Protein AF-A0A7S2SU33-F1 (afdb_monomer_lite)

Foldseek 3Di:
DDPPPPPPPPPPPVVLLVVLVVLLVVLLVCLLVLHDLVVNLVSVVVSLVSLVPPDPPPDDPPPDDPPPDPVLVVSLVVVQVSLQVSLLSNLLNVVQSNNCSSLPDDPSCVVSVRDHDQADQDPPWRDGSLLSNLQVLPLSSNVVSVVSPHDQCRAIPVRDGSVNSPNPVSVVVVVVVVVVVVVVVVVVVVVVVVVVVVVVVVVVVVVVVVVVVVVVVVVVVVCVVVPPPPPDDDPDDVVVVVPPDDPPDDDVVVVVVVVVVVVVVVVVVVVVVVVVVVVVVVVVVVVVPDDDPDDDDDDDDDDDDDDDDDDDDDDDDDDDDDDDDDDDDDDDDDDDDDDDDDDDDDDDDDDDDDDDPPPVVVVLVVVVVVLVVLLVVLVVLQVVLCVLQVPPPPPDPDPPPPVPRAADAPVSDSQSDPDPPDSPPVLDDPPDPDDDDPDQLVRLLVSLVVVLCVLPLVNCCVRRVVRHDPVRNVVNSVVSVVNNVVSVVSNVVSD

Radius of gyration: 40.99 Å; chains: 1; bounding box: 119×85×130 Å

Sequence (495 aa):
MKRKRKSQHHGGEDSSRERLQRRLRKLATLIRLGADEAQVNRKLSKVLKAASSHPAAPGSPSEQHGDHSAESRVLNLMVSEALENCLYVAAATGNLSAASILLRPSKRMAKLGIRIDVNRLHPETGSTALHSACMLQDGALAALLLRHGADSSRKDLHQETPVDLGLEELITAHENSILEAEAARRQHEQEQRQMEALKQERELARKNWQDKLAEASAYDAMDGESQGIWGGGWDSDVEAQAELGRAPGGDWFASIASARLDKLRREEAEAWSRRQAAAAEKYGEKLGAGDTRRRKHGRRKLYGPMQSSSKDERGSKSAASSSSEEEANEKGSEPRRAKSRPHTSPGATDGSWADGGAATGNLAAMRHYTRSQARTADSAAWEAFVHLYSAEDSGGAGDVDEGTRPRISEDSVPWPSAGDSDPLALTRPVDGPEQDARATSGEVKLLVRALLRRWHPDKFVPKWQAFLEPEARDTILRRVNRVAQALNEALVGAR

Organism: NCBI:txid1034831

Structure (mmCIF, N/CA/C/O backbone):
data_AF-A0A7S2SU33-F1
#
_entry.id   AF-A0A7S2SU33-F1
#
loop_
_atom_site.group_PDB
_atom_site.id
_atom_site.type_symbol
_atom_site.label_atom_id
_atom_site.label_alt_id
_atom_site.label_comp_id
_atom_site.label_asym_id
_atom_site.label_entity_id
_atom_site.label_seq_id
_atom_site.pdbx_PDB_ins_code
_atom_site.Cartn_x
_atom_site.Cartn_y
_atom_site.Cartn_z
_atom_site.occupancy
_atom_site.B_iso_or_equiv
_atom_site.auth_seq_id
_atom_site.auth_comp_id
_atom_site.auth_asym_id
_atom_site.auth_atom_id
_atom_site.pdbx_PDB_model_num
ATOM 1 N N . MET A 1 1 ? 15.312 5.119 67.586 1.00 47.75 1 MET A N 1
ATOM 2 C CA . MET A 1 1 ? 14.538 3.993 67.008 1.00 47.75 1 MET A CA 1
ATOM 3 C C . MET A 1 1 ? 13.591 4.503 65.916 1.00 47.75 1 MET A C 1
ATOM 5 O O . MET A 1 1 ? 12.533 5.028 66.230 1.00 47.75 1 MET A O 1
ATOM 9 N N . LYS A 1 2 ? 13.963 4.400 64.629 1.00 51.44 2 LYS A N 1
ATOM 10 C CA . LYS A 1 2 ? 13.082 4.759 63.498 1.00 51.44 2 LYS A CA 1
ATOM 11 C C . LYS A 1 2 ? 12.221 3.545 63.132 1.00 51.44 2 LYS A C 1
ATOM 13 O O . LYS A 1 2 ? 12.694 2.625 62.470 1.00 51.44 2 LYS A O 1
ATOM 18 N N . ARG A 1 3 ? 10.967 3.520 63.593 1.00 55.91 3 ARG A N 1
ATOM 19 C CA . ARG A 1 3 ? 9.986 2.486 63.225 1.00 55.91 3 ARG A CA 1
ATOM 20 C C . ARG A 1 3 ? 9.617 2.652 61.746 1.00 55.91 3 ARG A C 1
ATOM 22 O O . ARG A 1 3 ? 8.863 3.551 61.384 1.00 55.91 3 ARG A O 1
ATOM 29 N N . LYS A 1 4 ? 10.170 1.786 60.891 1.00 62.16 4 LYS A N 1
ATOM 30 C CA . LYS A 1 4 ? 9.77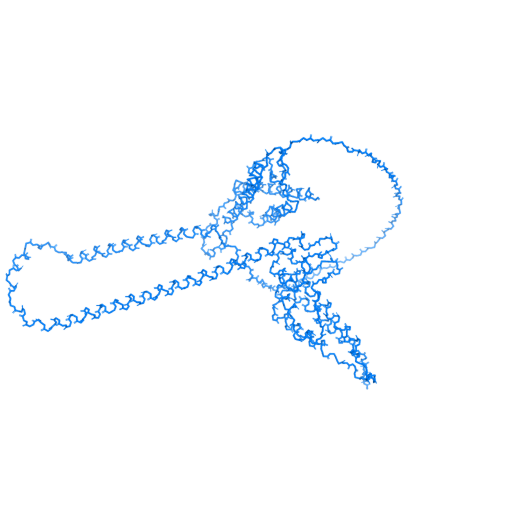8 1.614 59.484 1.00 62.16 4 LYS A CA 1
ATOM 31 C C . LYS A 1 4 ? 8.318 1.140 59.473 1.00 62.16 4 LYS A C 1
ATOM 33 O O . LYS A 1 4 ? 8.047 -0.036 59.700 1.00 62.16 4 LYS A O 1
ATOM 38 N N . ARG A 1 5 ? 7.368 2.060 59.276 1.00 62.94 5 ARG A N 1
ATOM 39 C CA . ARG A 1 5 ? 5.961 1.715 59.041 1.00 62.94 5 ARG A CA 1
ATOM 40 C C . ARG A 1 5 ? 5.895 0.940 57.724 1.00 62.94 5 ARG A C 1
ATOM 42 O O . ARG A 1 5 ? 6.038 1.515 56.649 1.00 62.94 5 ARG A O 1
ATOM 49 N N . LYS A 1 6 ? 5.755 -0.383 57.824 1.00 61.69 6 LYS A N 1
ATOM 50 C CA . LYS A 1 6 ? 5.438 -1.275 56.705 1.00 61.69 6 LYS A CA 1
ATOM 51 C C . LYS A 1 6 ? 4.018 -0.909 56.265 1.00 61.69 6 LYS A C 1
ATOM 53 O O . LYS A 1 6 ? 3.049 -1.361 56.859 1.00 61.69 6 LYS A O 1
ATOM 58 N N . SER A 1 7 ? 3.917 -0.005 55.293 1.00 59.44 7 SER A N 1
ATOM 59 C CA . SER A 1 7 ? 2.676 0.264 54.568 1.00 59.44 7 SER A CA 1
ATOM 60 C C . SER A 1 7 ? 2.215 -1.054 53.946 1.00 59.44 7 SER A C 1
ATOM 62 O O . SER A 1 7 ? 2.828 -1.540 52.993 1.00 59.44 7 SER A O 1
ATOM 64 N N . GLN A 1 8 ? 1.198 -1.684 54.537 1.00 57.12 8 GLN A N 1
ATOM 65 C CA . GLN A 1 8 ? 0.486 -2.790 53.910 1.00 57.12 8 GLN A CA 1
ATOM 66 C C . GLN A 1 8 ? -0.300 -2.211 52.731 1.00 57.12 8 GLN A C 1
ATOM 68 O O . GLN A 1 8 ? -1.419 -1.735 52.878 1.00 57.12 8 GLN A O 1
ATOM 73 N N . HIS A 1 9 ? 0.315 -2.210 51.549 1.00 52.56 9 HIS A N 1
ATOM 74 C CA . HIS A 1 9 ? -0.371 -1.868 50.312 1.00 52.56 9 HIS A CA 1
ATOM 75 C C . HIS A 1 9 ? -1.409 -2.949 49.988 1.00 52.56 9 HIS A C 1
ATOM 77 O O . HIS A 1 9 ? -1.069 -3.985 49.426 1.00 52.56 9 HIS A O 1
ATOM 83 N N . HIS A 1 10 ? -2.683 -2.670 50.264 1.00 54.81 10 HIS A N 1
ATOM 84 C CA . HIS A 1 10 ? -3.845 -3.347 49.667 1.00 54.81 10 HIS A CA 1
ATOM 85 C C . HIS A 1 10 ? -4.004 -3.030 48.153 1.00 54.81 10 HIS A C 1
ATOM 87 O O . HIS A 1 10 ? -5.104 -2.988 47.626 1.00 54.81 10 HIS A O 1
ATOM 93 N N . GLY A 1 11 ? -2.905 -2.791 47.423 1.00 57.81 11 GLY A N 1
ATOM 94 C CA . GLY A 1 11 ? -2.902 -2.325 46.025 1.00 57.81 11 GLY A CA 1
ATOM 95 C C . GLY A 1 11 ? -2.627 -3.413 44.980 1.00 57.81 11 GLY A C 1
ATOM 96 O O . GLY A 1 11 ? -1.986 -3.130 43.970 1.00 57.81 11 GLY A O 1
ATOM 97 N N . GLY A 1 12 ? -3.001 -4.669 45.239 1.00 64.69 12 GLY A N 1
ATOM 98 C CA . GLY A 1 12 ? -2.622 -5.809 44.391 1.00 64.69 12 GLY A CA 1
ATOM 99 C C . GLY A 1 12 ? -3.392 -5.906 43.068 1.00 64.69 12 GLY A C 1
ATOM 100 O O . GLY A 1 12 ? -2.783 -6.076 42.009 1.00 64.69 12 GLY A O 1
ATOM 101 N N . GLU A 1 13 ? -4.718 -5.778 43.117 1.00 64.75 13 GLU A N 1
ATOM 102 C CA . GLU A 1 13 ? -5.600 -6.094 41.982 1.00 64.75 13 GLU A CA 1
ATOM 103 C C . GLU A 1 13 ? -5.743 -4.931 40.996 1.00 64.75 13 GLU A C 1
ATOM 105 O O . GLU A 1 13 ? -5.501 -5.116 39.798 1.00 64.75 13 GLU A O 1
ATOM 110 N N . ASP A 1 14 ? -5.964 -3.707 41.490 1.00 69.94 14 ASP A N 1
ATOM 111 C CA . ASP A 1 14 ? -5.976 -2.495 40.656 1.00 69.94 14 ASP A CA 1
ATOM 112 C C . ASP A 1 14 ? -4.668 -2.324 39.868 1.00 69.94 14 ASP A C 1
ATOM 114 O O . ASP A 1 14 ? -4.665 -1.885 38.713 1.00 69.94 14 ASP A O 1
ATOM 118 N N . SER A 1 15 ? -3.542 -2.785 40.430 1.00 83.44 15 SER A N 1
ATOM 119 C CA . SER A 1 15 ? -2.245 -2.725 39.754 1.00 83.44 15 SER A CA 1
ATOM 120 C C . SER A 1 15 ? -2.196 -3.589 38.490 1.00 83.44 15 SER A C 1
ATOM 122 O O . SER A 1 15 ? -1.519 -3.223 37.527 1.00 83.44 15 SER A O 1
ATOM 124 N N . SER A 1 16 ? -2.890 -4.728 38.445 1.00 86.88 16 SER A N 1
ATOM 125 C CA . SER A 1 16 ? -2.827 -5.646 37.299 1.00 86.88 16 SER A CA 1
ATOM 126 C C . SER A 1 16 ? -3.627 -5.122 36.109 1.00 86.88 16 SER A C 1
ATOM 128 O O . SER A 1 16 ? -3.103 -5.072 34.986 1.00 86.88 16 SER A O 1
ATOM 130 N N . ARG A 1 17 ? -4.846 -4.629 36.359 1.00 89.75 17 ARG A N 1
ATOM 131 C CA . ARG A 1 17 ? -5.684 -3.982 35.341 1.00 89.75 17 ARG A CA 1
ATOM 132 C C . ARG A 1 17 ? -5.012 -2.729 34.783 1.00 89.75 17 ARG A C 1
ATOM 134 O O . ARG A 1 17 ? -4.918 -2.574 33.562 1.00 89.75 17 ARG A O 1
ATOM 141 N N . GLU A 1 18 ? -4.456 -1.880 35.648 1.00 91.50 18 GLU A N 1
ATOM 142 C CA . GLU A 1 18 ? -3.761 -0.661 35.224 1.00 91.50 18 GLU A CA 1
ATOM 143 C C . GLU A 1 18 ? -2.499 -0.982 34.399 1.00 91.50 18 GLU A C 1
ATOM 145 O O . GLU A 1 18 ? -2.237 -0.362 33.361 1.00 91.50 18 GLU A O 1
ATOM 150 N N . ARG A 1 19 ? -1.729 -2.011 34.787 1.00 92.50 19 ARG A N 1
ATOM 151 C CA . ARG A 1 19 ? -0.575 -2.488 34.000 1.00 92.50 19 ARG A CA 1
ATOM 152 C C . ARG A 1 19 ? -0.994 -2.962 32.612 1.00 92.50 19 ARG A C 1
ATOM 154 O O . ARG A 1 19 ? -0.274 -2.678 31.648 1.00 92.50 19 ARG A O 1
ATOM 161 N N . LEU A 1 20 ? -2.114 -3.677 32.490 1.00 94.31 20 LEU A N 1
ATOM 162 C CA . LEU A 1 20 ? -2.636 -4.144 31.205 1.00 94.31 20 LEU A CA 1
ATOM 163 C C . LEU A 1 20 ? -3.063 -2.965 30.322 1.00 94.31 20 LEU A C 1
ATOM 165 O O . LEU A 1 20 ? -2.593 -2.860 29.187 1.00 94.31 20 LEU A O 1
ATOM 169 N N . GLN A 1 21 ? -3.839 -2.021 30.862 1.00 94.56 21 GLN A N 1
ATOM 170 C CA . GLN A 1 21 ? -4.227 -0.795 30.155 1.00 94.56 21 GLN A CA 1
ATOM 171 C C . GLN A 1 21 ? -3.006 0.012 29.698 1.00 94.56 21 GLN A C 1
ATOM 173 O O . GLN A 1 21 ? -2.927 0.440 28.547 1.00 94.56 21 GLN A O 1
ATOM 178 N N . ARG A 1 22 ? -1.987 0.160 30.553 1.00 95.44 22 ARG A N 1
ATOM 179 C CA . ARG A 1 22 ? -0.737 0.850 30.198 1.00 95.44 22 ARG A CA 1
ATOM 180 C C . ARG A 1 22 ? 0.014 0.129 29.073 1.00 95.44 22 ARG A C 1
ATOM 182 O O . ARG A 1 22 ? 0.671 0.778 28.258 1.00 95.44 22 ARG A O 1
ATOM 189 N N . ARG A 1 23 ? -0.056 -1.207 28.996 1.00 96.50 23 ARG A N 1
ATOM 190 C CA . ARG A 1 23 ? 0.529 -1.981 27.884 1.00 96.50 23 ARG A CA 1
ATOM 191 C C . ARG A 1 23 ? -0.257 -1.805 26.585 1.00 96.50 23 ARG A C 1
ATOM 193 O O . ARG A 1 23 ? 0.394 -1.660 25.553 1.00 96.50 23 ARG A O 1
ATOM 200 N N . LEU A 1 24 ? -1.587 -1.775 26.652 1.00 95.25 24 LEU A N 1
ATOM 201 C CA . LEU A 1 24 ? -2.479 -1.532 25.513 1.00 95.25 24 LEU A CA 1
ATOM 202 C C . LEU A 1 24 ? -2.297 -0.122 24.941 1.00 95.25 24 LEU A C 1
ATOM 204 O O . LEU A 1 24 ? -2.033 0.014 23.752 1.00 95.25 24 LEU A O 1
ATOM 208 N N . ARG A 1 25 ? -2.277 0.920 25.785 1.00 95.69 25 ARG A N 1
ATOM 209 C CA . ARG A 1 25 ? -1.974 2.296 25.341 1.00 95.69 25 ARG A CA 1
ATOM 210 C C . ARG A 1 25 ? -0.625 2.371 24.629 1.00 95.69 25 ARG A C 1
ATOM 212 O O . ARG A 1 25 ? -0.528 2.938 23.551 1.00 95.69 25 ARG A O 1
ATOM 219 N N . LYS A 1 26 ? 0.409 1.721 25.183 1.00 96.75 26 LYS A N 1
ATOM 220 C CA . LYS A 1 26 ? 1.729 1.640 24.534 1.00 96.75 26 LYS A CA 1
ATOM 221 C C . LYS A 1 26 ? 1.692 0.902 23.191 1.00 96.75 26 LYS A C 1
ATOM 223 O O . LYS A 1 26 ? 2.485 1.244 22.325 1.00 96.75 26 LYS A O 1
ATOM 228 N N . LEU A 1 27 ? 0.847 -0.119 23.028 1.00 96.62 27 LEU A N 1
ATOM 229 C CA . LEU A 1 27 ? 0.663 -0.801 21.742 1.00 96.62 27 LEU A CA 1
ATOM 230 C C . LEU A 1 27 ? 0.031 0.152 20.719 1.00 96.62 27 LEU A C 1
ATOM 232 O O . LEU A 1 27 ? 0.594 0.320 19.643 1.00 96.62 27 LEU A O 1
ATOM 236 N N . ALA A 1 28 ? -1.051 0.841 21.089 1.00 95.50 28 ALA A N 1
ATOM 237 C CA . ALA A 1 28 ? -1.702 1.832 20.232 1.00 95.50 28 ALA A CA 1
ATOM 238 C C . ALA A 1 28 ? -0.745 2.969 19.825 1.00 95.50 28 ALA A C 1
ATOM 240 O O . ALA A 1 28 ? -0.691 3.347 18.657 1.00 95.50 28 ALA A O 1
ATOM 241 N N . THR A 1 29 ? 0.076 3.476 20.756 1.00 96.62 29 THR A N 1
ATOM 242 C CA . THR A 1 29 ? 1.107 4.481 20.441 1.00 96.62 29 THR A CA 1
ATOM 243 C C . THR A 1 29 ? 2.148 3.948 19.457 1.00 96.62 29 THR A C 1
ATOM 245 O O . THR A 1 29 ? 2.530 4.671 18.546 1.00 96.62 29 THR A O 1
ATOM 248 N N . LEU A 1 30 ? 2.601 2.697 19.603 1.00 96.94 30 LEU A N 1
ATOM 249 C CA . LEU A 1 30 ? 3.556 2.099 18.661 1.00 96.94 30 LEU A CA 1
ATOM 250 C C . LEU A 1 30 ? 2.970 1.986 17.250 1.00 96.94 30 LEU A C 1
ATOM 252 O O . LEU A 1 30 ? 3.647 2.335 16.290 1.00 96.94 30 LEU A O 1
ATOM 256 N N . ILE A 1 31 ? 1.713 1.553 17.131 1.00 95.75 31 ILE A N 1
ATOM 257 C CA . ILE A 1 31 ? 1.014 1.473 15.841 1.00 95.75 31 ILE A CA 1
ATOM 258 C C . ILE A 1 31 ? 0.909 2.866 15.208 1.00 95.75 31 ILE A C 1
ATOM 260 O O . ILE A 1 31 ? 1.243 3.029 14.035 1.00 95.75 31 ILE A O 1
ATOM 264 N N . ARG A 1 32 ? 0.535 3.883 15.998 1.00 95.19 32 ARG A N 1
ATOM 265 C CA . ARG A 1 32 ? 0.445 5.277 15.539 1.00 95.19 32 ARG A CA 1
ATOM 266 C C . ARG A 1 32 ? 1.784 5.836 15.054 1.00 95.19 32 ARG A C 1
ATOM 268 O O . ARG A 1 32 ? 1.813 6.627 14.122 1.00 95.19 32 ARG A O 1
ATOM 275 N N . LEU A 1 33 ? 2.887 5.422 15.675 1.00 96.06 33 LEU A N 1
ATOM 276 C CA . LEU A 1 33 ? 4.244 5.818 15.289 1.00 96.06 33 LEU A CA 1
ATOM 277 C C . LEU A 1 33 ? 4.805 5.017 14.100 1.00 96.06 33 LEU A C 1
ATOM 279 O O . LEU A 1 33 ? 5.973 5.198 13.764 1.00 96.06 33 LEU A O 1
ATOM 283 N N . GLY A 1 34 ? 4.018 4.128 13.484 1.00 94.31 34 GLY A N 1
ATOM 284 C CA . GLY A 1 34 ? 4.474 3.318 12.353 1.00 94.31 34 GLY A CA 1
ATOM 285 C C . GLY A 1 34 ? 5.519 2.270 12.745 1.00 94.31 34 GLY A C 1
ATOM 286 O O . GLY A 1 34 ? 6.444 2.006 11.981 1.00 94.31 34 GLY A O 1
ATOM 287 N N . ALA A 1 35 ? 5.421 1.704 13.953 1.00 95.31 35 ALA A N 1
ATOM 288 C CA . ALA A 1 35 ? 6.311 0.628 14.384 1.00 95.31 35 ALA A CA 1
ATOM 289 C C . ALA A 1 35 ? 6.257 -0.576 13.425 1.00 95.31 35 ALA A C 1
ATOM 291 O O . ALA A 1 35 ? 5.196 -0.909 12.891 1.00 95.31 35 ALA A O 1
ATOM 292 N N . ASP A 1 36 ? 7.399 -1.249 13.258 1.00 94.94 36 ASP A N 1
ATOM 293 C CA . ASP A 1 36 ? 7.517 -2.442 12.417 1.00 94.94 36 ASP A CA 1
ATOM 294 C C . ASP A 1 36 ? 6.683 -3.632 12.946 1.00 94.94 36 ASP A C 1
ATOM 296 O O . ASP A 1 36 ? 6.294 -3.698 14.121 1.00 94.94 36 ASP A O 1
ATOM 300 N N . GLU A 1 37 ? 6.437 -4.615 12.075 1.00 94.38 37 GLU A N 1
ATOM 301 C CA . GLU A 1 37 ? 5.673 -5.830 12.394 1.00 94.38 37 GLU A CA 1
ATOM 302 C C . GLU A 1 37 ? 6.227 -6.575 13.621 1.00 94.38 37 GLU A C 1
ATOM 304 O O . GLU A 1 37 ? 5.474 -6.999 14.506 1.00 94.38 37 GLU A O 1
ATOM 309 N N . ALA A 1 38 ? 7.550 -6.689 13.741 1.00 94.69 38 ALA A N 1
ATOM 310 C CA . ALA A 1 38 ? 8.180 -7.401 14.845 1.00 94.69 38 ALA A CA 1
ATOM 311 C C . ALA A 1 38 ? 7.971 -6.686 16.192 1.00 94.69 38 ALA A C 1
ATOM 313 O O . ALA A 1 38 ? 7.850 -7.331 17.237 1.00 94.69 38 ALA A O 1
ATOM 314 N N . GLN A 1 39 ? 7.946 -5.355 16.218 1.00 96.06 39 GLN A N 1
ATOM 315 C CA . GLN A 1 39 ? 7.685 -4.546 17.407 1.00 96.06 39 GLN A CA 1
ATOM 316 C C . GLN A 1 39 ? 6.227 -4.666 17.848 1.00 96.06 39 GLN A C 1
ATOM 318 O O . GLN A 1 39 ? 5.979 -4.936 19.032 1.00 96.06 39 GLN A O 1
ATOM 323 N N . VAL A 1 40 ? 5.283 -4.534 16.909 1.00 95.12 40 VAL A N 1
ATOM 324 C CA . VAL A 1 40 ? 3.843 -4.691 17.167 1.00 95.12 40 VAL A CA 1
ATOM 325 C C . VAL A 1 40 ? 3.561 -6.094 17.704 1.00 95.12 40 VAL A C 1
ATOM 327 O O . VAL A 1 40 ? 2.998 -6.230 18.792 1.00 95.12 40 VAL A O 1
ATOM 330 N N . ASN A 1 41 ? 4.061 -7.140 17.040 1.00 94.12 41 ASN A N 1
ATOM 331 C CA . ASN A 1 41 ? 3.847 -8.528 17.451 1.00 94.12 41 ASN A CA 1
ATOM 332 C C . ASN A 1 41 ? 4.483 -8.850 18.821 1.00 94.12 41 ASN A C 1
ATOM 334 O O . ASN A 1 41 ? 3.847 -9.450 19.696 1.00 94.12 41 ASN A O 1
ATOM 338 N N . ARG A 1 42 ? 5.716 -8.382 19.084 1.00 96.00 42 ARG A N 1
ATOM 339 C CA . ARG A 1 42 ? 6.358 -8.530 20.409 1.00 96.00 42 ARG A CA 1
ATOM 340 C C . ARG A 1 42 ? 5.544 -7.855 21.507 1.00 96.00 42 ARG A C 1
ATOM 342 O O . ARG A 1 42 ? 5.442 -8.386 22.619 1.00 96.00 42 ARG A O 1
ATOM 349 N N . LYS A 1 43 ? 4.979 -6.678 21.234 1.00 96.56 43 LYS A N 1
ATOM 350 C CA . LYS A 1 43 ? 4.184 -5.936 22.214 1.00 96.56 43 LYS A CA 1
ATOM 351 C C . LYS A 1 43 ? 2.819 -6.582 22.441 1.00 96.56 43 LYS A C 1
ATOM 353 O O . LYS A 1 43 ? 2.462 -6.786 23.602 1.00 96.56 43 LYS A O 1
ATOM 358 N N . LEU A 1 44 ? 2.125 -6.977 21.376 1.00 95.25 44 LEU A N 1
ATOM 359 C CA . LEU A 1 44 ? 0.868 -7.724 21.427 1.00 95.25 44 LEU A CA 1
ATOM 360 C C . LEU A 1 44 ? 1.041 -9.030 22.213 1.00 95.25 44 LEU A C 1
ATOM 362 O O . LEU A 1 44 ? 0.300 -9.300 23.152 1.00 95.25 44 LEU A O 1
ATOM 366 N N . SER A 1 45 ? 2.112 -9.778 21.949 1.00 95.19 45 SER A N 1
ATOM 367 C CA . SER A 1 45 ? 2.449 -10.995 22.696 1.00 95.19 45 SER A CA 1
ATOM 368 C C . SER A 1 45 ? 2.620 -10.754 24.201 1.00 95.19 45 SER A C 1
ATOM 370 O O . SER A 1 45 ? 2.226 -11.600 25.007 1.00 95.19 45 SER A O 1
ATOM 372 N N . LYS A 1 46 ? 3.187 -9.605 24.603 1.00 96.00 46 LYS A N 1
ATOM 373 C CA . LYS A 1 46 ? 3.312 -9.202 26.018 1.00 96.00 46 LYS A CA 1
ATOM 374 C C . LYS A 1 46 ? 1.972 -8.788 26.631 1.00 96.00 46 LYS A C 1
ATOM 376 O O . LYS A 1 46 ? 1.804 -8.970 27.837 1.00 96.00 46 LYS A O 1
ATOM 381 N N . VAL A 1 47 ? 1.060 -8.209 25.848 1.00 95.44 47 VAL A N 1
ATOM 382 C CA . VAL A 1 47 ? -0.314 -7.891 26.274 1.00 95.44 47 VAL A CA 1
ATOM 383 C C . VAL A 1 47 ? -1.086 -9.188 26.504 1.00 95.44 47 VAL A C 1
ATOM 385 O O . VAL A 1 47 ? -1.544 -9.421 27.616 1.00 95.44 47 VAL A O 1
ATOM 388 N N . LEU A 1 48 ? -1.114 -10.081 25.511 1.00 94.38 48 LEU A N 1
ATOM 389 C CA . LEU A 1 48 ? -1.823 -11.361 25.590 1.00 94.38 48 LEU A CA 1
ATOM 390 C C . LEU A 1 48 ? -1.278 -12.255 26.709 1.00 94.38 48 LEU A C 1
ATOM 392 O O . LEU A 1 48 ? -2.051 -12.872 27.433 1.00 94.38 48 LEU A O 1
ATOM 396 N N . LYS A 1 49 ? 0.049 -12.285 26.910 1.00 94.75 49 LYS A N 1
ATOM 397 C CA . LYS A 1 49 ? 0.650 -13.019 28.035 1.00 94.75 49 LYS A CA 1
ATOM 398 C C . LYS A 1 49 ? 0.196 -12.455 29.385 1.00 94.75 49 LYS A C 1
ATOM 400 O O . LYS A 1 49 ? -0.098 -13.240 30.276 1.00 94.75 49 LYS A O 1
ATOM 405 N N . ALA A 1 50 ? 0.130 -11.128 29.526 1.00 93.12 50 ALA A N 1
ATOM 406 C CA . ALA A 1 50 ? -0.336 -10.492 30.760 1.00 93.12 50 ALA A CA 1
ATOM 407 C C . ALA A 1 50 ? -1.823 -10.752 31.027 1.00 93.12 50 ALA A C 1
ATOM 409 O O . ALA A 1 50 ? -2.183 -10.996 32.171 1.00 93.12 50 ALA A O 1
ATOM 410 N N . ALA A 1 51 ? -2.654 -10.748 29.980 1.00 92.00 51 ALA A N 1
ATOM 411 C CA . ALA A 1 51 ? -4.066 -11.107 30.085 1.00 92.00 51 ALA A CA 1
ATOM 412 C C . ALA A 1 51 ? -4.241 -12.574 30.517 1.00 92.00 51 ALA A C 1
ATOM 414 O O . ALA A 1 51 ? -5.010 -12.859 31.423 1.00 92.00 51 ALA A O 1
ATOM 415 N N . SER A 1 52 ? -3.454 -13.496 29.946 1.00 91.00 52 SER A N 1
ATOM 416 C CA . SER A 1 52 ? -3.512 -14.922 30.305 1.00 91.00 52 SER A CA 1
ATOM 417 C C . SER A 1 52 ? -2.937 -15.260 31.682 1.00 91.00 52 SER A C 1
ATOM 419 O O . SER A 1 52 ? -3.244 -16.316 32.221 1.00 91.00 52 SER A O 1
ATOM 421 N N . SER A 1 53 ? -2.049 -14.419 32.223 1.00 89.88 53 SER A N 1
ATOM 422 C CA . SER A 1 53 ? -1.369 -14.680 33.495 1.00 89.88 53 SER A CA 1
ATOM 423 C C . SER A 1 53 ? -2.111 -14.118 34.700 1.00 89.88 53 SER A C 1
ATOM 425 O O . SER A 1 53 ? -1.539 -14.132 35.784 1.00 89.88 53 SER A O 1
ATOM 427 N N . HIS A 1 54 ? -3.307 -13.552 34.524 1.00 84.06 54 HIS A N 1
ATOM 428 C CA . HIS A 1 54 ? -4.096 -13.075 35.652 1.00 84.06 54 HIS A CA 1
ATOM 429 C C . HIS A 1 54 ? -4.578 -14.307 36.433 1.00 84.06 54 HIS A C 1
ATOM 431 O O . HIS A 1 54 ? -5.366 -15.080 35.884 1.00 84.06 54 HIS A O 1
ATOM 437 N N . PRO A 1 55 ? -4.060 -14.565 37.650 1.00 68.25 55 PRO A N 1
ATOM 438 C CA . PRO A 1 55 ? -4.503 -15.711 38.426 1.00 68.25 55 PRO A CA 1
ATOM 439 C C . PRO A 1 55 ? -5.973 -15.489 38.780 1.00 68.25 55 PRO A C 1
ATOM 441 O O . PRO A 1 55 ? -6.331 -14.401 39.233 1.00 68.25 55 PRO A O 1
ATOM 444 N N . ALA A 1 56 ? -6.815 -16.497 38.550 1.00 63.75 56 ALA A N 1
ATOM 445 C CA . ALA A 1 56 ? -8.122 -16.542 39.192 1.00 63.75 56 ALA A CA 1
ATOM 446 C C . ALA A 1 56 ? -7.869 -16.461 40.704 1.00 63.75 56 ALA A C 1
ATOM 448 O O . ALA A 1 56 ? -7.024 -17.209 41.203 1.00 63.75 56 ALA A O 1
ATOM 449 N N . ALA A 1 57 ? -8.490 -15.499 41.391 1.00 62.56 57 ALA A N 1
ATOM 450 C CA . ALA A 1 57 ? -8.212 -15.209 42.792 1.00 62.56 57 ALA A CA 1
ATOM 451 C C . ALA A 1 57 ? -8.288 -16.507 43.630 1.00 62.56 57 ALA A C 1
ATOM 453 O O . ALA A 1 57 ? -9.357 -17.120 43.707 1.00 62.56 57 ALA A O 1
ATOM 454 N N . PRO A 1 58 ? -7.166 -16.973 44.213 1.00 56.06 58 PRO A N 1
ATOM 455 C CA . PRO A 1 58 ? -7.136 -18.225 44.954 1.00 56.06 58 PRO A CA 1
ATOM 456 C C . PRO A 1 58 ? -7.817 -17.998 46.305 1.00 56.06 58 PRO A C 1
ATOM 458 O O . PRO A 1 58 ? -7.204 -17.456 47.221 1.00 56.06 58 PRO A O 1
ATOM 461 N N . GLY A 1 59 ? -9.095 -18.363 46.421 1.00 59.84 59 GLY A N 1
ATOM 462 C CA . GLY A 1 59 ? -9.793 -18.277 47.705 1.00 59.84 59 GLY A CA 1
ATOM 463 C C . GLY A 1 59 ? -11.306 -18.089 47.686 1.00 59.84 59 GLY A C 1
ATOM 464 O O . GLY A 1 59 ? -11.854 -17.823 48.748 1.00 59.84 59 GLY A O 1
ATOM 465 N N . SER A 1 60 ? -12.000 -18.219 46.551 1.00 53.47 60 SER A N 1
ATOM 466 C CA . SER A 1 60 ? -13.468 -18.322 46.545 1.00 53.47 60 SER A CA 1
ATOM 467 C C . SER A 1 60 ? -13.877 -19.806 46.524 1.00 53.47 60 SER A C 1
ATOM 469 O O . 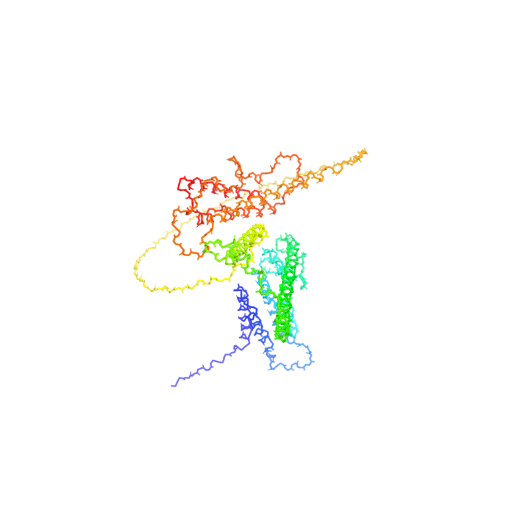SER A 1 60 ? -13.793 -20.443 45.478 1.00 53.47 60 SER A O 1
ATOM 471 N N . PRO A 1 61 ? -14.287 -20.398 47.665 1.00 56.97 61 PRO A N 1
ATOM 472 C CA . PRO A 1 61 ? -14.576 -21.831 47.790 1.00 56.97 61 PRO A CA 1
ATOM 473 C C . PRO A 1 61 ? -15.904 -22.272 47.143 1.00 56.97 61 PRO A C 1
ATOM 475 O O . PRO A 1 61 ? -16.473 -23.284 47.534 1.00 56.97 61 PRO A O 1
ATOM 478 N N . SER A 1 62 ? -16.409 -21.559 46.133 1.00 56.38 62 SER A N 1
ATOM 479 C CA . SER A 1 62 ? -17.554 -22.012 45.333 1.00 56.38 62 SER A CA 1
ATOM 480 C C . SER A 1 62 ? -17.077 -22.815 44.116 1.00 56.38 62 SER A C 1
ATOM 482 O O . SER A 1 62 ? -17.380 -22.489 42.968 1.00 56.38 62 SER A O 1
ATOM 484 N N . GLU A 1 63 ? -16.281 -23.854 44.363 1.00 56.72 63 GLU A N 1
ATOM 485 C CA . GLU A 1 63 ? -15.984 -24.895 43.383 1.00 56.72 63 GLU A CA 1
ATOM 486 C C . GLU A 1 63 ? -17.226 -25.779 43.247 1.00 56.72 63 GLU A C 1
ATOM 488 O O . GLU A 1 63 ? -17.451 -26.615 44.113 1.00 56.72 63 GLU A O 1
ATOM 493 N N . GLN A 1 64 ? -18.038 -25.597 42.197 1.00 57.41 64 GLN A N 1
ATOM 494 C CA . GLN A 1 64 ? -18.746 -26.728 41.560 1.00 57.41 64 GLN A CA 1
ATOM 495 C C . GLN A 1 64 ? -19.524 -26.406 40.279 1.00 57.41 64 GLN A C 1
ATOM 497 O O . GLN A 1 64 ? -19.883 -27.342 39.565 1.00 57.41 64 GLN A O 1
ATOM 502 N N . HIS A 1 65 ? -19.732 -25.145 39.891 1.00 53.81 65 HIS A N 1
ATOM 503 C CA . HIS A 1 65 ? -20.376 -24.837 38.607 1.00 53.81 65 HIS A CA 1
ATOM 504 C C . HIS A 1 65 ? -19.492 -23.943 37.741 1.00 53.81 65 HIS A C 1
ATOM 506 O O . HIS A 1 65 ? -18.955 -22.951 38.217 1.00 53.81 65 HIS A O 1
ATOM 512 N N . GLY A 1 66 ? -19.296 -24.364 36.486 1.00 57.09 66 GLY A N 1
ATOM 513 C CA . GLY A 1 66 ? -18.320 -23.874 35.504 1.00 57.09 66 GLY A CA 1
ATOM 514 C C . GLY A 1 66 ? -18.488 -22.432 35.016 1.00 57.09 66 GLY A C 1
ATOM 515 O O . GLY A 1 66 ? -18.257 -22.161 33.838 1.00 57.09 66 GLY A O 1
ATOM 516 N N . ASP A 1 67 ? -18.840 -21.503 35.899 1.00 59.41 67 ASP A N 1
ATOM 517 C CA . ASP A 1 67 ? -18.701 -20.078 35.651 1.00 59.41 67 ASP A CA 1
ATOM 518 C C . ASP A 1 67 ? -17.217 -19.718 35.732 1.00 59.41 67 ASP A C 1
ATOM 520 O O . ASP A 1 67 ? -16.652 -19.404 36.781 1.00 59.41 67 ASP A O 1
ATOM 524 N N . HIS A 1 68 ? -16.549 -19.780 34.580 1.00 58.25 68 HIS A N 1
ATOM 525 C CA . HIS A 1 68 ? -15.327 -19.021 34.374 1.00 58.25 68 HIS A CA 1
ATOM 526 C C . HIS A 1 68 ? -15.559 -17.591 34.882 1.00 58.25 68 HIS A C 1
ATOM 528 O O . HIS A 1 68 ? -16.388 -16.871 34.325 1.00 58.25 68 HIS A O 1
ATOM 534 N N . SER A 1 69 ? -14.838 -17.233 35.954 1.00 74.19 69 SER A N 1
ATOM 535 C CA . SER A 1 69 ? -14.959 -15.984 36.718 1.00 74.19 69 SER A CA 1
ATOM 536 C C . SER A 1 69 ? -15.375 -14.802 35.838 1.00 74.19 69 SER A C 1
ATOM 538 O O . SER A 1 69 ? -14.712 -14.498 34.840 1.00 74.19 69 SER A O 1
ATOM 540 N N . ALA A 1 70 ? -16.466 -14.125 36.215 1.00 83.12 70 ALA A N 1
ATOM 541 C CA . ALA A 1 70 ? -16.975 -12.930 35.541 1.00 83.12 70 ALA A CA 1
ATOM 542 C C . ALA A 1 70 ? -15.864 -11.896 35.264 1.00 83.12 70 ALA A C 1
ATOM 544 O O . ALA A 1 70 ? -15.877 -11.225 34.231 1.00 83.12 70 ALA A O 1
ATOM 545 N N . GLU A 1 71 ? -14.839 -11.837 36.116 1.00 82.94 71 GLU A N 1
ATOM 546 C CA . GLU A 1 71 ? -13.660 -10.985 35.943 1.00 82.94 71 GLU A CA 1
ATOM 547 C C . GLU A 1 71 ? -12.834 -11.338 34.700 1.00 82.94 71 GLU A C 1
ATOM 549 O O . GLU A 1 71 ? -12.371 -10.447 33.988 1.00 82.94 71 GLU A O 1
ATOM 554 N N . SER A 1 72 ? -12.675 -12.627 34.384 1.00 86.56 72 SER A N 1
ATOM 555 C CA . SER A 1 72 ? -11.975 -13.070 33.172 1.00 86.56 72 SER A CA 1
ATOM 556 C C . SER A 1 72 ? -12.725 -12.629 31.914 1.00 86.56 72 SER A C 1
ATOM 558 O O . SER A 1 72 ? -12.107 -12.162 30.955 1.00 86.56 72 SER A O 1
ATOM 560 N N . ARG A 1 73 ? -14.065 -12.676 31.940 1.00 88.88 73 ARG A N 1
ATOM 561 C CA . ARG A 1 73 ? -14.909 -12.170 30.844 1.00 88.88 73 ARG A CA 1
ATOM 562 C C . ARG A 1 73 ? -14.758 -10.658 30.688 1.00 88.88 73 ARG A C 1
ATOM 564 O O . ARG A 1 73 ? -14.560 -10.192 29.568 1.00 88.88 73 ARG A O 1
ATOM 571 N N . VAL A 1 74 ? -14.763 -9.906 31.791 1.00 90.62 74 VAL A N 1
ATOM 572 C CA . VAL A 1 74 ? -14.535 -8.449 31.781 1.00 90.62 74 VAL A CA 1
ATOM 573 C C . VAL A 1 74 ? -13.154 -8.105 31.218 1.00 90.62 74 VAL A C 1
ATOM 575 O O . VAL A 1 74 ? -13.040 -7.213 30.379 1.00 90.62 74 VAL A O 1
ATOM 578 N N . LEU A 1 75 ? -12.099 -8.821 31.620 1.00 90.25 75 LEU A N 1
ATOM 579 C CA . LEU A 1 75 ? -10.751 -8.601 31.091 1.00 90.25 75 LEU A CA 1
ATOM 580 C C . LEU A 1 75 ? -10.659 -8.922 29.595 1.00 90.25 75 LEU A C 1
ATOM 582 O O . LEU A 1 75 ? -10.059 -8.144 28.854 1.00 90.25 75 LEU A O 1
ATOM 586 N N . ASN A 1 76 ? -11.267 -10.017 29.137 1.00 91.50 76 ASN A N 1
ATOM 587 C CA . ASN A 1 76 ? -11.276 -10.382 27.719 1.00 91.50 76 ASN A CA 1
ATOM 588 C C . ASN A 1 76 ? -12.040 -9.358 26.871 1.00 91.50 76 ASN A C 1
ATOM 590 O O . ASN A 1 76 ? -11.541 -8.972 25.815 1.00 91.50 76 ASN A O 1
ATOM 594 N N . LEU A 1 77 ? -13.182 -8.855 27.355 1.00 92.56 77 LEU A N 1
ATOM 595 C CA . LEU A 1 77 ? -13.926 -7.767 26.709 1.00 92.56 77 LEU A CA 1
ATOM 596 C C . LEU A 1 77 ? -13.087 -6.487 26.626 1.00 92.56 77 LEU A C 1
ATOM 598 O O . LEU A 1 77 ? -12.972 -5.893 25.558 1.00 92.56 77 LEU A O 1
ATOM 602 N N . MET A 1 78 ? -12.422 -6.108 27.720 1.00 94.25 78 MET A N 1
ATOM 603 C CA . MET A 1 78 ? -11.582 -4.909 27.764 1.00 94.25 78 MET A CA 1
ATOM 604 C C . MET A 1 78 ? -10.364 -5.018 26.830 1.00 94.25 78 MET A C 1
ATOM 606 O O . MET A 1 78 ? -9.923 -4.024 26.254 1.00 94.25 78 MET A O 1
ATOM 610 N N . VAL A 1 79 ? -9.798 -6.221 26.672 1.00 94.81 79 VAL A N 1
ATOM 611 C CA . VAL A 1 79 ? -8.735 -6.472 25.688 1.00 94.81 79 VAL A CA 1
ATOM 612 C C . VAL A 1 79 ? -9.293 -6.447 24.266 1.00 94.81 79 VAL A C 1
ATOM 614 O O . VAL A 1 79 ? -8.637 -5.867 23.407 1.00 94.81 79 VAL A O 1
ATOM 617 N N . SER A 1 80 ? -10.474 -7.022 24.018 1.00 95.25 80 SER A N 1
ATOM 618 C CA . SER A 1 80 ? -11.133 -6.997 22.703 1.00 95.25 80 SER A CA 1
ATOM 619 C C . SER A 1 80 ? -11.353 -5.569 22.221 1.00 95.25 80 SER A C 1
ATOM 621 O O . SER A 1 80 ? -10.802 -5.182 21.196 1.00 95.25 80 SER A O 1
ATOM 623 N N . GLU A 1 81 ? -12.021 -4.749 23.032 1.00 95.25 81 GLU A N 1
ATOM 624 C CA . GLU A 1 81 ? -12.320 -3.352 22.709 1.00 95.25 81 GLU A CA 1
ATOM 625 C C . GLU A 1 81 ? -11.038 -2.536 22.474 1.00 95.25 81 GLU A C 1
ATOM 627 O O . GLU A 1 81 ? -10.936 -1.725 21.553 1.00 95.25 81 GLU A O 1
ATOM 632 N N . ALA A 1 82 ? -9.996 -2.780 23.273 1.00 95.19 82 ALA A N 1
ATOM 633 C CA . ALA A 1 82 ? -8.718 -2.114 23.071 1.00 95.19 82 ALA A CA 1
ATOM 634 C C . ALA A 1 82 ? -8.006 -2.558 21.782 1.00 95.19 82 ALA A C 1
ATOM 636 O O . ALA A 1 82 ? -7.305 -1.748 21.173 1.00 95.19 82 ALA A O 1
ATOM 637 N N . LEU A 1 83 ? -8.150 -3.820 21.366 1.00 96.00 83 LEU A N 1
ATOM 638 C CA . LEU A 1 83 ? -7.594 -4.323 20.109 1.00 96.00 83 LEU A CA 1
ATOM 639 C C . LEU A 1 83 ? -8.394 -3.844 18.894 1.00 96.00 83 LEU A C 1
ATOM 641 O O . LEU A 1 83 ? -7.774 -3.511 17.890 1.00 96.00 83 LEU A O 1
ATOM 645 N N . GLU A 1 84 ? -9.716 -3.728 19.001 1.00 96.44 84 GLU A N 1
ATOM 646 C CA . GLU A 1 84 ? -10.582 -3.092 17.998 1.00 96.44 84 GLU A CA 1
ATOM 647 C C . GLU A 1 84 ? -10.166 -1.629 17.781 1.00 96.44 84 GLU A C 1
ATOM 649 O O . GLU A 1 84 ? -9.917 -1.207 16.653 1.00 96.44 84 GLU A O 1
ATOM 654 N N . ASN A 1 85 ? -9.930 -0.883 18.866 1.00 96.00 85 ASN A N 1
ATOM 655 C CA . ASN A 1 85 ? -9.377 0.471 18.784 1.00 96.00 85 ASN A CA 1
ATOM 656 C C . ASN A 1 85 ? -7.965 0.495 18.173 1.00 96.00 85 ASN A C 1
ATOM 658 O O . ASN A 1 85 ? -7.626 1.407 17.421 1.00 96.00 85 ASN A O 1
ATOM 662 N N . CYS A 1 86 ? -7.119 -0.500 18.464 1.00 96.62 86 CYS A N 1
ATOM 663 C CA . CYS A 1 86 ? -5.805 -0.613 17.822 1.00 96.62 86 CYS A CA 1
ATOM 664 C C . CYS A 1 86 ? -5.918 -0.906 16.319 1.00 96.62 86 CYS A C 1
ATOM 666 O O . CYS A 1 86 ? -5.099 -0.394 15.558 1.00 96.62 86 CYS A O 1
ATOM 668 N N . LEU A 1 87 ? -6.906 -1.703 15.900 1.00 97.69 87 LEU A N 1
ATOM 669 C CA . LEU A 1 87 ? -7.183 -1.989 14.494 1.00 97.69 87 LEU A CA 1
ATOM 670 C C . LEU A 1 87 ? -7.646 -0.723 13.774 1.00 97.69 87 LEU A C 1
ATOM 672 O O . LEU A 1 87 ? -7.108 -0.404 12.718 1.00 97.69 87 LEU A O 1
ATOM 676 N N . TYR A 1 88 ? -8.560 0.036 14.382 1.00 97.62 88 TYR A N 1
ATOM 677 C CA . TYR A 1 88 ? -8.970 1.336 13.861 1.00 97.62 88 TYR A CA 1
ATOM 678 C C . TYR A 1 88 ? -7.777 2.289 13.714 1.00 97.62 88 TYR A C 1
ATOM 680 O O . TYR A 1 88 ? -7.573 2.861 12.650 1.00 97.62 88 TYR A O 1
ATOM 688 N N . VAL A 1 89 ? -6.926 2.411 14.742 1.00 96.81 89 VAL A N 1
ATOM 689 C CA . VAL A 1 89 ? -5.719 3.254 14.670 1.00 96.81 89 VAL A CA 1
ATOM 690 C C . VAL A 1 89 ? -4.754 2.770 13.586 1.00 96.81 89 VAL A C 1
ATOM 692 O O . VAL A 1 89 ? -4.165 3.606 12.911 1.00 96.81 89 VAL A O 1
ATOM 695 N N . ALA A 1 90 ? -4.584 1.457 13.403 1.00 97.62 90 ALA A N 1
ATOM 696 C CA . ALA A 1 90 ? -3.762 0.912 12.322 1.00 97.62 90 ALA A CA 1
ATOM 697 C C . ALA A 1 90 ? -4.330 1.270 10.945 1.00 97.62 90 ALA A C 1
ATOM 699 O O . ALA A 1 90 ? -3.568 1.624 10.048 1.00 97.62 90 ALA A O 1
ATOM 700 N N . ALA A 1 91 ? -5.655 1.216 10.794 1.00 97.50 91 ALA A N 1
ATOM 701 C CA . ALA A 1 91 ? -6.314 1.582 9.553 1.00 97.50 91 ALA A CA 1
ATOM 702 C C . ALA A 1 91 ? -6.221 3.088 9.277 1.00 97.50 91 ALA A C 1
ATOM 704 O O . ALA A 1 91 ? -5.845 3.482 8.183 1.00 97.50 91 ALA A O 1
ATOM 705 N N . ALA A 1 92 ? -6.450 3.928 10.288 1.00 96.88 92 ALA A N 1
ATOM 706 C CA . ALA A 1 92 ? -6.349 5.384 10.194 1.00 96.88 92 ALA A CA 1
ATOM 707 C C . ALA A 1 92 ? -4.924 5.900 9.929 1.00 96.88 92 ALA A C 1
ATOM 709 O O . ALA A 1 92 ? -4.756 7.042 9.507 1.00 96.88 92 ALA A O 1
ATOM 710 N N . THR A 1 93 ? -3.890 5.087 10.165 1.00 96.56 93 THR A N 1
ATOM 711 C CA . THR A 1 93 ? -2.503 5.419 9.805 1.00 96.56 93 THR A CA 1
ATOM 712 C C . THR A 1 93 ? -1.995 4.707 8.553 1.00 96.56 93 THR A C 1
ATOM 714 O O . THR A 1 93 ? -0.842 4.926 8.184 1.00 96.56 93 THR A O 1
ATOM 717 N N . GLY A 1 94 ? -2.804 3.861 7.905 1.00 96.69 94 GLY A N 1
ATOM 718 C CA . GLY A 1 94 ? -2.378 3.074 6.741 1.00 96.69 94 GLY A CA 1
ATOM 719 C C . GLY A 1 94 ? -1.316 2.019 7.076 1.00 96.69 94 GLY A C 1
ATOM 720 O O . GLY A 1 94 ? -0.493 1.653 6.239 1.00 96.69 94 GLY A O 1
ATOM 721 N N . ASN A 1 95 ? -1.261 1.539 8.324 1.00 96.94 95 ASN A N 1
ATOM 722 C CA . ASN A 1 95 ? -0.283 0.534 8.736 1.00 96.94 95 ASN A CA 1
ATOM 723 C C . ASN A 1 95 ? -0.800 -0.883 8.438 1.00 96.94 95 ASN A C 1
ATOM 725 O O . ASN A 1 95 ? -1.273 -1.597 9.331 1.00 96.94 95 ASN A O 1
ATOM 729 N N . LEU A 1 96 ? -0.668 -1.295 7.171 1.00 96.81 96 LEU A N 1
ATOM 730 C CA . LEU A 1 96 ? -1.088 -2.607 6.666 1.00 96.81 96 LEU A CA 1
ATOM 731 C C . LEU A 1 96 ? -0.521 -3.776 7.487 1.00 96.81 96 LEU A C 1
ATOM 733 O O . LEU A 1 96 ? -1.239 -4.721 7.818 1.00 96.81 96 LEU A O 1
ATOM 737 N N . SER A 1 97 ? 0.760 -3.708 7.859 1.00 96.56 97 SER A N 1
ATOM 738 C CA . SER A 1 97 ? 1.417 -4.754 8.648 1.00 96.56 97 SER A CA 1
ATOM 739 C C . SER A 1 97 ? 0.795 -4.893 10.037 1.00 96.56 97 SER A C 1
ATOM 741 O O . SER A 1 97 ? 0.503 -6.005 10.473 1.00 96.56 97 SER A O 1
ATOM 743 N N . ALA A 1 98 ? 0.544 -3.779 10.732 1.00 96.56 98 ALA A N 1
ATOM 744 C CA . ALA A 1 98 ? -0.103 -3.809 12.041 1.00 96.56 98 ALA A CA 1
ATOM 745 C C . ALA A 1 98 ? -1.536 -4.357 11.960 1.00 96.56 98 ALA A C 1
ATOM 747 O O . ALA A 1 98 ? -1.901 -5.204 12.777 1.00 96.56 98 ALA A O 1
ATOM 748 N N . ALA A 1 99 ? -2.315 -3.928 10.961 1.00 97.31 99 ALA A N 1
ATOM 749 C CA . ALA A 1 99 ? -3.665 -4.438 10.727 1.00 97.31 99 ALA A CA 1
ATOM 750 C C . ALA A 1 99 ? -3.658 -5.955 10.463 1.00 97.31 99 ALA A C 1
ATOM 752 O O . ALA A 1 99 ? -4.403 -6.696 11.103 1.00 97.31 99 ALA A O 1
ATOM 753 N N . SER A 1 100 ? -2.744 -6.439 9.615 1.00 97.00 100 SER A N 1
ATOM 754 C CA . SER A 1 100 ? -2.573 -7.868 9.311 1.00 97.00 100 SER A CA 1
ATOM 755 C C . SER A 1 100 ? -2.247 -8.706 10.551 1.00 97.00 100 SER A C 1
ATOM 757 O O . SER A 1 100 ? -2.823 -9.775 10.755 1.00 97.00 100 SER A O 1
ATOM 759 N N . ILE A 1 101 ? -1.378 -8.210 11.437 1.00 95.88 101 ILE A N 1
ATOM 760 C CA . ILE A 1 101 ? -1.035 -8.900 12.692 1.00 95.88 101 ILE A CA 1
ATOM 761 C C . ILE A 1 101 ? -2.235 -8.983 13.635 1.00 95.88 101 ILE A C 1
ATOM 763 O O . ILE A 1 101 ? -2.412 -10.007 14.294 1.00 95.88 101 ILE A O 1
ATOM 767 N N . LEU A 1 102 ? -3.025 -7.911 13.731 1.00 95.94 102 LEU A N 1
ATOM 768 C CA . LEU A 1 102 ? -4.201 -7.865 14.600 1.00 95.94 102 LEU A CA 1
ATOM 769 C C . LEU A 1 102 ? -5.300 -8.806 14.093 1.00 95.94 102 LEU A C 1
ATOM 771 O O . LEU A 1 102 ? -5.871 -9.549 14.885 1.00 95.94 102 LEU A O 1
ATOM 775 N N . LEU A 1 103 ? -5.553 -8.814 12.783 1.00 96.19 103 LEU A N 1
ATOM 776 C CA . LEU A 1 103 ? -6.595 -9.631 12.155 1.00 96.19 103 LEU A CA 1
ATOM 777 C C . LEU A 1 103 ? -6.223 -11.114 12.037 1.00 96.19 103 LEU A C 1
ATOM 779 O O . LEU A 1 103 ? -7.106 -11.971 11.961 1.00 96.19 103 LEU A O 1
ATOM 783 N N . ARG A 1 104 ? -4.927 -11.454 12.041 1.00 95.44 104 ARG A N 1
ATOM 784 C CA . ARG A 1 104 ? -4.480 -12.849 11.998 1.00 95.44 104 ARG A CA 1
ATOM 785 C C . ARG A 1 104 ? -4.809 -13.543 13.330 1.00 95.44 104 ARG A C 1
ATOM 787 O O . ARG A 1 104 ? -4.231 -13.189 14.362 1.00 95.44 104 ARG A O 1
ATOM 794 N N . PRO A 1 105 ? -5.661 -14.586 13.342 1.00 86.56 105 PRO A N 1
ATOM 795 C CA . PRO A 1 105 ? -6.013 -15.280 14.572 1.00 86.56 105 PRO A CA 1
ATOM 796 C C . PRO A 1 105 ? -4.772 -15.938 15.182 1.00 86.56 105 PRO A C 1
ATOM 798 O O . PRO A 1 105 ? -4.218 -16.905 14.658 1.00 86.56 105 PRO A O 1
ATOM 801 N N . SER A 1 106 ? -4.312 -15.411 16.316 1.00 91.19 106 SER A N 1
ATOM 802 C CA . SER A 1 106 ? -3.231 -16.039 17.070 1.00 91.19 106 SER A CA 1
ATOM 803 C C . SER A 1 106 ? -3.789 -17.169 17.939 1.00 91.19 106 SER A C 1
ATOM 805 O O . SER A 1 106 ? -4.850 -17.029 18.549 1.00 91.19 106 SER A O 1
ATOM 807 N N . LYS A 1 107 ? -3.041 -18.275 18.087 1.00 92.12 107 LYS A N 1
ATOM 808 C CA . LYS A 1 107 ? -3.412 -19.386 18.994 1.00 92.12 107 LYS A CA 1
ATOM 809 C C . LYS A 1 107 ? -3.746 -18.893 20.413 1.00 92.12 107 LYS A C 1
ATOM 811 O O . LYS A 1 107 ? -4.579 -19.478 21.095 1.00 92.12 107 LYS A O 1
ATOM 816 N N . ARG A 1 108 ? -3.108 -17.799 20.855 1.00 90.94 108 ARG A N 1
ATOM 817 C CA . ARG A 1 108 ? -3.367 -17.159 22.155 1.00 90.94 108 ARG A CA 1
ATOM 818 C C . ARG A 1 108 ? -4.686 -16.393 22.193 1.00 90.94 108 ARG A C 1
ATOM 820 O O . ARG A 1 108 ? -5.395 -16.528 23.179 1.00 90.94 108 ARG A O 1
ATOM 827 N N . MET A 1 109 ? -5.017 -15.622 21.157 1.00 92.56 109 MET A N 1
ATOM 828 C CA . MET A 1 109 ? -6.314 -14.935 21.075 1.00 92.56 109 MET A CA 1
ATOM 829 C C . MET A 1 109 ? -7.461 -15.939 21.016 1.00 92.56 109 MET A C 1
ATOM 831 O O . MET A 1 109 ? -8.410 -15.802 21.778 1.00 92.56 109 MET A O 1
ATOM 835 N N . ALA A 1 110 ? -7.312 -17.003 20.218 1.00 92.94 110 ALA A N 1
ATOM 836 C CA . ALA A 1 110 ? -8.284 -18.092 20.156 1.00 92.94 110 ALA A CA 1
ATOM 837 C C . ALA A 1 110 ? -8.473 -18.775 21.522 1.00 92.94 110 ALA A C 1
ATOM 839 O O . ALA A 1 110 ? -9.604 -18.961 21.958 1.00 92.94 110 ALA A O 1
ATOM 840 N N . LYS A 1 111 ? -7.379 -19.075 22.242 1.00 92.00 111 LYS A N 1
ATOM 841 C CA . LYS A 1 111 ? -7.443 -19.661 23.595 1.00 92.00 111 LYS A CA 1
ATOM 842 C C . LYS A 1 111 ? -8.120 -18.742 24.619 1.00 92.00 111 LYS A C 1
ATOM 844 O O . LYS A 1 111 ? -8.757 -19.237 25.538 1.00 92.00 111 LYS A O 1
ATOM 849 N N . LEU A 1 112 ? -7.966 -17.426 24.476 1.00 90.50 112 LEU A N 1
ATOM 850 C CA . LEU A 1 112 ? -8.618 -16.435 25.338 1.00 90.50 112 LEU A CA 1
ATOM 851 C C . LEU A 1 112 ? -10.052 -16.105 24.889 1.00 90.50 112 LEU A C 1
ATOM 853 O O . LEU A 1 112 ? -10.711 -15.303 25.540 1.00 90.50 112 LEU A O 1
ATOM 857 N N . GLY A 1 113 ? -10.534 -16.677 23.779 1.00 92.81 113 GLY A N 1
ATOM 858 C CA . GLY A 1 113 ? -11.842 -16.341 23.209 1.00 92.81 113 GLY A CA 1
ATOM 859 C C . GLY A 1 113 ? -11.947 -14.893 22.718 1.00 92.81 113 GLY A C 1
ATOM 860 O O . GLY A 1 113 ? -13.051 -14.387 22.549 1.00 92.81 113 GLY A O 1
ATOM 861 N N . ILE A 1 114 ? -10.817 -14.215 22.496 1.00 94.38 114 ILE A N 1
ATOM 862 C CA . ILE A 1 114 ? -10.790 -12.831 22.018 1.00 94.38 114 ILE A CA 1
ATOM 863 C C . ILE A 1 114 ? -11.024 -12.848 20.507 1.00 94.38 114 ILE A C 1
ATOM 865 O O . ILE A 1 114 ? -10.215 -13.404 19.757 1.00 94.38 114 ILE A O 1
ATOM 869 N N . ARG A 1 115 ? -12.113 -12.217 20.065 1.00 93.31 115 ARG A N 1
ATOM 870 C CA . ARG A 1 115 ? -12.439 -11.986 18.654 1.00 93.31 115 ARG A CA 1
ATOM 871 C C . ARG A 1 115 ? -12.487 -10.488 18.415 1.00 93.31 115 ARG A C 1
ATOM 873 O O . ARG A 1 115 ? -13.226 -9.803 19.101 1.00 93.31 115 ARG A O 1
ATOM 880 N N . ILE A 1 116 ? -11.704 -10.005 17.460 1.00 96.25 116 ILE A N 1
ATOM 881 C CA . ILE A 1 116 ? -11.741 -8.598 17.062 1.00 96.25 116 ILE A CA 1
ATOM 882 C C . ILE A 1 116 ? -12.911 -8.423 16.099 1.00 96.25 116 ILE A C 1
ATOM 884 O O . ILE A 1 116 ? -12.944 -9.085 15.061 1.00 96.25 116 ILE A O 1
ATOM 888 N N . ASP A 1 117 ? -13.851 -7.548 16.444 1.00 97.25 117 ASP A N 1
ATOM 889 C CA . ASP A 1 117 ? -14.908 -7.133 15.526 1.00 97.25 117 ASP A CA 1
ATOM 890 C C . ASP A 1 117 ? -14.367 -6.088 14.540 1.00 97.25 117 ASP A C 1
ATOM 892 O O . ASP A 1 117 ? -14.055 -4.953 14.904 1.00 97.25 117 ASP A O 1
ATOM 896 N N . VAL A 1 118 ? -14.251 -6.478 13.270 1.00 97.81 118 VAL A N 1
ATOM 897 C CA . VAL A 1 118 ? -13.778 -5.604 12.185 1.00 97.81 118 VAL A CA 1
ATOM 898 C C . VAL A 1 118 ? -14.777 -4.473 11.897 1.00 97.81 118 VAL A C 1
ATOM 900 O O . VAL A 1 118 ? -14.393 -3.416 11.396 1.00 97.81 118 VAL A O 1
ATOM 903 N N . ASN A 1 119 ? -16.046 -4.666 12.268 1.00 98.06 119 ASN A N 1
ATOM 904 C CA . ASN A 1 119 ? -17.148 -3.738 12.021 1.00 98.06 119 ASN A CA 1
ATOM 905 C C . ASN A 1 119 ? -17.439 -2.815 13.208 1.00 98.06 119 ASN A C 1
ATOM 907 O O . ASN A 1 119 ? -18.453 -2.106 13.212 1.00 98.06 119 ASN A O 1
ATOM 911 N N . ARG A 1 120 ? -16.553 -2.796 14.212 1.00 97.44 120 ARG A N 1
ATOM 912 C CA . ARG A 1 120 ? -16.647 -1.873 15.340 1.00 97.44 120 ARG A CA 1
ATOM 913 C C . ARG A 1 120 ? -16.577 -0.431 14.836 1.00 97.44 120 ARG A C 1
ATOM 915 O O . ARG A 1 120 ? -15.659 -0.050 14.109 1.00 97.44 120 ARG A O 1
ATOM 922 N N . LEU A 1 121 ? -17.555 0.370 15.246 1.00 97.62 121 LEU A N 1
ATOM 923 C CA . LEU A 1 121 ? -17.603 1.799 14.957 1.00 97.62 121 LEU A CA 1
ATOM 924 C C . LEU A 1 121 ? -16.719 2.543 15.958 1.00 97.62 121 LEU A C 1
ATOM 926 O O . LEU A 1 121 ? -16.770 2.274 17.162 1.00 97.62 121 LEU A O 1
ATOM 930 N N . HIS A 1 122 ? -15.919 3.483 15.468 1.00 96.88 122 HIS A N 1
ATOM 931 C CA . HIS A 1 122 ? -15.148 4.363 16.334 1.00 96.88 122 HIS A CA 1
ATOM 932 C C . HIS A 1 122 ? -16.095 5.287 17.127 1.00 96.88 122 HIS A C 1
ATOM 934 O O . HIS A 1 122 ? -17.021 5.842 16.538 1.00 96.88 122 HIS A O 1
ATOM 940 N N . PRO A 1 123 ? -15.898 5.489 18.443 1.00 95.56 123 PRO A N 1
ATOM 941 C CA . PRO A 1 123 ? -16.871 6.191 19.287 1.00 95.56 123 PRO A CA 1
ATOM 942 C C . PRO A 1 123 ? -17.078 7.667 18.921 1.00 95.56 123 PRO A C 1
ATOM 944 O O . PRO A 1 123 ? -18.166 8.189 19.127 1.00 95.56 123 PRO A O 1
ATOM 947 N N . GLU A 1 124 ? -16.055 8.343 18.391 1.00 95.56 124 GLU A N 1
ATOM 948 C CA . GLU A 1 124 ? -16.125 9.785 18.097 1.00 95.56 124 GLU A CA 1
ATOM 949 C C . GLU A 1 124 ? -16.639 10.086 16.685 1.00 95.56 124 GLU A C 1
ATOM 951 O O . GLU A 1 124 ? -17.273 11.110 16.464 1.00 95.56 124 GLU A O 1
ATOM 956 N N . THR A 1 125 ? -16.354 9.206 15.724 1.00 96.31 125 THR A N 1
ATOM 957 C CA . THR A 1 125 ? -16.616 9.435 14.292 1.00 96.31 125 THR A CA 1
ATOM 958 C C . THR A 1 125 ? -17.685 8.499 13.734 1.00 96.31 125 THR A C 1
ATOM 960 O O . THR A 1 125 ? -18.199 8.725 12.647 1.00 96.31 125 THR A O 1
ATOM 963 N N . GLY A 1 126 ? -17.999 7.407 14.436 1.00 97.69 126 GLY A N 1
ATOM 964 C CA . GLY A 1 126 ? -18.827 6.303 13.941 1.00 97.69 126 GLY A CA 1
ATOM 965 C C . GLY A 1 126 ? -18.241 5.556 12.749 1.00 97.69 126 GLY A C 1
ATOM 966 O O . GLY A 1 126 ? -18.857 4.618 12.272 1.00 97.69 126 GLY A O 1
ATOM 967 N N . SER A 1 127 ? -17.059 5.923 12.264 1.00 97.88 127 SER A N 1
ATOM 968 C CA . SER A 1 127 ? -16.423 5.274 11.124 1.00 97.88 127 SER A CA 1
ATOM 969 C C . SER A 1 127 ? -15.871 3.900 11.514 1.00 97.88 127 SER A C 1
ATOM 971 O O . SER A 1 127 ? -15.271 3.743 12.582 1.00 97.88 127 SER A O 1
ATOM 973 N N . THR A 1 128 ? -16.024 2.906 10.640 1.00 98.19 128 THR A N 1
ATOM 974 C CA . THR A 1 128 ? -15.325 1.612 10.764 1.00 98.19 128 THR A CA 1
ATOM 975 C C . THR A 1 128 ? -13.870 1.727 10.296 1.00 98.19 128 THR A C 1
ATOM 977 O O . THR A 1 128 ? -13.484 2.701 9.648 1.00 98.19 128 THR A O 1
ATOM 980 N N . ALA A 1 129 ? -13.056 0.698 10.553 1.00 98.25 129 ALA A N 1
ATOM 981 C CA . ALA A 1 129 ? -11.702 0.614 9.995 1.00 98.25 129 ALA A CA 1
ATOM 982 C C . ALA A 1 129 ? -11.691 0.663 8.450 1.00 98.25 129 ALA A C 1
ATOM 984 O O . ALA A 1 129 ? -10.751 1.194 7.859 1.00 98.25 129 ALA A O 1
ATOM 985 N N . LEU A 1 130 ? -12.745 0.152 7.798 1.00 98.38 130 LEU A N 1
ATOM 986 C CA . LEU A 1 130 ? -12.869 0.156 6.338 1.00 98.38 130 LEU A CA 1
ATOM 987 C C . LEU A 1 130 ? -13.072 1.573 5.775 1.00 98.38 130 LEU A C 1
ATOM 989 O O . LEU A 1 130 ? -12.457 1.903 4.765 1.00 98.38 130 LEU A O 1
ATOM 993 N N . HIS A 1 131 ? -13.832 2.437 6.460 1.00 98.56 131 HIS A N 1
ATOM 994 C CA . HIS A 1 131 ? -13.954 3.853 6.080 1.00 98.56 131 HIS A CA 1
ATOM 995 C C . HIS A 1 131 ? -12.588 4.544 6.091 1.00 98.56 131 HIS A C 1
ATOM 997 O O . HIS A 1 131 ? -12.215 5.208 5.127 1.00 98.56 131 HIS A O 1
ATOM 1003 N N . SER A 1 132 ? -11.801 4.339 7.155 1.00 97.94 132 SER A N 1
ATOM 1004 C CA . SER A 1 132 ? -10.463 4.929 7.260 1.00 97.94 132 SER A CA 1
ATOM 1005 C C . SER A 1 132 ? -9.529 4.468 6.136 1.00 97.94 132 SER A C 1
ATOM 1007 O O . SER A 1 132 ? -8.774 5.282 5.611 1.00 97.94 132 SER A O 1
ATOM 1009 N N . ALA A 1 133 ? -9.605 3.198 5.722 1.00 98.06 133 ALA A N 1
ATOM 1010 C CA . ALA A 1 133 ? -8.835 2.692 4.584 1.00 98.06 133 ALA A CA 1
ATOM 1011 C C . ALA A 1 133 ? -9.223 3.383 3.260 1.00 98.06 133 ALA A C 1
ATOM 1013 O O . ALA A 1 133 ? -8.341 3.758 2.486 1.00 98.06 133 ALA A O 1
ATOM 1014 N N . CYS A 1 134 ? -10.522 3.624 3.037 1.00 98.00 134 CYS A N 1
ATOM 1015 C CA . CYS A 1 134 ? -11.024 4.333 1.852 1.00 98.00 134 CYS A CA 1
ATOM 1016 C C . CYS A 1 134 ? -10.591 5.807 1.840 1.00 98.00 134 CYS A C 1
ATOM 1018 O O . CYS A 1 134 ? -10.091 6.306 0.831 1.00 98.00 134 CYS A O 1
ATOM 1020 N N . MET A 1 135 ? -10.676 6.493 2.985 1.00 96.75 135 MET A N 1
ATOM 1021 C CA . MET A 1 135 ? -10.219 7.884 3.119 1.00 96.75 135 MET A CA 1
ATOM 1022 C C . MET A 1 135 ? -8.721 8.053 2.827 1.00 96.75 135 MET A C 1
ATOM 1024 O O . MET A 1 135 ? -8.308 9.084 2.296 1.00 96.75 135 MET A O 1
ATOM 1028 N N . LEU A 1 136 ? -7.903 7.054 3.172 1.00 96.81 136 LEU A N 1
ATOM 1029 C CA . LEU A 1 136 ? -6.468 7.042 2.879 1.00 96.81 136 LEU A CA 1
ATOM 1030 C C . LEU A 1 136 ? -6.130 6.580 1.461 1.00 96.81 136 LEU A C 1
ATOM 1032 O O . LEU A 1 136 ? -4.969 6.687 1.067 1.00 96.81 136 LEU A O 1
ATOM 1036 N N . GLN A 1 137 ? -7.116 6.085 0.709 1.00 97.12 137 GLN A N 1
ATOM 1037 C CA . GLN A 1 137 ? -6.917 5.474 -0.602 1.00 97.12 137 GLN A CA 1
ATOM 1038 C C . GLN A 1 137 ? -5.908 4.308 -0.544 1.00 97.12 137 GLN A C 1
ATOM 1040 O O . GLN A 1 137 ? -5.052 4.159 -1.417 1.00 97.12 137 GLN A O 1
ATOM 1045 N N . ASP A 1 138 ? -6.011 3.459 0.488 1.00 97.81 138 ASP A N 1
ATOM 1046 C CA . ASP A 1 138 ? -5.184 2.254 0.646 1.00 97.81 138 ASP A CA 1
ATOM 1047 C C . ASP A 1 138 ? -5.972 0.981 0.295 1.00 97.81 138 ASP A C 1
ATOM 1049 O O . ASP A 1 138 ? -6.643 0.373 1.136 1.00 97.81 138 ASP A O 1
ATOM 1053 N N . GLY A 1 139 ? -5.887 0.566 -0.972 1.00 97.44 139 GLY A N 1
ATOM 1054 C CA . GLY A 1 139 ? -6.625 -0.597 -1.471 1.00 97.44 139 GLY A CA 1
ATOM 1055 C C . GLY A 1 139 ? -6.134 -1.937 -0.945 1.00 97.44 139 GLY A C 1
ATOM 1056 O O . GLY A 1 139 ? -6.935 -2.859 -0.805 1.00 97.44 139 GLY A O 1
ATOM 1057 N N . ALA A 1 140 ? -4.861 -2.037 -0.554 1.00 97.69 140 ALA A N 1
ATOM 1058 C CA . ALA A 1 140 ? -4.338 -3.250 0.066 1.00 97.69 140 ALA A CA 1
ATOM 1059 C C . ALA A 1 140 ? -4.950 -3.458 1.454 1.00 97.69 140 ALA A C 1
ATOM 1061 O O . ALA A 1 140 ? -5.345 -4.569 1.820 1.00 97.69 140 ALA A O 1
ATOM 1062 N N . LEU A 1 141 ? -5.060 -2.375 2.225 1.00 98.00 141 LEU A N 1
ATOM 1063 C CA . LEU A 1 141 ? -5.694 -2.395 3.535 1.00 98.00 141 LEU A CA 1
ATOM 1064 C C . LEU A 1 141 ? -7.206 -2.635 3.434 1.00 98.00 141 LEU A C 1
ATOM 1066 O O . LEU A 1 141 ? -7.741 -3.431 4.209 1.00 98.00 141 LEU A O 1
ATOM 1070 N N . ALA A 1 142 ? -7.886 -2.000 2.476 1.00 98.12 142 ALA A N 1
ATOM 1071 C CA . ALA A 1 142 ? -9.312 -2.221 2.237 1.00 98.12 142 ALA A CA 1
ATOM 1072 C C . ALA A 1 142 ? -9.608 -3.684 1.857 1.00 98.12 142 ALA A C 1
ATOM 1074 O O . ALA A 1 142 ? -10.457 -4.323 2.482 1.00 98.12 142 ALA A O 1
ATOM 1075 N N . ALA A 1 143 ? -8.843 -4.251 0.918 1.00 97.88 143 ALA A N 1
ATOM 1076 C CA . ALA A 1 143 ? -8.958 -5.655 0.523 1.00 97.88 143 ALA A CA 1
ATOM 1077 C C . ALA A 1 143 ? -8.689 -6.612 1.698 1.00 97.88 143 ALA A C 1
ATOM 1079 O O . ALA A 1 143 ? -9.404 -7.600 1.883 1.00 97.88 143 ALA A O 1
ATOM 1080 N N . LEU A 1 144 ? -7.692 -6.306 2.540 1.00 97.88 144 LEU A N 1
ATOM 1081 C CA . LEU A 1 144 ? -7.411 -7.077 3.751 1.00 97.88 144 LEU A CA 1
ATOM 1082 C C . LEU A 1 144 ? -8.605 -7.064 4.718 1.00 97.88 144 LEU A C 1
ATOM 1084 O O . LEU A 1 144 ? -8.991 -8.119 5.219 1.00 97.88 144 LEU A O 1
ATOM 1088 N N . LEU A 1 145 ? -9.199 -5.899 4.981 1.00 98.12 145 LEU A N 1
ATOM 1089 C CA . LEU A 1 145 ? -10.346 -5.767 5.885 1.00 98.12 145 LEU A CA 1
ATOM 1090 C C . LEU A 1 145 ? -11.577 -6.520 5.359 1.00 98.12 145 LEU A C 1
ATOM 1092 O O . LEU A 1 145 ? -12.200 -7.264 6.118 1.00 98.12 145 LEU A O 1
ATOM 1096 N N . LEU A 1 146 ? -11.884 -6.405 4.063 1.00 98.06 146 LEU A N 1
ATOM 1097 C CA . LEU A 1 146 ? -12.983 -7.137 3.421 1.00 98.06 146 LEU A CA 1
ATOM 1098 C C . LEU A 1 146 ? -12.795 -8.652 3.498 1.00 98.06 146 LEU A C 1
ATOM 1100 O O . LEU A 1 146 ? -13.720 -9.375 3.865 1.00 98.06 146 LEU A O 1
ATOM 1104 N N . ARG A 1 147 ? -11.572 -9.142 3.264 1.00 97.31 147 ARG A N 1
ATOM 1105 C CA . ARG A 1 147 ? -11.234 -10.566 3.425 1.00 97.31 147 ARG A CA 1
ATOM 1106 C C . ARG A 1 147 ? -11.489 -11.078 4.847 1.00 97.31 147 ARG A C 1
ATOM 1108 O O . ARG A 1 147 ? -11.730 -12.269 5.037 1.00 97.31 147 ARG A O 1
ATOM 1115 N N . HIS A 1 148 ? -11.431 -10.193 5.838 1.00 97.62 148 HIS A N 1
ATOM 1116 C CA . HIS A 1 148 ? -11.719 -10.491 7.238 1.00 97.62 148 HIS A CA 1
ATOM 1117 C C . HIS A 1 148 ? -13.180 -10.214 7.648 1.00 97.62 148 HIS A C 1
ATOM 1119 O O . HIS A 1 148 ? -13.491 -10.280 8.837 1.00 97.62 148 HIS A O 1
ATOM 1125 N N . GLY A 1 149 ? -14.083 -9.974 6.692 1.00 97.62 149 GLY A N 1
ATOM 1126 C CA . GLY A 1 149 ? -15.517 -9.807 6.941 1.00 97.62 149 GLY A CA 1
ATOM 1127 C C . GLY A 1 149 ? -15.931 -8.383 7.317 1.00 97.62 149 GLY A C 1
ATOM 1128 O O . GLY A 1 149 ? -16.932 -8.207 8.015 1.00 97.62 149 GLY A O 1
ATOM 1129 N N . ALA A 1 150 ? -15.164 -7.371 6.897 1.00 98.00 150 ALA A N 1
ATOM 1130 C CA . ALA A 1 150 ? -15.621 -5.989 6.980 1.00 98.00 150 ALA A CA 1
ATOM 1131 C C . ALA A 1 150 ? -16.884 -5.787 6.123 1.00 98.00 150 ALA A C 1
ATOM 1133 O O . ALA A 1 150 ? -16.955 -6.248 4.987 1.00 98.00 150 ALA A O 1
ATOM 1134 N N . ASP A 1 151 ? -17.867 -5.092 6.678 1.00 98.25 151 ASP A N 1
ATOM 1135 C CA . ASP A 1 151 ? -19.153 -4.797 6.060 1.00 98.25 151 ASP A CA 1
ATOM 1136 C C . ASP A 1 151 ? -19.061 -3.479 5.281 1.00 98.25 151 ASP A C 1
ATOM 1138 O O . ASP A 1 151 ? -18.848 -2.408 5.860 1.00 98.25 151 ASP A O 1
ATOM 1142 N N . SER A 1 152 ? -19.211 -3.565 3.960 1.00 98.19 152 SER A N 1
ATOM 1143 C CA . SER A 1 152 ? -19.194 -2.419 3.047 1.00 98.19 152 SER A CA 1
ATOM 1144 C C . SER A 1 152 ? -20.491 -1.607 3.065 1.00 98.19 152 SER A C 1
ATOM 1146 O O . SER A 1 152 ? -20.512 -0.509 2.520 1.00 98.19 152 SER A O 1
ATOM 1148 N N . SER A 1 153 ? -21.560 -2.104 3.696 1.00 98.12 153 SER A N 1
ATOM 1149 C CA . SER A 1 153 ? -22.856 -1.414 3.780 1.00 98.12 153 SER A CA 1
ATOM 1150 C C . SER A 1 153 ? -23.010 -0.544 5.031 1.00 98.12 153 SER A C 1
ATOM 1152 O O . SER A 1 153 ? -23.993 0.189 5.183 1.00 98.12 153 SER A O 1
ATOM 1154 N N . ARG A 1 154 ? -22.051 -0.630 5.957 1.00 98.12 154 ARG A N 1
ATOM 1155 C CA . ARG A 1 154 ? -22.149 0.013 7.264 1.00 98.12 154 ARG A CA 1
ATOM 1156 C C . ARG A 1 154 ? -21.933 1.513 7.142 1.00 98.12 154 ARG A C 1
ATOM 1158 O O . ARG A 1 154 ? -20.944 1.932 6.564 1.00 98.12 154 ARG A O 1
ATOM 1165 N N . LYS A 1 155 ? -22.835 2.297 7.727 1.00 98.25 155 LYS A N 1
ATOM 1166 C CA . LYS A 1 155 ? -22.787 3.761 7.690 1.00 98.25 155 LYS A CA 1
ATOM 1167 C C . LYS A 1 155 ? -22.061 4.341 8.896 1.00 98.25 155 LYS A C 1
ATOM 1169 O O . LYS A 1 155 ? -22.208 3.818 10.005 1.00 98.25 155 LYS A O 1
ATOM 1174 N N . ASP A 1 156 ? -21.318 5.416 8.682 1.00 97.94 156 ASP A N 1
ATOM 1175 C CA . ASP A 1 156 ? -20.718 6.217 9.749 1.00 97.94 156 ASP A CA 1
ATOM 1176 C C . ASP A 1 156 ? -21.698 7.261 10.341 1.00 97.94 156 ASP A C 1
ATOM 1178 O O . ASP A 1 156 ? -22.903 7.237 10.063 1.00 97.94 156 ASP A O 1
ATOM 1182 N N . LEU A 1 157 ? -21.209 8.187 11.187 1.00 97.50 157 LEU A N 1
ATOM 1183 C CA . LEU A 1 157 ? -22.044 9.274 11.733 1.00 97.50 157 LEU A CA 1
ATOM 1184 C C . LEU A 1 157 ? -22.544 10.253 10.658 1.00 97.50 157 LEU A C 1
ATOM 1186 O O . LEU A 1 157 ? -23.542 10.938 10.888 1.00 97.50 157 LEU A O 1
ATOM 1190 N N . HIS A 1 158 ? -21.881 10.320 9.503 1.00 96.62 158 HIS A N 1
ATOM 1191 C CA . HIS A 1 158 ? -22.263 11.149 8.362 1.00 96.62 158 HIS A CA 1
ATOM 1192 C C . HIS A 1 158 ? -23.233 10.444 7.407 1.00 96.62 158 HIS A C 1
ATOM 1194 O O . HIS A 1 158 ? -23.663 11.054 6.432 1.00 96.62 158 HIS A O 1
ATOM 1200 N N . GLN A 1 159 ? -23.651 9.211 7.721 1.00 97.62 159 GLN A N 1
ATOM 1201 C CA . GLN A 1 159 ? -24.468 8.352 6.857 1.00 97.62 159 GLN A CA 1
ATOM 1202 C C . GLN A 1 159 ? -23.759 7.919 5.565 1.00 97.62 159 GLN A C 1
ATOM 1204 O O . GLN A 1 159 ? -24.425 7.397 4.668 1.00 97.62 159 GLN A O 1
ATOM 1209 N N . GLU A 1 160 ? -22.440 8.095 5.487 1.00 97.75 160 GLU A N 1
ATOM 1210 C CA . GLU A 1 160 ? -21.619 7.657 4.363 1.00 97.75 160 GLU A CA 1
ATOM 1211 C C . GLU A 1 160 ? -21.260 6.183 4.567 1.00 97.75 160 GLU A C 1
ATOM 1213 O O . GLU A 1 160 ? -20.969 5.746 5.682 1.00 97.75 160 GLU A O 1
ATOM 1218 N N . THR A 1 161 ? -21.327 5.395 3.499 1.00 98.19 161 THR A N 1
ATOM 1219 C CA . THR A 1 161 ? -20.806 4.025 3.467 1.00 98.19 161 THR A CA 1
ATOM 1220 C C . THR A 1 161 ? -19.374 4.021 2.926 1.00 98.19 161 THR A C 1
ATOM 1222 O O . THR A 1 161 ? -18.975 4.940 2.210 1.00 98.19 161 THR A O 1
ATOM 1225 N N . PRO A 1 162 ? -18.576 2.967 3.174 1.00 98.12 162 PRO A N 1
ATOM 1226 C CA . PRO A 1 162 ? -17.281 2.808 2.520 1.00 98.12 162 PRO A CA 1
ATOM 1227 C C . PRO A 1 162 ? -17.373 2.851 0.989 1.00 98.12 162 PRO A C 1
ATOM 1229 O O . PRO A 1 162 ? -16.455 3.349 0.345 1.00 98.12 162 PRO A O 1
ATOM 1232 N N . VAL A 1 163 ? -18.480 2.365 0.414 1.00 97.62 163 VAL A N 1
ATOM 1233 C CA . VAL A 1 163 ? -18.744 2.436 -1.031 1.00 97.62 163 VAL A CA 1
ATOM 1234 C C . VAL A 1 163 ? -18.864 3.888 -1.493 1.00 97.62 163 VAL A C 1
ATOM 1236 O O . VAL A 1 163 ? -18.212 4.251 -2.467 1.00 97.62 163 VAL A O 1
ATOM 1239 N N . ASP A 1 164 ? -19.572 4.741 -0.744 1.00 97.31 164 ASP A N 1
ATOM 1240 C CA . ASP A 1 164 ? -19.677 6.182 -1.037 1.00 97.31 164 ASP A CA 1
ATOM 1241 C C . ASP A 1 164 ? -18.310 6.898 -0.992 1.00 97.31 164 ASP A C 1
ATOM 1243 O O . ASP A 1 164 ? -18.113 7.923 -1.645 1.00 97.31 164 ASP A O 1
ATOM 1247 N N . LEU A 1 165 ? -17.341 6.343 -0.254 1.00 96.31 165 LEU A N 1
ATOM 1248 C CA . LEU A 1 165 ? -15.962 6.839 -0.165 1.00 96.31 165 LEU A CA 1
ATOM 1249 C C . LEU A 1 165 ? -15.024 6.288 -1.260 1.00 96.31 165 LEU A C 1
ATOM 1251 O O . LEU A 1 165 ? -13.815 6.539 -1.202 1.00 96.31 165 LEU A O 1
ATOM 1255 N N . GLY A 1 166 ? -15.551 5.554 -2.245 1.00 96.38 166 GLY A N 1
ATOM 1256 C CA . GLY A 1 166 ? -14.796 5.037 -3.392 1.00 96.38 166 GLY A CA 1
ATOM 1257 C C . GLY A 1 166 ? -14.119 3.682 -3.158 1.00 96.38 166 GLY A C 1
ATOM 1258 O O . GLY A 1 166 ? -12.998 3.443 -3.612 1.00 96.38 166 GLY A O 1
ATOM 1259 N N . LEU A 1 167 ? -14.756 2.787 -2.394 1.00 96.75 167 LEU A N 1
ATOM 1260 C CA . LEU A 1 167 ? -14.220 1.445 -2.122 1.00 96.75 167 LEU A CA 1
ATOM 1261 C C . LEU A 1 167 ? -14.016 0.614 -3.403 1.00 96.75 167 LEU A C 1
ATOM 1263 O O . LEU A 1 167 ? -13.040 -0.132 -3.495 1.00 96.75 167 LEU A O 1
ATOM 1267 N N . GLU A 1 168 ? -14.916 0.724 -4.382 1.00 94.62 168 GLU A N 1
ATOM 1268 C CA . GLU A 1 168 ? -14.878 -0.091 -5.604 1.00 94.62 168 GLU A CA 1
ATOM 1269 C C . GLU A 1 168 ? -13.704 0.279 -6.514 1.00 94.62 168 GLU A C 1
ATOM 1271 O O . GLU A 1 168 ? -12.957 -0.609 -6.948 1.00 94.62 168 GLU A O 1
ATOM 1276 N N . GLU A 1 169 ? -13.468 1.577 -6.752 1.00 94.69 169 GLU A N 1
ATOM 1277 C CA . GLU A 1 169 ? -12.307 2.008 -7.537 1.00 94.69 169 GLU A CA 1
ATOM 1278 C C . GLU A 1 169 ? -11.004 1.613 -6.842 1.00 94.69 169 GLU A C 1
ATOM 1280 O O . GLU A 1 169 ? -10.025 1.243 -7.493 1.00 94.69 169 GLU A O 1
ATOM 1285 N N . LEU A 1 170 ? -11.002 1.643 -5.510 1.00 95.50 170 LEU A N 1
ATOM 1286 C CA . LEU A 1 170 ? -9.833 1.342 -4.706 1.00 95.50 170 LEU A CA 1
ATOM 1287 C C . LEU A 1 170 ? -9.428 -0.140 -4.767 1.00 95.50 170 LEU A C 1
ATOM 1289 O O . LEU A 1 170 ? -8.241 -0.449 -4.912 1.00 95.50 170 LEU A O 1
ATOM 1293 N N . ILE A 1 171 ? -10.396 -1.055 -4.665 1.00 95.94 171 ILE A N 1
ATOM 1294 C CA . ILE A 1 171 ? -10.146 -2.499 -4.804 1.00 95.94 171 ILE A CA 1
ATOM 1295 C C . ILE A 1 171 ? -9.670 -2.802 -6.222 1.00 95.94 171 ILE A C 1
ATOM 1297 O O . ILE A 1 171 ? -8.636 -3.446 -6.389 1.00 95.94 171 ILE A O 1
ATOM 1301 N N . THR A 1 172 ? -10.354 -2.256 -7.229 1.00 94.69 172 THR A N 1
ATOM 1302 C CA . THR A 1 172 ? -9.993 -2.435 -8.642 1.00 94.69 172 THR A CA 1
ATOM 1303 C C . THR A 1 172 ? -8.568 -1.942 -8.916 1.00 94.69 172 THR A C 1
ATOM 1305 O O . THR A 1 172 ? -7.765 -2.631 -9.547 1.00 94.69 172 THR A O 1
ATOM 1308 N N . ALA A 1 173 ? -8.198 -0.773 -8.383 1.00 94.75 173 ALA A N 1
ATOM 1309 C CA . ALA A 1 173 ? -6.846 -0.234 -8.505 1.00 94.75 173 ALA A CA 1
ATOM 1310 C C . ALA A 1 173 ? -5.793 -1.119 -7.815 1.00 94.75 173 ALA A C 1
ATOM 1312 O O . ALA A 1 173 ? -4.677 -1.267 -8.321 1.00 94.75 173 ALA A O 1
ATOM 1313 N N . HIS A 1 174 ? -6.127 -1.722 -6.671 1.00 96.56 174 HIS A N 1
ATOM 1314 C CA . HIS A 1 174 ? -5.232 -2.647 -5.981 1.00 96.56 174 HIS A CA 1
ATOM 1315 C C . HIS A 1 174 ? -5.027 -3.950 -6.763 1.00 96.56 174 HIS A C 1
ATOM 1317 O O . HIS A 1 174 ? -3.886 -4.387 -6.919 1.00 96.56 174 HIS A O 1
ATOM 1323 N N . GLU A 1 175 ? -6.099 -4.538 -7.291 1.00 96.00 175 GLU A N 1
ATOM 1324 C CA . GLU A 1 175 ? -6.048 -5.754 -8.108 1.00 96.00 175 GLU A CA 1
ATOM 1325 C C . GLU A 1 175 ? -5.231 -5.538 -9.385 1.00 96.00 175 GLU A C 1
ATOM 1327 O O . GLU A 1 175 ? -4.317 -6.317 -9.669 1.00 96.00 175 GLU A O 1
ATOM 1332 N N . ASN A 1 176 ? -5.458 -4.424 -10.088 1.00 92.88 176 ASN A N 1
ATOM 1333 C CA . ASN A 1 176 ? -4.658 -4.040 -11.252 1.00 92.88 176 ASN A CA 1
ATOM 1334 C C . ASN A 1 176 ? -3.174 -3.896 -10.888 1.00 92.88 176 ASN A C 1
ATOM 1336 O O . ASN A 1 176 ? -2.310 -4.437 -11.576 1.00 92.88 176 ASN A O 1
ATOM 1340 N N . SER A 1 177 ? -2.865 -3.267 -9.749 1.00 95.00 177 SER A N 1
ATOM 1341 C CA . SER A 1 177 ? -1.482 -3.143 -9.275 1.00 95.00 177 SER A CA 1
ATOM 1342 C C . SER A 1 177 ? -0.830 -4.495 -8.949 1.00 95.00 177 SER A C 1
ATOM 1344 O O . SER A 1 177 ? 0.389 -4.620 -9.093 1.00 95.00 177 SER A O 1
ATOM 1346 N N . ILE A 1 178 ? -1.589 -5.499 -8.493 1.00 95.75 178 ILE A N 1
ATOM 1347 C CA . ILE A 1 178 ? -1.073 -6.860 -8.270 1.00 95.75 178 ILE A CA 1
ATOM 1348 C C . ILE A 1 178 ? -0.778 -7.534 -9.613 1.00 95.75 178 ILE A C 1
ATOM 1350 O O . ILE A 1 178 ? 0.308 -8.098 -9.779 1.00 95.75 178 ILE A O 1
ATOM 1354 N N . LEU A 1 179 ? -1.705 -7.448 -10.570 1.00 94.75 179 LEU A N 1
ATOM 1355 C CA . LEU A 1 179 ? -1.552 -8.033 -11.904 1.00 94.75 179 LEU A CA 1
ATOM 1356 C C . LEU A 1 179 ? -0.346 -7.443 -12.648 1.00 94.75 179 LEU A C 1
ATOM 1358 O O . LEU A 1 179 ? 0.460 -8.195 -13.197 1.00 94.75 179 LEU A O 1
ATOM 1362 N N . GLU A 1 180 ? -0.161 -6.123 -12.594 1.00 94.81 180 GLU A N 1
ATOM 1363 C CA . GLU A 1 180 ? 1.012 -5.438 -13.153 1.00 94.81 180 GLU A CA 1
ATOM 1364 C C . GLU A 1 180 ? 2.320 -5.916 -12.502 1.00 94.81 180 GLU A C 1
ATOM 1366 O O . GLU A 1 180 ? 3.293 -6.225 -13.193 1.00 94.81 180 GLU A O 1
ATOM 1371 N N . ALA A 1 181 ? 2.351 -6.051 -11.171 1.00 94.88 181 ALA A N 1
ATOM 1372 C CA . ALA A 1 181 ? 3.531 -6.530 -10.451 1.00 94.88 181 ALA A CA 1
ATOM 1373 C C . ALA A 1 181 ? 3.856 -8.008 -10.746 1.00 94.88 181 ALA A C 1
ATOM 1375 O O . ALA A 1 181 ? 5.020 -8.418 -10.732 1.00 94.88 181 ALA A O 1
ATOM 1376 N N . GLU A 1 182 ? 2.850 -8.846 -10.993 1.00 96.50 182 GLU A N 1
ATOM 1377 C CA . GLU A 1 182 ? 3.057 -10.213 -11.474 1.00 96.50 182 GLU A CA 1
ATOM 1378 C C . GLU A 1 182 ? 3.549 -10.258 -12.920 1.00 96.50 182 GLU A C 1
ATOM 1380 O O . GLU A 1 182 ? 4.475 -11.014 -13.216 1.00 96.50 182 GLU A O 1
ATOM 1385 N N . ALA A 1 183 ? 2.979 -9.444 -13.811 1.00 96.06 183 ALA A N 1
ATOM 1386 C CA . ALA A 1 183 ? 3.432 -9.336 -15.194 1.00 96.06 183 ALA A CA 1
ATOM 1387 C C . ALA A 1 183 ? 4.903 -8.896 -15.265 1.00 96.06 183 ALA A C 1
ATOM 1389 O O . ALA A 1 183 ? 5.696 -9.531 -15.959 1.00 96.06 183 ALA A O 1
ATOM 1390 N N . ALA A 1 184 ? 5.297 -7.901 -14.465 1.00 96.19 184 ALA A N 1
ATOM 1391 C CA . ALA A 1 184 ? 6.683 -7.448 -14.364 1.00 96.19 184 ALA A CA 1
ATOM 1392 C C . ALA A 1 184 ? 7.634 -8.552 -13.861 1.00 96.19 184 ALA A C 1
ATOM 1394 O O . ALA A 1 184 ? 8.739 -8.704 -14.380 1.00 96.19 184 ALA A O 1
ATOM 1395 N N . ARG A 1 185 ? 7.210 -9.369 -12.884 1.00 97.44 185 ARG A N 1
ATOM 1396 C CA . ARG A 1 185 ? 8.000 -10.524 -12.414 1.00 97.44 185 ARG A CA 1
ATOM 1397 C C . ARG A 1 185 ? 8.183 -11.574 -13.506 1.00 97.44 185 ARG A C 1
ATOM 1399 O O . ARG A 1 185 ? 9.304 -12.025 -13.718 1.00 97.44 185 ARG A O 1
ATOM 1406 N N . ARG A 1 186 ? 7.117 -11.908 -14.240 1.00 97.81 186 ARG A N 1
ATOM 1407 C CA . ARG A 1 186 ? 7.186 -12.846 -15.374 1.00 97.81 186 ARG A CA 1
ATOM 1408 C C . ARG A 1 186 ? 8.110 -12.330 -16.479 1.00 97.81 186 ARG A C 1
ATOM 1410 O O . ARG A 1 186 ? 8.893 -13.109 -17.011 1.00 97.81 186 ARG A O 1
ATOM 1417 N N . GLN A 1 187 ? 8.063 -11.034 -16.792 1.00 96.50 187 GLN A N 1
ATOM 1418 C CA . GLN A 1 187 ? 8.983 -10.413 -17.752 1.00 96.50 187 GLN A CA 1
ATOM 1419 C C . GLN A 1 187 ? 10.435 -10.507 -17.282 1.00 96.50 187 GLN A C 1
ATOM 1421 O O . GLN A 1 187 ? 11.292 -10.935 -18.047 1.00 96.50 187 GLN A O 1
ATOM 1426 N N . HIS A 1 188 ? 10.712 -10.192 -16.016 1.00 97.62 188 HIS A N 1
ATOM 1427 C CA . HIS A 1 188 ? 12.065 -10.302 -15.474 1.00 97.62 188 HIS A CA 1
ATOM 1428 C C . HIS A 1 188 ? 12.595 -11.744 -15.512 1.00 97.62 188 HIS A C 1
ATOM 1430 O O . HIS A 1 188 ? 13.740 -11.972 -15.893 1.00 97.62 188 HIS A O 1
ATOM 1436 N N . GLU A 1 189 ? 11.764 -12.731 -15.170 1.00 98.19 189 GLU A N 1
ATOM 1437 C CA . GLU A 1 189 ? 12.120 -14.150 -15.290 1.00 98.19 189 GLU A CA 1
ATOM 1438 C C . GLU A 1 189 ? 12.382 -14.560 -16.748 1.00 98.19 189 GLU A C 1
ATOM 1440 O O . GLU A 1 189 ? 13.309 -15.322 -17.018 1.00 98.19 189 GLU A O 1
ATOM 1445 N N . GLN A 1 190 ? 11.600 -14.053 -17.704 1.00 98.00 190 GLN A N 1
ATOM 1446 C CA . GLN A 1 190 ? 11.833 -14.291 -19.131 1.00 98.00 190 GLN A CA 1
ATOM 1447 C C . GLN A 1 190 ? 13.149 -13.668 -19.606 1.00 98.00 190 GLN A C 1
ATOM 1449 O O . GLN A 1 190 ? 13.912 -14.338 -20.297 1.00 98.00 190 GLN A O 1
ATOM 1454 N N . GLU A 1 191 ? 13.449 -12.432 -19.205 1.00 98.00 191 GLU A N 1
ATOM 1455 C CA . GLU A 1 191 ? 14.722 -11.768 -19.506 1.00 98.00 191 GLU A CA 1
ATOM 1456 C C . GLU A 1 191 ? 15.907 -12.536 -18.909 1.00 98.00 191 GLU A C 1
ATOM 1458 O O . GLU A 1 191 ? 16.907 -12.752 -19.592 1.00 98.00 191 GLU A O 1
ATOM 1463 N N . GLN A 1 192 ? 15.795 -13.011 -17.663 1.00 98.12 192 GLN A N 1
ATOM 1464 C CA . GLN A 1 192 ? 16.822 -13.852 -17.042 1.00 98.12 192 GLN A CA 1
ATOM 1465 C C . GLN A 1 192 ? 17.042 -15.144 -17.834 1.00 98.12 192 GLN A C 1
ATOM 1467 O O . GLN A 1 192 ? 18.183 -15.475 -18.152 1.00 98.12 192 GLN A O 1
ATOM 1472 N N . ARG A 1 193 ? 15.965 -15.829 -18.236 1.00 98.44 193 ARG A N 1
ATOM 1473 C CA . ARG A 1 193 ? 16.058 -17.036 -19.074 1.00 98.44 193 ARG A CA 1
ATOM 1474 C C . ARG A 1 193 ? 16.687 -16.750 -20.435 1.00 98.44 193 ARG A C 1
ATOM 1476 O O . ARG A 1 193 ? 17.496 -17.545 -20.898 1.00 98.44 193 ARG A O 1
ATOM 1483 N N . GLN A 1 194 ? 16.354 -15.626 -21.070 1.00 98.19 194 GLN A N 1
ATOM 1484 C CA . GLN A 1 194 ? 16.975 -15.213 -22.333 1.00 98.19 194 GLN A CA 1
ATOM 1485 C C . GLN A 1 194 ? 18.471 -14.932 -22.157 1.00 98.19 194 GLN A C 1
ATOM 1487 O O . GLN A 1 194 ? 19.282 -15.374 -22.967 1.00 98.19 194 GLN A O 1
ATOM 1492 N N . MET A 1 195 ? 18.852 -14.245 -21.081 1.00 98.50 195 MET A N 1
ATOM 1493 C CA . MET A 1 195 ? 20.253 -13.976 -20.757 1.00 98.50 195 MET A CA 1
ATOM 1494 C C . MET A 1 195 ? 21.040 -15.262 -20.479 1.00 98.50 195 MET A C 1
ATOM 1496 O O . MET A 1 195 ? 22.174 -15.400 -20.939 1.00 98.50 195 MET A O 1
ATOM 1500 N N . GLU A 1 196 ? 20.449 -16.218 -19.764 1.00 98.50 196 GLU A N 1
ATOM 1501 C CA . GLU A 1 196 ? 21.044 -17.535 -19.527 1.00 98.50 196 GLU A CA 1
ATOM 1502 C C . GLU A 1 196 ? 21.169 -18.350 -20.817 1.00 98.50 196 GLU A C 1
ATOM 1504 O O . GLU A 1 196 ? 22.230 -18.924 -21.065 1.00 98.50 196 GLU A O 1
ATOM 1509 N N . ALA A 1 197 ? 20.144 -18.345 -21.672 1.00 98.44 197 ALA A N 1
ATOM 1510 C CA . ALA A 1 197 ? 20.181 -19.009 -22.973 1.00 98.44 197 ALA A CA 1
ATOM 1511 C C . ALA A 1 197 ? 21.293 -18.437 -23.870 1.00 98.44 197 ALA A C 1
ATOM 1513 O O . ALA A 1 197 ? 22.100 -19.193 -24.406 1.00 98.44 197 ALA A O 1
ATOM 1514 N N . LEU A 1 198 ? 21.418 -17.107 -23.953 1.00 98.38 198 LEU A N 1
ATOM 1515 C CA . LEU A 1 198 ? 22.506 -16.446 -24.687 1.00 98.38 198 LEU A CA 1
ATOM 1516 C C . LEU A 1 198 ? 23.886 -16.777 -24.107 1.00 98.38 198 LEU A C 1
ATOM 1518 O O . LEU A 1 198 ? 24.867 -16.905 -24.842 1.00 98.38 198 LEU A O 1
ATOM 1522 N N . LYS A 1 199 ? 23.993 -16.909 -22.780 1.00 98.38 199 LYS A N 1
ATOM 1523 C CA . LYS A 1 199 ? 25.240 -17.327 -22.131 1.00 98.38 199 LYS A CA 1
ATOM 1524 C C . LYS A 1 199 ? 25.608 -18.760 -22.522 1.00 98.38 199 LYS A C 1
ATOM 1526 O O . LYS A 1 199 ? 26.759 -18.999 -22.879 1.00 98.38 199 LYS A O 1
ATOM 1531 N N . GLN A 1 200 ? 24.645 -19.681 -22.501 1.00 98.50 200 GLN A N 1
ATOM 1532 C CA . GLN A 1 200 ? 24.847 -21.069 -22.926 1.00 98.50 200 GLN A CA 1
ATOM 1533 C C . GLN A 1 200 ? 25.239 -21.157 -24.404 1.00 98.50 200 GLN A C 1
ATOM 1535 O O . GLN A 1 200 ? 26.178 -21.873 -24.745 1.00 98.50 200 GLN A O 1
ATOM 1540 N N . GLU A 1 201 ? 24.587 -20.381 -25.272 1.00 98.56 201 GLU A N 1
ATOM 1541 C CA . GLU A 1 201 ? 24.916 -20.310 -26.697 1.00 98.56 201 GLU A CA 1
ATOM 1542 C C . GLU A 1 201 ? 26.354 -19.823 -26.922 1.00 98.56 201 GLU A C 1
ATOM 1544 O O . GLU A 1 201 ? 27.112 -20.440 -27.670 1.00 98.56 201 GLU A O 1
ATOM 1549 N N . ARG A 1 202 ? 26.782 -18.768 -26.216 1.00 98.44 202 ARG A N 1
ATOM 1550 C CA . ARG A 1 202 ? 28.173 -18.281 -26.266 1.00 98.44 202 ARG A CA 1
ATOM 1551 C C . ARG A 1 202 ? 29.175 -19.317 -25.768 1.00 98.44 202 ARG A C 1
ATOM 1553 O O . ARG A 1 202 ? 30.257 -19.441 -26.338 1.00 98.44 202 ARG A O 1
ATOM 1560 N N . GLU A 1 203 ? 28.847 -20.046 -24.705 1.00 98.56 203 GLU A N 1
ATOM 1561 C CA . GLU A 1 203 ? 29.705 -21.114 -24.189 1.00 98.56 203 GLU A CA 1
ATOM 1562 C C . GLU A 1 203 ? 29.827 -22.278 -25.180 1.00 98.56 203 GLU A C 1
ATOM 1564 O O . GLU A 1 203 ? 30.932 -22.790 -25.367 1.00 98.56 203 GLU A O 1
ATOM 1569 N N . LEU A 1 204 ? 28.735 -22.655 -25.851 1.00 98.56 204 LEU A N 1
ATOM 1570 C CA . LEU A 1 204 ? 28.735 -23.667 -26.906 1.00 98.56 204 LEU A CA 1
ATOM 1571 C C . LEU A 1 204 ? 29.530 -23.200 -28.131 1.00 98.56 204 LEU A C 1
ATOM 1573 O O . LEU A 1 204 ? 30.378 -23.936 -28.623 1.00 98.56 204 LEU A O 1
ATOM 1577 N N . ALA A 1 205 ? 29.336 -21.956 -28.573 1.00 97.88 205 ALA A N 1
ATOM 1578 C CA . ALA A 1 205 ? 30.113 -21.365 -29.661 1.00 97.88 205 ALA A CA 1
ATOM 1579 C C . ALA A 1 205 ? 31.615 -21.341 -29.339 1.00 97.88 205 ALA A C 1
ATOM 1581 O O . ALA A 1 205 ? 32.437 -21.665 -30.195 1.00 97.88 205 ALA A O 1
ATOM 1582 N N . ARG A 1 206 ? 31.980 -21.021 -28.089 1.00 98.19 206 ARG A N 1
ATOM 1583 C CA . ARG A 1 206 ? 33.370 -21.071 -27.620 1.00 98.19 206 ARG A CA 1
ATOM 1584 C C . ARG A 1 206 ? 33.937 -22.491 -27.661 1.00 98.19 206 ARG A C 1
ATOM 1586 O O . ARG A 1 206 ? 35.062 -22.650 -28.118 1.00 98.19 206 ARG A O 1
ATOM 1593 N N . LYS A 1 207 ? 33.183 -23.500 -27.209 1.00 98.38 207 LYS A N 1
ATOM 1594 C CA . LYS A 1 207 ? 33.599 -24.914 -27.282 1.00 98.38 207 LYS A CA 1
ATOM 1595 C C . LYS A 1 207 ? 33.779 -25.371 -28.729 1.00 98.38 207 LYS A C 1
ATOM 1597 O O . LYS A 1 207 ? 34.860 -25.812 -29.081 1.00 98.38 207 LYS A O 1
ATOM 1602 N N . ASN A 1 208 ? 32.790 -25.126 -29.589 1.00 98.31 208 ASN A N 1
ATOM 1603 C CA . ASN A 1 208 ? 32.870 -25.459 -31.014 1.00 98.31 208 ASN A CA 1
ATOM 1604 C C . ASN A 1 208 ? 34.075 -24.797 -31.698 1.00 98.31 208 ASN A C 1
ATOM 1606 O O . ASN A 1 208 ? 34.685 -25.372 -32.594 1.00 98.31 208 ASN A O 1
ATOM 1610 N N . TRP A 1 209 ? 34.412 -23.565 -31.308 1.00 97.94 209 TRP A N 1
ATOM 1611 C CA . TRP A 1 209 ? 35.602 -22.888 -31.814 1.00 97.94 209 TRP A CA 1
ATOM 1612 C C . TRP A 1 209 ? 36.898 -23.541 -31.315 1.00 97.94 209 TRP A C 1
ATOM 1614 O O . TRP A 1 209 ? 37.822 -23.718 -32.104 1.00 97.94 209 TRP A O 1
ATOM 1624 N N . GLN A 1 210 ? 36.958 -23.942 -30.041 1.00 97.75 210 GLN A N 1
ATOM 1625 C CA . GLN A 1 210 ? 38.094 -24.690 -29.488 1.00 97.75 210 GLN A CA 1
ATOM 1626 C C . GLN A 1 210 ? 38.283 -26.043 -30.182 1.00 97.75 210 GLN A C 1
ATOM 1628 O O . GLN A 1 210 ? 39.413 -26.383 -30.518 1.00 97.75 210 GLN A O 1
ATOM 1633 N N . ASP A 1 211 ? 37.198 -26.769 -30.458 1.00 97.44 211 ASP A N 1
ATOM 1634 C CA . ASP A 1 211 ? 37.245 -28.058 -31.156 1.00 97.44 211 ASP A CA 1
ATOM 1635 C C . ASP A 1 211 ? 37.787 -27.899 -32.584 1.00 97.44 211 ASP A C 1
ATOM 1637 O O . ASP A 1 211 ? 38.665 -28.650 -32.999 1.00 97.44 211 ASP A O 1
ATOM 1641 N N . LYS A 1 212 ? 37.356 -26.857 -33.311 1.00 97.06 212 LYS A N 1
ATOM 1642 C CA . LYS A 1 212 ? 37.906 -26.523 -34.638 1.00 97.06 212 LYS A CA 1
ATOM 1643 C C . LYS A 1 212 ? 39.387 -26.161 -34.593 1.00 97.06 212 LYS A C 1
ATOM 1645 O O . LYS A 1 212 ? 40.127 -26.495 -35.513 1.00 97.06 212 LYS A O 1
ATOM 1650 N N . LEU A 1 213 ? 39.818 -25.453 -33.549 1.00 96.94 213 LEU A N 1
ATOM 1651 C CA . LEU A 1 213 ? 41.226 -25.110 -33.365 1.00 96.94 213 LEU A CA 1
ATOM 1652 C C . LEU A 1 213 ? 42.066 -26.373 -33.117 1.00 96.94 213 LEU A C 1
ATOM 1654 O O . LEU A 1 213 ? 43.150 -26.510 -33.677 1.00 96.94 213 LEU A O 1
ATOM 1658 N N . ALA A 1 214 ? 41.546 -27.302 -32.310 1.00 96.62 214 ALA A N 1
ATOM 1659 C CA . ALA A 1 214 ? 42.180 -28.589 -32.049 1.00 96.62 214 ALA A CA 1
ATOM 1660 C C . ALA A 1 214 ? 42.255 -29.452 -33.320 1.00 96.62 214 ALA A C 1
ATOM 1662 O O . ALA A 1 214 ? 43.312 -30.003 -33.616 1.00 96.62 214 ALA A O 1
ATOM 1663 N N . GLU A 1 215 ? 41.177 -29.513 -34.105 1.00 96.62 215 GLU A N 1
ATOM 1664 C CA . GLU A 1 215 ? 41.148 -30.212 -35.394 1.00 96.62 215 GLU A CA 1
ATOM 1665 C C . GLU A 1 215 ? 42.176 -29.632 -36.376 1.00 96.62 215 GLU A C 1
ATOM 1667 O O . GLU A 1 215 ? 42.975 -30.381 -36.932 1.00 96.62 215 GLU A O 1
ATOM 1672 N N . ALA A 1 216 ? 42.233 -28.304 -36.528 1.00 94.81 216 ALA A N 1
ATOM 1673 C CA . ALA A 1 216 ? 43.233 -27.646 -37.371 1.00 94.81 216 ALA A CA 1
ATOM 1674 C C . ALA A 1 216 ? 44.669 -27.968 -36.920 1.00 94.81 216 ALA A C 1
ATOM 1676 O O . ALA A 1 216 ? 45.508 -28.321 -37.743 1.00 94.81 216 ALA A O 1
ATOM 1677 N N . SER A 1 217 ? 44.935 -27.942 -35.609 1.00 95.06 217 SER A N 1
ATOM 1678 C CA . SER A 1 217 ? 46.256 -28.302 -35.078 1.00 95.06 217 SER A CA 1
ATOM 1679 C C . SER A 1 217 ? 46.625 -29.776 -35.297 1.00 95.06 217 SER A C 1
ATOM 1681 O O . SER A 1 217 ? 47.802 -30.102 -35.427 1.00 95.06 217 SER A O 1
ATOM 1683 N N . ALA A 1 218 ? 45.634 -30.673 -35.360 1.00 93.56 218 ALA A N 1
ATOM 1684 C CA . ALA A 1 218 ? 45.861 -32.082 -35.660 1.00 93.56 218 ALA A CA 1
ATOM 1685 C C . ALA A 1 218 ? 46.225 -32.299 -37.139 1.00 93.56 218 ALA A C 1
ATOM 1687 O O . ALA A 1 218 ? 47.087 -33.128 -37.426 1.00 93.56 218 ALA A O 1
ATOM 1688 N N . TYR A 1 219 ? 45.629 -31.534 -38.063 1.00 89.50 219 TYR A N 1
ATOM 1689 C CA . TYR A 1 219 ? 46.021 -31.546 -39.478 1.00 89.50 219 TYR A CA 1
ATOM 1690 C C . TYR A 1 219 ? 47.466 -31.068 -39.678 1.00 89.50 219 TYR A C 1
ATOM 1692 O O . TYR A 1 219 ? 48.227 -31.747 -40.364 1.00 89.50 219 TYR A O 1
ATOM 1700 N N . ASP A 1 220 ? 47.874 -29.977 -39.019 1.00 87.94 220 ASP A N 1
ATOM 1701 C CA . ASP A 1 220 ? 49.261 -29.483 -39.080 1.00 87.94 220 ASP A CA 1
ATOM 1702 C C . ASP A 1 220 ? 50.269 -30.521 -38.547 1.00 87.94 220 ASP A C 1
ATOM 1704 O O . ASP A 1 220 ? 51.375 -30.657 -39.071 1.00 87.94 220 ASP A O 1
ATOM 1708 N N . ALA A 1 221 ? 49.885 -31.293 -37.524 1.00 87.19 221 ALA A N 1
ATOM 1709 C CA . ALA A 1 221 ? 50.717 -32.368 -36.988 1.00 87.19 221 ALA A CA 1
ATOM 1710 C C . ALA A 1 221 ? 50.846 -33.567 -37.947 1.00 87.19 221 ALA A C 1
ATOM 1712 O O . ALA A 1 221 ? 51.899 -34.202 -37.972 1.00 87.19 221 ALA A O 1
ATOM 1713 N N . MET A 1 222 ? 49.807 -33.877 -38.733 1.00 82.44 222 MET A N 1
ATOM 1714 C CA . MET A 1 222 ? 49.846 -34.963 -39.722 1.00 82.44 222 MET A CA 1
ATOM 1715 C C . MET A 1 222 ? 50.661 -34.596 -40.971 1.00 82.44 222 MET A C 1
ATOM 1717 O O . MET A 1 222 ? 51.360 -35.452 -41.509 1.00 82.44 222 MET A O 1
ATOM 1721 N N . ASP A 1 223 ? 50.626 -33.338 -41.420 1.00 73.38 223 ASP A N 1
ATOM 1722 C CA . ASP A 1 223 ? 51.343 -32.910 -42.636 1.00 73.38 223 ASP A CA 1
ATOM 1723 C C . ASP A 1 223 ? 52.867 -32.761 -42.416 1.00 73.38 223 ASP A C 1
ATOM 1725 O O . ASP A 1 223 ? 53.671 -32.843 -43.350 1.00 73.38 223 ASP A O 1
ATOM 1729 N N . GLY A 1 224 ? 53.300 -32.648 -41.154 1.00 64.12 224 GLY A N 1
ATOM 1730 C CA . GLY A 1 224 ? 54.713 -32.661 -40.765 1.00 64.12 224 GLY A CA 1
ATOM 1731 C C . GLY A 1 224 ? 55.461 -33.966 -41.086 1.00 64.12 224 GLY A C 1
ATOM 1732 O O . GLY A 1 224 ? 56.683 -33.936 -41.228 1.00 64.12 224 GLY A O 1
ATOM 1733 N N . GLU A 1 225 ? 54.767 -35.099 -41.264 1.00 61.16 225 GLU A N 1
ATOM 1734 C CA . GLU A 1 225 ? 55.387 -36.369 -41.691 1.00 61.16 225 GLU A CA 1
ATOM 1735 C C . GLU A 1 225 ? 55.492 -36.513 -43.223 1.00 61.16 225 GLU A C 1
ATOM 1737 O O . GLU A 1 225 ? 56.296 -37.309 -43.714 1.00 61.16 225 GLU A O 1
ATOM 1742 N N . SER A 1 226 ? 54.758 -35.712 -44.008 1.00 57.06 226 SER A N 1
ATOM 1743 C CA . SER A 1 226 ? 54.781 -35.769 -45.481 1.00 57.06 226 SER A CA 1
ATOM 1744 C C . SER A 1 226 ? 55.801 -34.835 -46.146 1.00 57.06 226 SER A C 1
ATOM 1746 O O . SER A 1 226 ? 56.037 -34.954 -47.354 1.00 57.06 226 SER A O 1
ATOM 1748 N N . GLN A 1 227 ? 56.505 -33.989 -45.382 1.00 55.34 227 GLN A N 1
ATOM 1749 C CA . GLN A 1 227 ? 57.584 -33.135 -45.909 1.00 55.34 227 GLN A CA 1
ATOM 1750 C C . GLN A 1 227 ? 58.810 -33.909 -46.446 1.00 55.34 227 GLN A C 1
ATOM 1752 O O . GLN A 1 227 ? 59.706 -33.309 -47.033 1.00 55.34 227 GLN A O 1
ATOM 1757 N N . GLY A 1 228 ? 58.849 -35.241 -46.321 1.00 56.94 228 GLY A N 1
ATOM 1758 C CA . GLY A 1 228 ? 59.909 -36.083 -46.886 1.00 56.94 228 GLY A CA 1
ATOM 1759 C C . GLY A 1 228 ? 59.726 -36.535 -48.344 1.00 56.94 228 GLY A C 1
ATOM 1760 O O . GLY A 1 228 ? 60.656 -37.126 -48.885 1.00 56.94 228 GLY A O 1
ATOM 1761 N N . ILE A 1 229 ? 58.566 -36.320 -48.988 1.00 55.53 229 ILE A N 1
ATOM 1762 C CA . ILE A 1 229 ? 58.252 -36.978 -50.284 1.00 55.53 229 ILE A CA 1
ATOM 1763 C C . ILE A 1 229 ? 58.022 -36.000 -51.456 1.00 55.53 229 ILE A C 1
ATOM 1765 O O . ILE A 1 229 ? 58.181 -36.394 -52.608 1.00 55.53 229 ILE A O 1
ATOM 1769 N N . TRP A 1 230 ? 57.763 -34.712 -51.208 1.00 54.12 230 TRP A N 1
ATOM 1770 C CA . TRP A 1 230 ? 57.588 -33.700 -52.273 1.00 54.12 230 TRP A CA 1
ATOM 1771 C C . TRP A 1 230 ? 58.802 -32.775 -52.477 1.00 54.12 230 TRP A C 1
ATOM 1773 O O . TRP A 1 230 ? 58.715 -31.759 -53.167 1.00 54.12 230 TRP A O 1
ATOM 1783 N N . GLY A 1 231 ? 59.961 -33.143 -51.925 1.00 50.16 231 GLY A N 1
ATOM 1784 C CA . GLY A 1 231 ? 61.243 -32.491 -52.192 1.00 50.16 231 GLY A CA 1
ATOM 1785 C C . GLY A 1 231 ? 61.808 -32.879 -53.560 1.00 50.16 231 GLY A C 1
ATOM 1786 O O . GLY A 1 231 ? 62.723 -33.691 -53.643 1.00 50.16 231 GLY A O 1
ATOM 1787 N N . GLY A 1 232 ? 61.263 -32.312 -54.637 1.00 51.66 232 GLY A N 1
ATOM 1788 C CA . GLY A 1 232 ? 61.877 -32.401 -55.961 1.00 51.66 232 GLY A CA 1
ATOM 1789 C C . GLY A 1 232 ? 60.928 -32.044 -57.097 1.00 51.66 232 GLY A C 1
ATOM 1790 O O . GLY A 1 232 ? 60.273 -32.926 -57.640 1.00 51.66 232 GLY A O 1
ATOM 1791 N N . GLY A 1 233 ? 60.876 -30.769 -57.498 1.00 50.78 233 GLY A N 1
ATOM 1792 C CA . GLY A 1 233 ? 60.375 -30.449 -58.842 1.00 50.78 233 GLY A CA 1
ATOM 1793 C C . GLY A 1 233 ? 59.784 -29.067 -59.104 1.00 50.78 233 GLY A C 1
ATOM 1794 O O . GLY A 1 233 ? 59.507 -28.787 -60.262 1.00 50.78 233 GLY A O 1
ATOM 1795 N N . TRP A 1 234 ? 59.589 -28.203 -58.105 1.00 52.44 234 TRP A N 1
ATOM 1796 C CA . TRP A 1 234 ? 58.912 -26.907 -58.319 1.00 52.44 234 TRP A CA 1
ATOM 1797 C C . TRP A 1 234 ? 59.830 -25.675 -58.234 1.00 52.44 234 TRP A C 1
ATOM 1799 O O . TRP A 1 234 ? 59.349 -24.551 -58.331 1.00 52.44 234 TRP A O 1
ATOM 1809 N N . ASP A 1 235 ? 61.143 -25.879 -58.111 1.00 51.34 235 ASP A N 1
ATOM 1810 C CA . ASP A 1 235 ? 62.106 -24.833 -57.734 1.00 51.34 235 ASP A CA 1
ATOM 1811 C C . ASP A 1 235 ? 62.904 -24.224 -58.908 1.00 51.34 235 ASP A C 1
ATOM 1813 O O . ASP A 1 235 ? 64.023 -23.766 -58.715 1.00 51.34 235 ASP A O 1
ATOM 1817 N N . SER A 1 236 ? 62.377 -24.213 -60.142 1.00 54.06 236 SER A N 1
ATOM 1818 C CA . SER A 1 236 ? 63.078 -23.535 -61.259 1.00 54.06 236 SER A CA 1
ATOM 1819 C C . SER A 1 236 ? 62.299 -22.448 -61.993 1.00 54.06 236 SER A C 1
ATOM 1821 O O . SER A 1 236 ? 62.930 -21.558 -62.556 1.00 54.06 236 SER A O 1
ATOM 1823 N N . ASP A 1 237 ? 60.962 -22.449 -61.971 1.00 51.84 237 ASP A N 1
ATOM 1824 C CA . ASP A 1 237 ? 60.202 -21.579 -62.891 1.00 51.84 237 ASP A CA 1
ATOM 1825 C C . ASP A 1 237 ? 59.454 -20.425 -62.202 1.00 51.84 237 ASP A C 1
ATOM 1827 O O . ASP A 1 237 ? 59.010 -19.490 -62.869 1.00 51.84 237 ASP A O 1
ATOM 1831 N N . VAL A 1 238 ? 59.359 -20.418 -60.867 1.00 52.38 238 VAL A N 1
ATOM 1832 C CA . VAL A 1 238 ? 58.683 -19.334 -60.122 1.00 52.38 238 VAL A CA 1
ATOM 1833 C C . VAL A 1 238 ? 59.645 -18.193 -59.759 1.00 52.38 238 VAL A C 1
ATOM 1835 O O . VAL A 1 238 ? 59.222 -17.044 -59.610 1.00 52.38 238 VAL A O 1
ATOM 1838 N N . GLU A 1 239 ? 60.954 -18.454 -59.721 1.00 50.91 239 GLU A N 1
ATOM 1839 C CA . GLU A 1 239 ? 61.964 -17.426 -59.437 1.00 50.91 239 GLU A CA 1
ATOM 1840 C C . GLU A 1 239 ? 62.110 -16.413 -60.595 1.00 50.91 239 GLU A C 1
ATOM 1842 O O . GLU A 1 239 ? 62.441 -15.251 -60.368 1.00 50.91 239 GLU A O 1
ATOM 1847 N N . ALA A 1 240 ? 61.705 -16.787 -61.817 1.00 53.22 240 ALA A N 1
ATOM 1848 C CA . ALA A 1 240 ? 61.699 -15.898 -62.983 1.00 53.22 240 ALA A CA 1
ATOM 1849 C C . ALA A 1 240 ? 60.508 -14.913 -63.033 1.00 53.22 240 ALA A C 1
ATOM 1851 O O . ALA A 1 240 ? 60.574 -13.906 -63.738 1.00 53.22 240 ALA A O 1
ATOM 1852 N N . GLN A 1 241 ? 59.422 -15.142 -62.280 1.00 50.41 241 GLN A N 1
ATOM 1853 C CA . GLN A 1 241 ? 58.298 -14.191 -62.193 1.00 50.41 241 GLN A CA 1
ATOM 1854 C C . GLN A 1 241 ? 58.387 -13.234 -60.990 1.00 50.41 241 GLN A C 1
ATOM 1856 O O . GLN A 1 241 ? 57.640 -12.256 -60.930 1.00 50.41 241 GLN A O 1
ATOM 1861 N N . ALA A 1 242 ? 59.338 -13.441 -60.074 1.00 52.00 242 ALA A N 1
ATOM 1862 C CA . ALA A 1 242 ? 59.543 -12.592 -58.897 1.00 52.00 242 ALA A CA 1
ATOM 1863 C C . ALA A 1 242 ? 60.360 -11.305 -59.164 1.00 52.00 242 ALA A C 1
ATOM 1865 O O . ALA A 1 242 ? 60.472 -10.450 -58.278 1.00 52.00 242 ALA A O 1
ATOM 1866 N N . GLU A 1 243 ? 60.917 -11.123 -60.367 1.00 51.56 243 GLU A N 1
ATOM 1867 C CA . GLU A 1 243 ? 61.702 -9.924 -60.715 1.00 51.56 243 GLU A CA 1
ATOM 1868 C C . GLU A 1 243 ? 60.894 -8.805 -61.389 1.00 51.56 243 GLU A C 1
ATOM 1870 O O . GLU A 1 243 ? 61.303 -7.648 -61.334 1.00 51.56 243 GLU A O 1
ATOM 1875 N N . LEU A 1 244 ? 59.702 -9.082 -61.930 1.00 52.12 244 LEU A N 1
ATOM 1876 C CA . LEU A 1 244 ? 58.904 -8.069 -62.644 1.00 52.12 244 LEU A CA 1
ATOM 1877 C C . LEU A 1 244 ? 57.837 -7.359 -61.788 1.00 52.12 244 LEU A C 1
ATOM 1879 O O . LEU A 1 244 ? 57.105 -6.517 -62.300 1.00 52.12 244 LEU A O 1
ATOM 1883 N N . GLY A 1 245 ? 57.759 -7.651 -60.484 1.00 49.28 245 GLY A N 1
ATOM 1884 C CA . GLY A 1 245 ? 56.710 -7.124 -59.597 1.00 49.28 245 GLY A CA 1
ATOM 1885 C C . GLY A 1 245 ? 57.179 -6.487 -58.287 1.00 49.28 245 GLY A C 1
ATOM 1886 O O . GLY A 1 245 ? 56.338 -6.173 -57.445 1.00 49.28 245 GLY A O 1
ATOM 1887 N N . ARG A 1 246 ? 58.490 -6.288 -58.072 1.00 50.56 246 ARG A N 1
ATOM 1888 C CA . ARG A 1 246 ? 58.994 -5.612 -56.862 1.00 50.56 246 ARG A CA 1
ATOM 1889 C C . ARG A 1 246 ? 58.711 -4.113 -56.933 1.00 50.56 246 ARG A C 1
ATOM 1891 O O . ARG A 1 246 ? 59.567 -3.316 -57.309 1.00 50.56 246 ARG A O 1
ATOM 1898 N N . ALA A 1 247 ? 57.508 -3.722 -56.522 1.00 54.56 247 ALA A N 1
ATOM 1899 C CA . ALA A 1 247 ? 57.285 -2.377 -56.018 1.00 54.56 247 ALA A CA 1
ATOM 1900 C C . ALA A 1 247 ? 58.252 -2.145 -54.835 1.00 54.56 247 ALA A C 1
ATOM 1902 O O . ALA A 1 247 ? 58.331 -2.988 -53.934 1.00 54.56 247 ALA A O 1
ATOM 1903 N N . PRO A 1 248 ? 59.029 -1.052 -54.825 1.00 54.34 248 PRO A N 1
ATOM 1904 C CA . PRO A 1 248 ? 60.014 -0.824 -53.784 1.00 54.34 248 PRO A CA 1
ATOM 1905 C C . PRO A 1 248 ? 59.313 -0.455 -52.469 1.00 54.34 248 PRO A C 1
ATOM 1907 O O . PRO A 1 248 ? 58.673 0.586 -52.365 1.00 54.34 248 PRO A O 1
ATOM 1910 N N . GLY A 1 249 ? 59.487 -1.298 -51.448 1.00 55.69 249 GLY A N 1
ATOM 1911 C CA . GLY A 1 249 ? 59.529 -0.841 -50.055 1.00 55.69 249 GLY A CA 1
ATOM 1912 C C . GLY A 1 249 ? 58.228 -0.801 -49.249 1.00 55.69 249 GLY A C 1
ATOM 1913 O O . GLY A 1 249 ? 58.129 0.026 -48.348 1.00 55.69 249 GLY A O 1
ATOM 1914 N N . GLY A 1 250 ? 57.257 -1.683 -49.491 1.00 58.56 250 GLY A N 1
ATOM 1915 C CA . GLY A 1 250 ? 56.074 -1.777 -48.629 1.00 58.56 250 GLY A CA 1
ATOM 1916 C C . GLY A 1 250 ? 55.551 -3.199 -48.516 1.00 58.56 250 GLY A C 1
ATOM 1917 O O . GLY A 1 250 ? 55.164 -3.793 -49.516 1.00 58.56 250 GLY A O 1
ATOM 1918 N N . ASP A 1 251 ? 55.548 -3.733 -47.298 1.00 71.31 251 ASP A N 1
ATOM 1919 C CA . ASP A 1 251 ? 55.045 -5.056 -46.934 1.00 71.31 251 ASP A CA 1
ATOM 1920 C C . ASP A 1 251 ? 53.555 -5.191 -47.315 1.00 71.31 251 ASP A C 1
ATOM 1922 O O . ASP A 1 251 ? 52.647 -4.743 -46.610 1.00 71.31 251 ASP A O 1
ATOM 1926 N N . TRP A 1 252 ? 53.299 -5.733 -48.507 1.00 68.62 252 TRP A N 1
ATOM 1927 C CA . TRP A 1 252 ? 51.966 -5.830 -49.110 1.00 68.62 252 TRP A CA 1
ATOM 1928 C C . TRP A 1 252 ? 50.993 -6.627 -48.230 1.00 68.62 252 TRP A C 1
ATOM 1930 O O . TRP A 1 252 ? 49.820 -6.265 -48.113 1.00 68.62 252 TRP A O 1
ATOM 1940 N N . PHE A 1 253 ? 51.493 -7.641 -47.516 1.00 63.53 253 PHE A N 1
ATOM 1941 C CA . PHE A 1 253 ? 50.707 -8.377 -46.529 1.00 63.53 253 PHE A CA 1
ATOM 1942 C C . PHE A 1 253 ? 50.342 -7.509 -45.322 1.00 63.53 253 PHE A C 1
ATOM 1944 O O . PHE A 1 253 ? 49.190 -7.540 -44.886 1.00 63.53 253 PHE A O 1
ATOM 1951 N N . ALA A 1 254 ? 51.257 -6.669 -44.828 1.00 70.81 254 ALA A N 1
ATOM 1952 C CA . ALA A 1 254 ? 50.945 -5.698 -43.777 1.00 70.81 254 ALA A CA 1
ATOM 1953 C C . ALA A 1 254 ? 49.935 -4.631 -44.245 1.00 70.81 254 ALA A C 1
ATOM 1955 O O . ALA A 1 254 ? 49.088 -4.192 -43.463 1.00 70.81 254 ALA A O 1
ATOM 1956 N N . SER A 1 255 ? 49.953 -4.250 -45.526 1.00 72.94 255 SER A N 1
ATOM 1957 C CA . SER A 1 255 ? 48.959 -3.338 -46.110 1.00 72.94 255 SER A CA 1
ATOM 1958 C C . SER A 1 255 ? 47.566 -3.975 -46.194 1.00 72.94 255 SER A C 1
ATOM 1960 O O . SER A 1 255 ? 46.579 -3.361 -45.792 1.00 72.94 255 SER A O 1
ATOM 1962 N N . ILE A 1 256 ? 47.468 -5.238 -46.616 1.00 74.00 256 ILE A N 1
ATOM 1963 C CA . ILE A 1 256 ? 46.188 -5.964 -46.635 1.00 74.00 256 ILE A CA 1
ATOM 1964 C C . ILE A 1 256 ? 45.680 -6.217 -45.211 1.00 74.00 256 ILE A C 1
ATOM 1966 O O . ILE A 1 256 ? 44.488 -6.048 -44.940 1.00 74.00 256 ILE A O 1
ATOM 1970 N N . ALA A 1 257 ? 46.566 -6.584 -44.283 1.00 74.56 257 ALA A N 1
ATOM 1971 C CA . ALA A 1 257 ? 46.214 -6.800 -42.884 1.00 74.56 257 ALA A CA 1
ATOM 1972 C C . ALA A 1 257 ? 45.718 -5.508 -42.216 1.00 74.56 257 ALA A C 1
ATOM 1974 O O . ALA A 1 257 ? 44.684 -5.528 -41.548 1.00 74.56 257 ALA A O 1
ATOM 1975 N N . SER A 1 258 ? 46.391 -4.375 -42.445 1.00 76.69 258 SER A N 1
ATOM 1976 C CA . SER A 1 258 ? 45.971 -3.071 -41.914 1.00 76.69 258 SER A CA 1
ATOM 1977 C C . SER A 1 258 ? 44.656 -2.592 -42.534 1.00 76.69 258 SER A C 1
ATOM 1979 O O . SER A 1 258 ? 43.743 -2.228 -41.795 1.00 76.69 258 SER A O 1
ATOM 1981 N N . ALA A 1 259 ? 44.476 -2.724 -43.852 1.00 80.88 259 ALA A N 1
ATOM 1982 C CA . ALA A 1 259 ? 43.212 -2.405 -44.518 1.00 80.88 259 ALA A CA 1
ATOM 1983 C C . ALA A 1 259 ? 42.037 -3.251 -43.990 1.00 80.88 259 ALA A C 1
ATOM 1985 O O . ALA A 1 259 ? 40.916 -2.755 -43.838 1.00 80.88 259 ALA A O 1
ATOM 1986 N N . ARG A 1 260 ? 42.284 -4.528 -43.669 1.00 88.12 260 ARG A N 1
ATOM 1987 C CA . ARG A 1 260 ? 41.277 -5.421 -43.082 1.00 88.12 260 ARG A CA 1
ATOM 1988 C C . ARG A 1 260 ? 40.965 -5.062 -41.629 1.00 88.12 260 ARG A C 1
ATOM 1990 O O . ARG A 1 260 ? 39.796 -5.082 -41.249 1.00 88.12 260 ARG A O 1
ATOM 1997 N N . LEU A 1 261 ? 41.972 -4.682 -40.843 1.00 88.12 261 LEU A N 1
ATOM 1998 C CA . LEU A 1 261 ? 41.797 -4.214 -39.466 1.00 88.12 261 LEU A CA 1
ATOM 1999 C C . LEU A 1 261 ? 40.997 -2.901 -39.412 1.00 88.12 261 LEU A C 1
ATOM 2001 O O . LEU A 1 261 ? 40.086 -2.761 -38.599 1.00 88.12 261 LEU A O 1
ATOM 2005 N N . ASP A 1 262 ? 41.279 -1.965 -40.319 1.00 87.06 262 ASP A N 1
ATOM 2006 C CA . ASP A 1 262 ? 40.559 -0.691 -40.414 1.00 87.06 262 ASP A CA 1
ATOM 2007 C C . ASP A 1 262 ? 39.121 -0.860 -40.903 1.00 87.06 262 ASP A C 1
ATOM 2009 O O . ASP A 1 262 ? 38.239 -0.078 -40.537 1.00 87.06 262 ASP A O 1
ATOM 2013 N N . LYS A 1 263 ? 38.854 -1.885 -41.719 1.00 93.62 263 LYS A N 1
ATOM 2014 C CA . LYS A 1 263 ? 37.486 -2.262 -42.080 1.00 93.62 263 LYS A CA 1
ATOM 2015 C C . LYS A 1 263 ? 36.719 -2.782 -40.860 1.00 93.62 263 LYS A C 1
ATOM 2017 O O . LYS A 1 263 ? 35.624 -2.297 -40.599 1.00 93.62 263 LYS A O 1
ATOM 2022 N N . LEU A 1 264 ? 37.317 -3.686 -40.080 1.00 92.06 264 LEU A N 1
ATOM 2023 C CA . LEU A 1 264 ? 36.699 -4.215 -38.857 1.00 92.06 264 LEU A CA 1
ATOM 2024 C C . LEU A 1 264 ? 36.430 -3.114 -37.824 1.00 92.06 264 LEU A C 1
ATOM 2026 O O . LEU A 1 264 ? 35.340 -3.054 -37.268 1.00 92.06 264 LEU A O 1
ATOM 2030 N N . ARG A 1 265 ? 37.371 -2.184 -37.623 1.00 91.81 265 ARG A N 1
ATOM 2031 C CA . ARG A 1 265 ? 37.176 -1.033 -36.723 1.00 91.81 265 ARG A CA 1
ATOM 2032 C C . ARG A 1 265 ? 36.023 -0.128 -37.156 1.00 91.81 265 ARG A C 1
ATOM 2034 O O . ARG A 1 265 ? 35.290 0.366 -36.303 1.00 91.81 265 ARG A O 1
ATOM 2041 N N . ARG A 1 266 ? 35.845 0.090 -38.465 1.00 91.19 266 ARG A N 1
ATOM 2042 C CA . ARG A 1 266 ? 34.701 0.850 -38.999 1.00 91.19 266 ARG A CA 1
ATOM 2043 C C . ARG A 1 266 ? 33.383 0.127 -38.750 1.00 91.19 266 ARG A C 1
ATOM 2045 O O . ARG A 1 266 ? 32.442 0.747 -38.268 1.00 91.19 266 ARG A O 1
ATOM 2052 N N . GLU A 1 267 ? 33.338 -1.178 -38.997 1.00 94.25 267 GLU A N 1
ATOM 2053 C CA . GLU A 1 267 ? 32.155 -2.002 -38.724 1.00 94.25 267 GLU A CA 1
ATOM 2054 C C . GLU A 1 267 ? 31.812 -2.029 -37.223 1.00 94.25 267 GLU A C 1
ATOM 2056 O O . GLU A 1 267 ? 30.643 -1.909 -36.854 1.00 94.25 267 GLU A O 1
ATOM 2061 N N . GLU A 1 268 ? 32.811 -2.100 -36.339 1.00 92.44 268 GLU A N 1
ATOM 2062 C CA . GLU A 1 268 ? 32.622 -2.009 -34.886 1.00 92.44 268 GLU A CA 1
ATOM 2063 C C . GLU A 1 268 ? 32.134 -0.626 -34.440 1.00 92.44 268 GLU A C 1
ATOM 2065 O O . GLU A 1 268 ? 31.220 -0.543 -33.616 1.00 92.44 268 GLU A O 1
ATOM 2070 N N . ALA A 1 269 ? 32.688 0.457 -34.994 1.00 91.19 269 ALA A N 1
ATOM 2071 C CA . ALA A 1 269 ? 32.254 1.822 -34.700 1.00 91.19 269 ALA A CA 1
ATOM 2072 C C . ALA A 1 269 ? 30.808 2.067 -35.159 1.00 91.19 269 ALA A C 1
ATOM 2074 O O . ALA A 1 269 ? 30.002 2.632 -34.416 1.00 91.19 269 ALA A O 1
ATOM 2075 N N . GLU A 1 270 ? 30.441 1.583 -36.347 1.00 94.44 270 GLU A N 1
ATOM 2076 C CA . GLU A 1 270 ? 29.063 1.628 -36.834 1.00 94.44 270 GLU A CA 1
ATOM 2077 C C . GLU A 1 270 ? 28.124 0.775 -35.977 1.00 94.44 270 GLU A C 1
ATOM 2079 O O . GLU A 1 270 ? 27.028 1.221 -35.639 1.00 94.44 270 GLU A O 1
ATOM 2084 N N . ALA A 1 271 ? 28.529 -0.439 -35.595 1.00 90.56 271 ALA A N 1
ATOM 2085 C CA . ALA A 1 271 ? 27.733 -1.304 -34.728 1.00 90.56 271 ALA A CA 1
ATOM 2086 C C . ALA A 1 271 ? 27.536 -0.682 -33.338 1.00 90.56 271 ALA A C 1
ATOM 2088 O O . ALA A 1 271 ? 26.448 -0.768 -32.764 1.00 90.56 271 ALA A O 1
ATOM 2089 N N . TRP A 1 272 ? 28.564 -0.026 -32.800 1.00 91.44 272 TRP A N 1
ATOM 2090 C CA . TRP A 1 272 ? 28.486 0.713 -31.546 1.00 91.44 272 TRP A CA 1
ATOM 2091 C C . TRP A 1 272 ? 27.551 1.923 -31.659 1.00 91.44 272 TRP A C 1
ATOM 2093 O O . TRP A 1 272 ? 26.690 2.100 -30.798 1.00 91.44 272 TRP A O 1
ATOM 2103 N N . SER A 1 273 ? 27.634 2.684 -32.754 1.00 92.06 273 SER A N 1
ATOM 2104 C CA . SER A 1 273 ? 26.726 3.802 -33.041 1.00 92.06 273 SER A CA 1
ATOM 2105 C C . SER A 1 273 ? 25.267 3.340 -33.183 1.00 92.06 273 SER A C 1
ATOM 2107 O O . SER A 1 273 ? 24.368 3.921 -32.579 1.00 92.06 273 SER A O 1
ATOM 2109 N N . ARG A 1 274 ? 25.015 2.209 -33.861 1.00 93.62 274 ARG A N 1
ATOM 2110 C CA . ARG A 1 274 ? 23.674 1.596 -33.943 1.00 93.62 274 ARG A CA 1
ATOM 2111 C C . ARG A 1 274 ? 23.155 1.145 -32.577 1.00 93.62 274 ARG A C 1
ATOM 2113 O O . ARG A 1 274 ? 21.976 1.324 -32.289 1.00 93.62 274 ARG A O 1
ATOM 2120 N N . ARG A 1 275 ? 24.016 0.589 -31.714 1.00 93.69 275 ARG A N 1
ATOM 2121 C CA . ARG A 1 275 ? 23.645 0.222 -30.333 1.00 93.69 275 ARG A CA 1
ATOM 2122 C C . ARG A 1 275 ? 23.319 1.448 -29.484 1.00 93.69 275 ARG A C 1
ATOM 2124 O O . ARG A 1 275 ? 22.371 1.391 -28.711 1.00 93.69 275 ARG A O 1
ATOM 2131 N N . GLN A 1 276 ? 24.075 2.534 -29.634 1.00 87.56 276 GLN A N 1
ATOM 2132 C CA . GLN A 1 276 ? 23.801 3.817 -28.980 1.00 87.56 276 GLN A CA 1
ATOM 2133 C C . GLN A 1 276 ? 22.462 4.403 -29.442 1.00 87.56 276 GLN A C 1
ATOM 2135 O O . GLN A 1 276 ? 21.646 4.764 -28.600 1.00 87.56 276 GLN A O 1
ATOM 2140 N N . ALA A 1 277 ? 22.196 4.417 -30.751 1.00 87.06 277 ALA A N 1
ATOM 2141 C CA . ALA A 1 277 ? 20.932 4.895 -31.308 1.00 87.06 277 ALA A CA 1
ATOM 2142 C C . ALA A 1 277 ? 19.732 4.054 -30.834 1.00 87.06 277 ALA A C 1
ATOM 2144 O O . ALA A 1 277 ? 18.759 4.608 -30.333 1.00 87.06 277 ALA A O 1
ATOM 2145 N N . ALA A 1 278 ? 19.832 2.721 -30.886 1.00 87.56 278 ALA A N 1
ATOM 2146 C CA . ALA A 1 278 ? 18.776 1.824 -30.410 1.00 87.56 278 ALA A CA 1
ATOM 2147 C C . ALA A 1 278 ? 18.560 1.916 -28.888 1.00 87.56 278 ALA A C 1
ATOM 2149 O O . ALA A 1 278 ? 17.439 1.781 -28.401 1.00 87.56 278 ALA A O 1
ATOM 2150 N N . ALA A 1 279 ? 19.624 2.152 -28.113 1.00 84.31 279 ALA A N 1
ATOM 2151 C CA . ALA A 1 279 ? 19.497 2.427 -26.688 1.00 84.31 279 ALA A CA 1
ATOM 2152 C C . ALA A 1 279 ? 18.787 3.768 -26.456 1.00 84.31 279 ALA A C 1
ATOM 2154 O O . ALA A 1 279 ? 17.852 3.813 -25.664 1.00 84.31 279 ALA A O 1
ATOM 2155 N N . ALA A 1 280 ? 19.176 4.832 -27.162 1.00 82.94 280 ALA A N 1
ATOM 2156 C CA . ALA A 1 280 ? 18.534 6.141 -27.060 1.00 82.94 280 ALA A CA 1
ATOM 2157 C C . ALA A 1 280 ? 17.039 6.082 -27.417 1.00 82.94 280 ALA A C 1
ATOM 2159 O O . ALA A 1 280 ? 16.229 6.660 -26.700 1.00 82.94 280 ALA A O 1
ATOM 2160 N N . GLU A 1 281 ? 16.661 5.316 -28.442 1.00 83.81 281 GLU A N 1
ATOM 2161 C CA . GLU A 1 281 ? 15.263 5.071 -28.818 1.00 83.81 281 GLU A CA 1
ATOM 2162 C C . GLU A 1 281 ? 14.504 4.315 -27.714 1.00 83.81 281 GLU A C 1
ATOM 2164 O O . GLU A 1 281 ? 13.461 4.765 -27.240 1.00 83.81 281 GLU A O 1
ATOM 2169 N N . LYS A 1 282 ? 15.089 3.229 -27.192 1.00 82.19 282 LYS A N 1
ATOM 2170 C CA . LYS A 1 282 ? 14.487 2.423 -26.118 1.00 82.19 282 LYS A CA 1
ATOM 2171 C C . LYS A 1 282 ? 14.359 3.181 -24.790 1.00 82.19 282 LYS A C 1
ATOM 2173 O O . LYS A 1 282 ? 13.422 2.935 -24.027 1.00 82.19 282 LYS A O 1
ATOM 2178 N N . TYR A 1 283 ? 15.296 4.078 -24.482 1.00 72.88 283 TYR A N 1
ATOM 2179 C CA . TYR A 1 283 ? 15.228 4.952 -23.307 1.00 72.88 283 TYR A CA 1
ATOM 2180 C C . TYR A 1 283 ? 14.295 6.152 -23.531 1.00 72.88 283 TYR A C 1
ATOM 2182 O O . TYR A 1 283 ? 13.626 6.561 -22.583 1.00 72.88 283 TYR A O 1
ATOM 2190 N N . GLY A 1 284 ? 14.179 6.654 -24.764 1.00 69.12 284 GLY A N 1
ATOM 2191 C CA . GLY A 1 284 ? 13.197 7.666 -25.155 1.00 69.12 284 GLY A CA 1
ATOM 2192 C C . GLY A 1 284 ? 11.755 7.175 -25.002 1.00 69.12 284 GLY A C 1
ATOM 2193 O O . GLY A 1 284 ? 10.932 7.884 -24.431 1.00 69.12 284 GLY A O 1
ATOM 2194 N N . GLU A 1 285 ? 11.462 5.930 -25.399 1.00 56.03 285 GLU A N 1
ATOM 2195 C CA . GLU A 1 285 ? 10.138 5.320 -25.200 1.00 56.03 285 GLU A CA 1
ATOM 2196 C C . GLU A 1 285 ? 9.847 4.974 -23.730 1.00 56.03 285 GLU A C 1
ATOM 2198 O O . GLU A 1 285 ? 8.730 5.182 -23.251 1.00 56.03 285 GLU A O 1
ATOM 2203 N N . LYS A 1 286 ? 10.836 4.483 -22.966 1.00 50.72 286 LYS A N 1
ATOM 2204 C CA . LYS A 1 286 ? 10.619 4.134 -21.547 1.00 50.72 286 LYS A CA 1
ATOM 2205 C C . LYS A 1 286 ? 10.408 5.345 -20.638 1.00 50.72 286 LYS A C 1
ATOM 2207 O O . LYS A 1 286 ? 9.687 5.220 -19.649 1.00 50.72 286 LYS A O 1
ATOM 2212 N N . LEU A 1 287 ? 10.971 6.509 -20.964 1.00 50.00 287 LEU A N 1
ATOM 2213 C CA . LEU A 1 287 ? 10.739 7.740 -20.198 1.00 50.00 287 LEU A CA 1
ATOM 2214 C C . LEU A 1 287 ? 9.347 8.353 -20.436 1.00 50.00 287 LEU A C 1
ATOM 2216 O O . LEU A 1 287 ? 8.931 9.203 -19.654 1.00 50.00 287 LEU A O 1
ATOM 2220 N N . GLY A 1 288 ? 8.592 7.874 -21.433 1.00 48.66 288 GLY A N 1
ATOM 2221 C CA . GLY A 1 288 ? 7.182 8.225 -21.627 1.00 48.66 288 GLY A CA 1
ATOM 2222 C C . GLY A 1 288 ? 6.185 7.365 -20.836 1.00 48.66 288 GLY A C 1
ATOM 2223 O O . GLY A 1 288 ? 5.025 7.755 -20.725 1.00 48.66 288 GLY A O 1
ATOM 2224 N N . ALA A 1 289 ? 6.595 6.212 -20.285 1.00 48.75 289 ALA A N 1
ATOM 2225 C CA . ALA A 1 289 ? 5.638 5.191 -19.831 1.00 48.75 289 ALA A CA 1
ATOM 2226 C C . ALA A 1 289 ? 5.856 4.599 -18.426 1.00 48.75 289 ALA A C 1
ATOM 2228 O O . ALA A 1 289 ? 5.043 3.782 -17.996 1.00 48.75 289 ALA A O 1
ATOM 2229 N N . GLY A 1 290 ? 6.861 5.010 -17.647 1.00 48.84 290 GLY A N 1
ATOM 2230 C CA . GLY A 1 290 ? 6.822 4.683 -16.219 1.00 48.84 290 GLY A CA 1
ATOM 2231 C C . GLY A 1 290 ? 8.134 4.760 -15.467 1.00 48.84 290 GLY A C 1
ATOM 2232 O O . GLY A 1 290 ? 8.928 3.828 -15.520 1.00 48.84 290 GLY A O 1
ATOM 2233 N N . ASP A 1 291 ? 8.283 5.799 -14.644 1.00 45.62 291 ASP A N 1
ATOM 2234 C CA . ASP A 1 291 ? 9.044 5.689 -13.398 1.00 45.62 291 ASP A CA 1
ATOM 2235 C C . ASP A 1 291 ? 8.648 6.786 -12.389 1.00 45.62 291 ASP A C 1
ATOM 2237 O O . ASP A 1 291 ? 9.254 7.851 -12.315 1.00 45.62 291 ASP A O 1
ATOM 2241 N N . THR A 1 292 ? 7.600 6.551 -11.589 1.00 48.69 292 THR A N 1
ATOM 2242 C CA . THR A 1 292 ? 7.277 7.411 -10.425 1.00 48.69 292 THR A CA 1
ATOM 2243 C C . THR A 1 292 ? 7.118 6.645 -9.112 1.00 48.69 292 THR A C 1
ATOM 2245 O O . THR A 1 292 ? 6.714 7.218 -8.098 1.00 48.69 292 THR A O 1
ATOM 2248 N N . ARG A 1 293 ? 7.472 5.355 -9.049 1.00 52.50 293 ARG A N 1
ATOM 2249 C CA . ARG A 1 293 ? 7.146 4.514 -7.882 1.00 52.50 293 ARG A CA 1
ATOM 2250 C C . ARG A 1 293 ? 8.324 3.804 -7.225 1.00 52.50 293 ARG A C 1
ATOM 2252 O O . ARG A 1 293 ? 8.158 2.686 -6.751 1.00 52.50 293 ARG A O 1
ATOM 2259 N N . ARG A 1 294 ? 9.492 4.440 -7.053 1.00 48.19 294 ARG A N 1
ATOM 2260 C CA . ARG A 1 294 ? 10.430 3.949 -6.018 1.00 48.19 294 ARG A CA 1
ATOM 2261 C C . ARG A 1 294 ? 11.533 4.913 -5.588 1.00 48.19 294 ARG A C 1
ATOM 2263 O O . ARG A 1 294 ? 12.698 4.669 -5.861 1.00 48.19 294 ARG A O 1
ATOM 2270 N N . ARG A 1 295 ? 11.212 5.942 -4.796 1.00 45.03 295 ARG A N 1
ATOM 2271 C CA . ARG A 1 295 ? 12.165 6.520 -3.817 1.00 45.03 295 ARG A CA 1
ATOM 2272 C C . ARG A 1 295 ? 11.481 7.552 -2.930 1.00 45.03 295 ARG A C 1
ATOM 2274 O O . ARG A 1 295 ? 11.378 8.714 -3.289 1.00 45.03 295 ARG A O 1
ATOM 2281 N N . LYS A 1 296 ? 11.039 7.127 -1.745 1.00 46.75 296 LYS A N 1
ATOM 2282 C CA . LYS A 1 296 ? 10.891 7.988 -0.560 1.00 46.75 296 LYS A CA 1
ATOM 2283 C C . LYS A 1 296 ? 10.595 7.111 0.650 1.00 46.75 296 LYS A C 1
ATOM 2285 O O . LYS A 1 296 ? 9.446 6.843 0.935 1.00 46.75 296 LYS A O 1
ATOM 2290 N N . HIS A 1 297 ? 11.645 6.671 1.340 1.00 39.56 297 HIS A N 1
ATOM 2291 C CA . HIS A 1 297 ? 11.696 6.613 2.805 1.00 39.56 297 HIS A CA 1
ATOM 2292 C C . HIS A 1 297 ? 13.138 6.341 3.232 1.00 39.56 297 HIS A C 1
ATOM 2294 O O . HIS A 1 297 ? 13.625 5.221 3.146 1.00 39.56 297 HIS A O 1
ATOM 2300 N N . GLY A 1 298 ? 13.836 7.390 3.673 1.00 44.00 298 GLY A N 1
ATOM 2301 C CA . GLY A 1 298 ? 15.189 7.232 4.196 1.00 44.00 298 GLY A CA 1
ATOM 2302 C C . GLY A 1 298 ? 15.997 8.515 4.327 1.00 44.00 298 GLY A C 1
ATOM 2303 O O . GLY A 1 298 ? 17.127 8.547 3.867 1.00 44.00 298 GLY A O 1
ATOM 2304 N N . ARG A 1 299 ? 15.469 9.574 4.956 1.00 37.66 299 ARG A N 1
ATOM 2305 C CA . ARG A 1 299 ? 16.330 10.632 5.518 1.00 37.66 299 ARG A CA 1
ATOM 2306 C C . ARG A 1 299 ? 15.717 11.212 6.790 1.00 37.66 299 ARG A C 1
ATOM 2308 O O . ARG A 1 299 ? 14.947 12.165 6.783 1.00 37.66 299 ARG A O 1
ATOM 2315 N N . ARG A 1 300 ? 16.056 10.558 7.901 1.00 36.72 300 ARG A N 1
ATOM 2316 C CA . ARG A 1 300 ? 15.854 11.026 9.273 1.00 36.72 300 ARG A CA 1
ATOM 2317 C C . ARG A 1 300 ? 16.913 12.106 9.532 1.00 36.72 300 ARG A C 1
ATOM 2319 O O . ARG A 1 300 ? 18.100 11.797 9.515 1.00 36.72 300 ARG A O 1
ATOM 2326 N N . LYS A 1 301 ? 16.498 13.364 9.715 1.00 44.25 301 LYS A N 1
ATOM 2327 C CA . LYS A 1 301 ? 17.386 14.443 10.175 1.00 44.25 301 LYS A CA 1
ATOM 2328 C C . LYS A 1 301 ? 17.808 14.156 11.621 1.00 44.25 301 LYS A C 1
ATOM 2330 O O . LYS A 1 301 ? 16.957 13.976 12.491 1.00 44.25 301 LYS A O 1
ATOM 2335 N N . LEU A 1 302 ? 19.117 14.089 11.844 1.00 34.62 302 LEU A N 1
ATOM 2336 C CA . LEU A 1 302 ? 19.759 14.160 13.154 1.00 34.62 302 LEU A CA 1
ATOM 2337 C C . LEU A 1 302 ? 19.623 15.602 13.666 1.00 34.62 302 LEU A C 1
ATOM 2339 O O . LEU A 1 302 ? 20.031 16.534 12.978 1.00 34.62 302 LEU A O 1
ATOM 2343 N N . TYR A 1 303 ? 19.034 15.784 14.848 1.00 34.19 303 TYR A N 1
ATOM 2344 C CA . TYR A 1 303 ? 19.086 17.052 15.575 1.00 34.19 303 TYR A CA 1
ATOM 2345 C C . TYR A 1 303 ? 20.415 17.132 16.337 1.00 34.19 303 TYR A C 1
ATOM 2347 O O . TYR A 1 303 ? 20.717 16.253 17.144 1.00 34.19 303 TYR A O 1
ATOM 2355 N N . GLY A 1 304 ? 21.195 18.178 16.058 1.00 34.66 304 GLY A N 1
ATOM 2356 C CA . GLY A 1 304 ? 22.307 18.638 16.893 1.00 34.66 304 GLY A CA 1
ATOM 2357 C C . GLY A 1 304 ? 21.822 19.540 18.043 1.00 34.66 304 GLY A C 1
ATOM 2358 O O . GLY A 1 304 ? 20.662 19.960 18.040 1.00 34.66 304 GLY A O 1
ATOM 2359 N N . PRO A 1 305 ? 22.679 19.806 19.045 1.00 44.03 305 PRO A N 1
ATOM 2360 C CA . PRO A 1 305 ? 22.267 20.244 20.376 1.00 44.03 305 PRO A CA 1
ATOM 2361 C C . PRO A 1 305 ? 22.083 21.764 20.463 1.00 44.03 305 PRO A C 1
ATOM 2363 O O . PRO A 1 305 ? 22.953 22.522 20.040 1.00 44.03 305 PRO A O 1
ATOM 2366 N N . MET A 1 306 ? 20.982 22.217 21.072 1.00 34.47 306 MET A N 1
ATOM 2367 C CA . MET A 1 306 ? 20.850 23.614 21.495 1.00 34.47 306 MET A CA 1
ATOM 2368 C C . MET A 1 306 ? 21.552 23.809 22.837 1.00 34.47 306 MET A C 1
ATOM 2370 O O . MET A 1 306 ? 21.234 23.153 23.831 1.00 34.47 306 MET A O 1
ATOM 2374 N N . GLN A 1 307 ? 22.532 24.707 22.817 1.00 38.66 307 GLN A N 1
ATOM 2375 C CA . GLN A 1 307 ? 23.237 25.211 23.981 1.00 38.66 307 GLN A CA 1
ATOM 2376 C C . GLN A 1 307 ? 22.370 26.184 24.788 1.00 38.66 307 GLN A C 1
ATOM 2378 O O . GLN A 1 307 ? 21.440 26.819 24.298 1.00 38.66 307 GLN A O 1
ATOM 2383 N N . SER A 1 308 ? 22.728 26.228 26.061 1.00 37.44 308 SER A N 1
ATOM 2384 C CA . SER A 1 308 ? 22.204 26.988 27.186 1.00 37.44 308 SER A CA 1
ATOM 2385 C C . SER A 1 308 ? 22.476 28.497 27.157 1.00 37.44 308 SER A C 1
ATOM 2387 O O . SER A 1 308 ? 23.445 28.945 26.550 1.00 37.44 308 SER A O 1
ATOM 2389 N N . SER A 1 309 ? 21.752 29.191 28.049 1.00 35.09 309 SER A N 1
ATOM 2390 C CA . SER A 1 309 ? 21.965 30.556 28.579 1.00 35.09 309 SER A CA 1
ATOM 2391 C C . SER A 1 309 ? 21.517 31.684 27.638 1.00 35.09 309 SER A C 1
ATOM 2393 O O . SER A 1 309 ? 21.634 31.559 26.433 1.00 35.09 309 SER A O 1
ATOM 2395 N N . SER A 1 310 ? 20.926 32.790 28.089 1.00 33.03 310 SER A N 1
ATOM 2396 C CA . SER A 1 310 ? 21.086 33.532 29.344 1.00 33.03 310 SER A CA 1
ATOM 2397 C C . SER A 1 310 ? 19.836 34.424 29.560 1.00 33.03 310 SER A C 1
ATOM 2399 O O . SER A 1 310 ? 19.200 34.787 28.579 1.00 33.03 310 SER A O 1
ATOM 2401 N N . LYS A 1 311 ? 19.328 34.552 30.794 1.00 34.03 311 LYS A N 1
ATOM 2402 C CA . LYS A 1 311 ? 19.423 35.726 31.700 1.00 34.03 311 LYS A CA 1
ATOM 2403 C C . LYS A 1 311 ? 18.432 36.875 31.447 1.00 34.03 311 LYS A C 1
ATOM 2405 O O . LYS A 1 311 ? 18.308 37.329 30.323 1.00 34.03 311 LYS A O 1
ATOM 2410 N N . ASP A 1 312 ? 17.913 37.363 32.585 1.00 33.59 312 ASP A N 1
ATOM 2411 C CA . ASP A 1 312 ? 17.515 38.746 32.904 1.00 33.59 312 ASP A CA 1
ATOM 2412 C C . ASP A 1 312 ? 16.293 39.303 32.121 1.00 33.59 312 ASP A C 1
ATOM 2414 O O . ASP A 1 312 ? 16.136 39.065 30.938 1.00 33.59 312 ASP A O 1
ATOM 2418 N N . GLU A 1 313 ? 15.309 40.018 32.673 1.00 35.19 313 GLU A N 1
ATOM 2419 C CA . GLU A 1 313 ? 15.181 40.774 33.917 1.00 35.19 313 GLU A CA 1
ATOM 2420 C C . GLU A 1 313 ? 13.688 41.135 34.173 1.00 35.19 313 GLU A C 1
ATOM 2422 O O . GLU A 1 313 ? 12.873 41.079 33.259 1.00 35.19 313 GLU A O 1
ATOM 2427 N N . ARG A 1 314 ? 13.369 41.488 35.436 1.00 33.25 314 ARG A N 1
ATOM 2428 C CA . ARG A 1 314 ? 12.396 42.494 35.964 1.00 33.25 314 ARG A CA 1
ATOM 2429 C C . ARG A 1 314 ? 11.198 42.900 35.070 1.00 33.25 314 ARG A C 1
ATOM 2431 O O . ARG A 1 314 ? 11.373 43.298 33.936 1.00 33.25 314 ARG A O 1
ATOM 2438 N N . GLY A 1 315 ? 9.955 43.030 35.530 1.00 32.47 315 GLY A N 1
ATOM 2439 C CA . GLY A 1 315 ? 9.376 43.264 36.852 1.00 32.47 315 GLY A CA 1
ATOM 2440 C C . GLY A 1 315 ? 8.029 44.005 36.680 1.00 32.47 315 GLY A C 1
ATOM 2441 O O . GLY A 1 315 ? 7.718 44.435 35.576 1.00 32.47 315 GLY A O 1
ATOM 2442 N N . SER A 1 316 ? 7.302 44.215 37.791 1.00 36.25 316 SER A N 1
ATOM 2443 C CA . SER A 1 316 ? 6.266 45.267 37.987 1.00 36.25 316 SER A CA 1
ATOM 2444 C C . SER A 1 316 ? 4.915 45.053 37.262 1.00 36.25 316 SER A C 1
ATOM 2446 O O . SER A 1 316 ? 4.873 44.989 36.048 1.00 36.25 316 SER A O 1
ATOM 2448 N N . LYS A 1 317 ? 3.773 44.813 37.931 1.00 36.44 317 LYS A N 1
ATOM 2449 C CA . LYS A 1 317 ? 2.923 45.643 38.836 1.00 36.44 317 LYS A CA 1
ATOM 2450 C C . LYS A 1 317 ? 1.636 46.124 38.126 1.00 36.44 317 LYS A C 1
ATOM 2452 O O . LYS A 1 317 ? 1.663 46.426 36.944 1.00 36.44 317 LYS A O 1
ATOM 2457 N N . SER A 1 318 ? 0.581 46.294 38.940 1.00 36.62 318 SER A N 1
ATOM 2458 C CA . SER A 1 318 ? -0.772 46.870 38.706 1.00 36.62 318 SER A CA 1
ATOM 2459 C C . SER A 1 318 ? -1.764 45.981 37.935 1.00 36.62 318 SER A C 1
ATOM 2461 O O . SER A 1 318 ? -1.413 45.469 36.885 1.00 36.62 318 SER A O 1
ATOM 2463 N N . ALA A 1 319 ? -2.952 45.591 38.425 1.00 34.34 319 ALA A N 1
ATOM 2464 C CA . ALA A 1 319 ? -4.005 46.195 39.270 1.00 34.34 319 ALA A CA 1
ATOM 2465 C C . ALA A 1 319 ? -4.841 47.280 38.565 1.00 34.34 319 ALA A C 1
ATOM 2467 O O . ALA A 1 319 ? -4.301 48.348 38.305 1.00 34.34 319 ALA A O 1
ATOM 2468 N N . ALA A 1 320 ? -6.132 46.972 38.330 1.00 35.16 320 ALA A N 1
ATOM 2469 C CA . ALA A 1 320 ? -7.320 47.841 38.133 1.00 35.16 320 ALA A CA 1
ATOM 2470 C C . ALA A 1 320 ? -8.357 47.070 37.269 1.00 35.16 320 ALA A C 1
ATOM 2472 O O . ALA A 1 320 ? -8.027 46.650 36.168 1.00 35.16 320 ALA A O 1
ATOM 2473 N N . SER A 1 321 ? -9.489 46.602 37.822 1.00 34.19 321 SER A N 1
ATOM 2474 C CA . SER A 1 321 ? -10.829 47.249 37.813 1.00 34.19 321 SER A CA 1
ATOM 2475 C C . SER A 1 321 ? -11.385 47.489 36.399 1.00 34.19 321 SER A C 1
ATOM 2477 O O . SER A 1 321 ? -10.789 48.232 35.632 1.00 34.19 321 SER A O 1
ATOM 2479 N N . SER A 1 322 ? -12.511 46.907 35.986 1.00 36.19 322 SER A N 1
ATOM 2480 C CA . SER A 1 322 ? -13.894 47.394 36.216 1.00 36.19 322 SER A CA 1
ATOM 2481 C C . SER A 1 322 ? -14.835 46.509 35.357 1.00 36.19 322 SER A C 1
ATOM 2483 O O . SER A 1 322 ? -14.365 45.953 34.368 1.00 36.19 322 SER A O 1
ATOM 2485 N N . SER A 1 323 ? -15.988 46.043 35.868 1.00 33.22 323 SER A N 1
ATOM 2486 C CA . SER A 1 323 ? -17.372 46.535 35.599 1.00 33.22 323 SER A CA 1
ATOM 2487 C C . SER A 1 323 ? -17.685 46.738 34.105 1.00 33.22 323 SER A C 1
ATOM 2489 O O . SER A 1 323 ? -16.824 47.183 33.367 1.00 33.22 323 SER A O 1
ATOM 2491 N N . SER A 1 324 ? -18.862 46.507 33.538 1.00 34.38 324 SER A N 1
ATOM 2492 C CA . SER A 1 324 ? -20.231 46.118 33.919 1.00 34.38 324 SER A CA 1
ATOM 2493 C C . SER A 1 324 ? -21.001 46.025 32.574 1.00 34.38 324 SER A C 1
ATOM 2495 O O . SER A 1 324 ? -20.387 46.245 31.535 1.00 34.38 324 SER A O 1
ATOM 2497 N N . GLU A 1 325 ? -22.318 45.780 32.610 1.00 39.06 325 GLU A N 1
ATOM 2498 C CA . GLU A 1 325 ? -23.295 45.893 31.496 1.00 39.06 325 GLU A CA 1
ATOM 2499 C C . GLU A 1 325 ? -23.426 44.604 30.654 1.00 39.06 325 GLU A C 1
ATOM 2501 O O . GLU A 1 325 ? -22.506 44.190 29.960 1.00 39.06 325 GLU A O 1
ATOM 2506 N N . GLU A 1 326 ? -24.464 43.770 30.781 1.00 37.78 326 GLU A N 1
ATOM 2507 C CA . GLU A 1 326 ? -25.917 44.015 30.874 1.00 37.78 326 GLU A CA 1
ATOM 2508 C C . GLU A 1 326 ? -26.469 44.649 29.590 1.00 37.78 326 GLU A C 1
ATOM 2510 O O . GLU A 1 326 ? -26.460 45.859 29.450 1.00 37.78 326 GLU A O 1
ATOM 2515 N N . GLU A 1 327 ? -26.964 43.822 28.660 1.00 40.81 327 GLU A N 1
ATOM 2516 C CA . GLU A 1 327 ? -28.203 44.123 27.934 1.00 40.81 327 GLU A CA 1
ATOM 2517 C C . GLU A 1 327 ? -28.769 42.882 27.229 1.00 40.81 327 GLU A C 1
ATOM 2519 O O . GLU A 1 327 ? -28.065 42.059 26.640 1.00 40.81 327 GLU A O 1
ATOM 2524 N N . ALA A 1 328 ? -30.084 42.754 27.351 1.00 40.66 328 ALA A N 1
ATOM 2525 C CA . ALA A 1 328 ? -30.939 41.735 26.780 1.00 40.66 328 ALA A CA 1
ATOM 2526 C C . ALA A 1 328 ? -31.723 42.339 25.615 1.00 40.66 328 ALA A C 1
ATOM 2528 O O . ALA A 1 328 ? -32.249 43.428 25.790 1.00 40.66 328 ALA A O 1
ATOM 2529 N N . ASN A 1 329 ? -31.874 41.623 24.497 1.00 38.03 329 ASN A N 1
ATOM 2530 C CA . ASN A 1 329 ? -33.034 41.658 23.585 1.00 38.03 329 ASN A CA 1
ATOM 2531 C C . ASN A 1 329 ? -32.712 40.782 22.353 1.00 38.03 329 ASN A C 1
ATOM 2533 O O . ASN A 1 329 ? -31.549 40.609 22.021 1.00 38.03 329 ASN A O 1
ATOM 2537 N N . GLU A 1 330 ? -33.612 40.164 21.595 1.00 37.22 330 GLU A N 1
ATOM 2538 C CA . GLU A 1 330 ? -35.068 40.184 21.537 1.00 37.22 330 GLU A CA 1
ATOM 2539 C C . GLU A 1 330 ? -35.508 38.953 20.722 1.00 37.22 330 GLU A C 1
ATOM 2541 O O . GLU A 1 330 ? -34.784 38.454 19.856 1.00 37.22 330 GLU A O 1
ATOM 2546 N N . LYS A 1 331 ? -36.708 38.448 21.003 1.00 40.81 331 LYS A N 1
ATOM 2547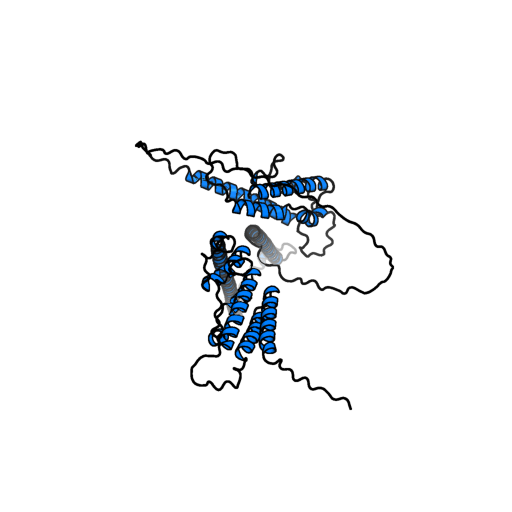 C CA . LYS A 1 331 ? -37.352 37.340 20.290 1.00 40.81 331 LYS A CA 1
ATOM 2548 C C . LYS A 1 331 ? -37.954 37.843 18.972 1.00 40.81 331 LYS A C 1
ATOM 2550 O O . LYS A 1 331 ? -38.829 38.700 19.002 1.00 40.81 331 LYS A O 1
ATOM 2555 N N . GLY A 1 332 ? -37.596 37.226 17.847 1.00 38.03 332 GLY A N 1
ATOM 2556 C CA . GLY A 1 332 ? -38.279 37.392 16.560 1.00 38.03 332 GLY A CA 1
ATOM 2557 C C . GLY A 1 332 ? -38.891 36.072 16.101 1.00 38.03 332 GLY A C 1
ATOM 2558 O O . GLY A 1 332 ? -38.172 35.134 15.770 1.00 38.03 332 GLY A O 1
ATOM 2559 N N . SER A 1 333 ? -40.220 35.991 16.127 1.00 37.41 333 SER A N 1
ATOM 2560 C CA . SER A 1 333 ? -41.016 34.835 15.697 1.00 37.41 333 SER A CA 1
ATOM 2561 C C . SER A 1 333 ? -41.580 35.133 14.308 1.00 37.41 333 SER A C 1
ATOM 2563 O O . SER A 1 333 ? -42.284 36.128 14.170 1.00 37.41 333 SER A O 1
ATOM 2565 N N . GLU A 1 334 ? -41.335 34.283 13.307 1.00 38.62 334 GLU A N 1
ATOM 2566 C CA . GLU A 1 334 ? -41.992 34.381 11.993 1.00 38.62 334 GLU A CA 1
ATOM 2567 C C . GLU A 1 334 ? -42.820 33.125 11.657 1.00 38.62 334 GLU A C 1
ATOM 2569 O O . GLU A 1 334 ? -42.418 32.002 11.985 1.00 38.62 334 GLU A O 1
ATOM 2574 N N . PRO A 1 335 ? -44.001 33.289 11.024 1.00 56.16 335 PRO A N 1
ATOM 2575 C CA . PRO A 1 335 ? -44.987 32.228 10.885 1.00 56.16 335 PRO A CA 1
ATOM 2576 C C . PRO A 1 335 ? -44.832 31.379 9.615 1.00 56.16 335 PRO A C 1
ATOM 2578 O O . PRO A 1 335 ? -44.484 31.830 8.524 1.00 56.16 335 PRO A O 1
ATOM 2581 N N . ARG A 1 336 ? -45.205 30.107 9.778 1.00 37.62 336 ARG A N 1
ATOM 2582 C CA . ARG A 1 336 ? -45.286 29.063 8.753 1.00 37.62 336 ARG A CA 1
ATOM 2583 C C . ARG A 1 336 ? -46.329 29.405 7.684 1.00 37.62 336 ARG A C 1
ATOM 2585 O O . ARG A 1 336 ? -47.514 29.527 7.986 1.00 37.62 336 ARG A O 1
ATOM 2592 N N . ARG A 1 337 ? -45.905 29.449 6.418 1.00 40.59 337 ARG A N 1
ATOM 2593 C CA . ARG A 1 337 ? -46.788 29.558 5.248 1.00 40.59 337 ARG A CA 1
ATOM 2594 C C . ARG A 1 337 ? -47.043 28.172 4.649 1.00 40.59 337 ARG A C 1
ATOM 2596 O O . ARG A 1 337 ? -46.139 27.546 4.099 1.00 40.59 337 ARG A O 1
ATOM 2603 N N . ALA A 1 338 ? -48.283 27.704 4.768 1.00 42.31 338 ALA A N 1
ATOM 2604 C CA . ALA A 1 338 ? -48.791 26.503 4.117 1.00 42.31 338 ALA A CA 1
ATOM 2605 C C . ALA A 1 338 ? -48.822 26.688 2.589 1.00 42.31 338 ALA A C 1
ATOM 2607 O O . ALA A 1 338 ? -49.325 27.698 2.096 1.00 42.31 338 ALA A O 1
ATOM 2608 N N . LYS A 1 339 ? -48.301 25.710 1.839 1.00 48.19 339 LYS A N 1
ATOM 2609 C CA . LYS A 1 339 ? -48.494 25.601 0.387 1.00 48.19 339 LYS A CA 1
ATOM 2610 C C . LYS A 1 339 ? -49.358 24.382 0.086 1.00 48.19 339 LYS A C 1
ATOM 2612 O O . LYS A 1 339 ? -48.983 23.243 0.352 1.00 48.19 339 LYS A O 1
ATOM 2617 N N . SER A 1 340 ? -50.527 24.687 -0.453 1.00 36.12 340 SER A N 1
ATOM 2618 C CA . SER A 1 340 ? -51.502 23.809 -1.078 1.00 36.12 340 SER A CA 1
ATOM 2619 C C . SER A 1 340 ? -50.912 23.094 -2.300 1.00 36.12 340 SER A C 1
ATOM 2621 O O . SER A 1 340 ? -50.235 23.698 -3.131 1.00 36.12 340 SER A O 1
ATOM 2623 N N . ARG A 1 341 ? -51.195 21.793 -2.411 1.00 42.25 341 ARG A N 1
ATOM 2624 C CA . ARG A 1 341 ? -51.035 20.989 -3.631 1.00 42.25 341 ARG A CA 1
ATOM 2625 C C . ARG A 1 341 ? -52.323 21.077 -4.458 1.00 42.25 341 ARG A C 1
ATOM 2627 O O . ARG A 1 341 ? -53.386 20.899 -3.865 1.00 42.25 341 ARG A O 1
ATOM 2634 N N . PRO A 1 342 ? -52.265 21.240 -5.788 1.00 52.50 342 PRO A N 1
ATOM 2635 C CA . PRO A 1 342 ? -53.375 20.874 -6.648 1.00 52.50 342 PRO A CA 1
ATOM 2636 C C . PRO A 1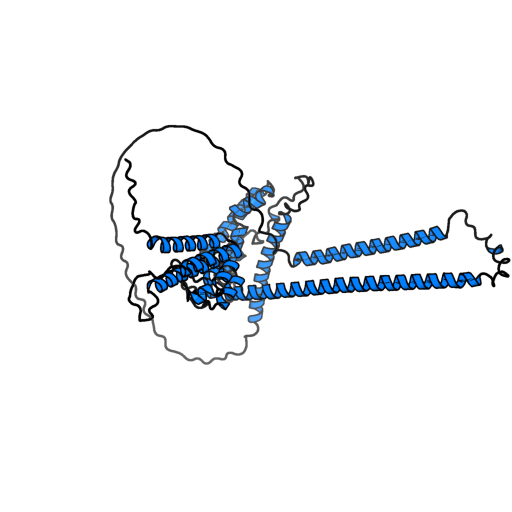 342 ? -53.166 19.485 -7.266 1.00 52.50 342 PRO A C 1
ATOM 2638 O O . PRO A 1 342 ? -52.075 19.113 -7.698 1.00 52.50 342 PRO A O 1
ATOM 2641 N N . HIS A 1 343 ? -54.263 18.735 -7.281 1.00 46.44 343 HIS A N 1
ATOM 2642 C CA . HIS A 1 343 ? -54.464 17.492 -8.010 1.00 46.44 343 HIS A CA 1
ATOM 2643 C C . HIS A 1 343 ? -54.425 17.733 -9.525 1.00 46.44 343 HIS A C 1
ATOM 2645 O O . HIS A 1 343 ? -54.994 18.711 -10.005 1.00 46.44 343 HIS A O 1
ATOM 2651 N N . THR A 1 344 ? -53.829 16.808 -10.279 1.00 41.16 344 THR A N 1
ATOM 2652 C CA . THR A 1 344 ? -54.056 16.657 -11.724 1.00 41.16 344 THR A CA 1
ATOM 2653 C C . THR A 1 344 ? -54.290 15.182 -12.047 1.00 41.16 344 THR A C 1
ATOM 2655 O O . THR A 1 344 ? -53.539 14.306 -11.624 1.00 41.16 344 THR A O 1
ATOM 2658 N N . SER A 1 345 ? -55.406 14.933 -12.732 1.00 40.06 345 SER A N 1
ATOM 2659 C CA . SER A 1 345 ? -55.860 13.642 -13.259 1.00 40.06 345 SER A CA 1
ATOM 2660 C C . SER A 1 345 ? -55.073 13.234 -14.518 1.00 40.06 345 SER A C 1
ATOM 2662 O O . SER A 1 345 ? -54.490 14.105 -15.165 1.00 40.06 345 SER A O 1
ATOM 2664 N N . PRO A 1 346 ? -55.077 11.943 -14.909 1.00 49.62 346 PRO A N 1
ATOM 2665 C CA . PRO A 1 346 ? -54.301 11.453 -16.043 1.00 49.62 346 PRO A CA 1
ATOM 2666 C C . PRO A 1 346 ? -55.078 11.598 -17.359 1.00 49.62 346 PRO A C 1
ATOM 2668 O O . PRO A 1 346 ? -56.211 11.133 -17.478 1.00 49.62 346 PRO A O 1
ATOM 2671 N N . GLY A 1 347 ? -54.452 12.232 -18.351 1.00 39.12 347 GLY A N 1
ATOM 2672 C CA . GLY A 1 347 ? -54.905 12.266 -19.740 1.00 39.12 347 GLY A CA 1
ATOM 2673 C C . GLY A 1 347 ? -54.001 11.389 -20.600 1.00 39.12 347 GLY A C 1
ATOM 2674 O O . GLY A 1 347 ? -52.793 11.600 -20.643 1.00 39.12 347 GLY A O 1
ATOM 2675 N N . ALA A 1 348 ? -54.602 10.394 -21.245 1.00 46.34 348 ALA A N 1
ATOM 2676 C CA . ALA A 1 348 ? -53.984 9.528 -22.233 1.00 46.34 348 ALA A CA 1
ATOM 2677 C C . ALA A 1 348 ? -53.696 10.288 -23.535 1.00 46.34 348 ALA A C 1
ATOM 2679 O O . ALA A 1 348 ? -54.581 10.972 -24.046 1.00 46.34 348 ALA A O 1
ATOM 2680 N N . THR A 1 349 ? -52.509 10.083 -24.106 1.00 42.09 349 THR A N 1
ATOM 2681 C CA . THR A 1 349 ? -52.258 10.253 -25.543 1.00 42.09 349 THR A CA 1
ATOM 2682 C C . THR A 1 349 ? -51.234 9.220 -26.003 1.00 42.09 349 THR A C 1
ATOM 2684 O O . THR A 1 349 ? -50.068 9.273 -25.609 1.00 42.09 349 THR A O 1
ATOM 2687 N N . ASP A 1 350 ? -51.708 8.296 -26.835 1.00 43.81 350 ASP A N 1
ATOM 2688 C CA . ASP A 1 350 ? -50.921 7.489 -27.764 1.00 43.81 350 ASP A CA 1
ATOM 2689 C C . ASP A 1 350 ? -50.105 8.385 -28.704 1.00 43.81 350 ASP A C 1
ATOM 2691 O O . ASP A 1 350 ? -50.592 9.414 -29.176 1.00 43.81 350 ASP A O 1
ATOM 2695 N N . GLY A 1 351 ? -48.879 7.966 -29.023 1.00 38.38 351 GLY A N 1
ATOM 2696 C CA . GLY A 1 351 ? -48.056 8.657 -30.012 1.00 38.38 351 GLY A CA 1
ATOM 2697 C C . GLY A 1 351 ? -46.625 8.140 -30.121 1.00 38.38 351 GLY A C 1
ATOM 2698 O O . GLY A 1 351 ? -45.714 8.727 -29.555 1.00 38.38 351 GLY A O 1
ATOM 2699 N N . SER A 1 352 ? -46.450 7.053 -30.878 1.00 46.12 352 SER A N 1
ATOM 2700 C CA . SER A 1 352 ? -45.353 6.839 -31.838 1.00 46.12 352 SER A CA 1
ATOM 2701 C C . SER A 1 352 ? -43.942 7.330 -31.451 1.00 46.12 352 SER A C 1
ATOM 2703 O O . SER A 1 352 ? -43.541 8.432 -31.823 1.00 46.12 352 SER A O 1
ATOM 2705 N N . TRP A 1 353 ? -43.140 6.453 -30.839 1.00 37.91 353 TRP A N 1
ATOM 2706 C CA . TRP A 1 353 ? -41.678 6.588 -30.774 1.00 37.91 353 TRP A CA 1
ATOM 2707 C C . TRP A 1 353 ? -41.035 5.590 -31.740 1.00 37.91 353 TRP A C 1
ATOM 2709 O O . TRP A 1 353 ? -40.963 4.398 -31.452 1.00 37.91 353 TRP A O 1
ATOM 2719 N N . ALA A 1 354 ? -40.598 6.090 -32.895 1.00 42.59 354 ALA A N 1
ATOM 2720 C CA . ALA A 1 354 ? -39.730 5.373 -33.819 1.00 42.59 354 ALA A CA 1
ATOM 2721 C C . ALA A 1 354 ? -38.279 5.852 -33.638 1.00 42.59 354 ALA A C 1
ATOM 2723 O O . ALA A 1 354 ? -38.024 7.047 -33.505 1.00 42.59 354 ALA A O 1
ATOM 2724 N N . ASP A 1 355 ? -37.378 4.871 -33.601 1.00 48.09 355 ASP A N 1
ATOM 2725 C CA . ASP A 1 355 ? -35.913 4.888 -33.690 1.00 48.09 355 ASP A CA 1
ATOM 2726 C C . ASP A 1 355 ? -35.179 6.235 -33.843 1.00 48.09 355 ASP A C 1
ATOM 2728 O O . ASP A 1 355 ? -35.139 6.843 -34.911 1.00 48.09 355 ASP A O 1
ATOM 2732 N N . GLY A 1 356 ? -34.444 6.612 -32.789 1.00 43.03 356 GLY A N 1
ATOM 2733 C CA . GLY A 1 356 ? -33.436 7.682 -32.812 1.00 43.03 356 GLY A CA 1
ATOM 2734 C C . GLY A 1 356 ? -32.295 7.516 -31.793 1.00 43.03 356 GLY A C 1
ATOM 2735 O O . GLY A 1 356 ? -31.612 8.484 -31.475 1.00 43.03 356 GLY A O 1
ATOM 2736 N N . GLY A 1 357 ? -32.088 6.314 -31.236 1.00 41.62 357 GLY A N 1
ATOM 2737 C CA . GLY A 1 357 ? -31.249 6.100 -30.041 1.00 41.62 357 GLY A CA 1
ATOM 2738 C C . GLY A 1 357 ? -29.745 5.869 -30.259 1.00 41.62 357 GLY A C 1
ATOM 2739 O O . GLY A 1 357 ? -29.003 5.818 -29.283 1.00 41.62 357 GLY A O 1
ATOM 2740 N N . ALA A 1 358 ? -29.260 5.722 -31.496 1.00 46.19 358 ALA A N 1
ATOM 2741 C CA . ALA A 1 358 ? -27.876 5.281 -31.738 1.00 46.19 358 ALA A CA 1
ATOM 2742 C C . ALA A 1 358 ? -26.849 6.418 -31.949 1.00 46.19 358 ALA A C 1
ATOM 2744 O O . ALA A 1 358 ? -25.648 6.183 -31.833 1.00 46.19 358 ALA A O 1
ATOM 2745 N N . ALA A 1 359 ? -27.282 7.651 -32.240 1.00 47.16 359 ALA A N 1
ATOM 2746 C CA . ALA A 1 359 ? -26.364 8.747 -32.588 1.00 47.16 359 ALA A CA 1
ATOM 2747 C C . ALA A 1 359 ? -25.877 9.576 -31.379 1.00 47.16 359 ALA A C 1
ATOM 2749 O O . ALA A 1 359 ? -24.783 10.140 -31.419 1.00 47.16 359 ALA A O 1
ATOM 2750 N N . THR A 1 360 ? -26.640 9.631 -30.284 1.00 49.72 360 THR A N 1
ATOM 2751 C CA . THR A 1 360 ? -26.321 10.455 -29.100 1.00 49.72 360 THR A CA 1
ATOM 2752 C C . THR A 1 360 ? -25.261 9.821 -28.190 1.00 49.72 360 THR A C 1
ATOM 2754 O O . THR A 1 360 ? -24.445 10.535 -27.603 1.00 49.72 360 THR A O 1
ATOM 2757 N N . GLY A 1 361 ? -25.184 8.484 -28.139 1.00 49.44 361 GLY A N 1
ATOM 2758 C CA . GLY A 1 361 ? -24.194 7.757 -27.330 1.00 49.44 361 GLY A CA 1
ATOM 2759 C C . GLY A 1 361 ? -22.738 8.004 -27.752 1.00 49.44 361 GLY A C 1
ATOM 2760 O O . GLY A 1 361 ? -21.868 8.195 -26.900 1.00 49.44 361 GLY A O 1
ATOM 2761 N N . ASN A 1 362 ? -22.469 8.097 -29.061 1.00 50.59 362 ASN A N 1
ATOM 2762 C CA . ASN A 1 362 ? -21.116 8.349 -29.577 1.00 50.59 362 ASN A CA 1
ATOM 2763 C C . ASN A 1 362 ? -20.624 9.778 -29.286 1.00 50.59 362 ASN A C 1
ATOM 2765 O O . ASN A 1 362 ? -19.430 9.984 -29.070 1.00 50.59 362 ASN A O 1
ATOM 2769 N N . LEU A 1 363 ? -21.524 10.766 -29.219 1.00 49.84 363 LEU A N 1
ATOM 2770 C CA . LEU A 1 363 ? -21.153 12.159 -28.953 1.00 49.84 363 LEU A CA 1
ATOM 2771 C C . LEU A 1 363 ? -20.806 12.392 -27.471 1.00 49.84 363 LEU A C 1
ATOM 2773 O O . LEU A 1 363 ? -19.857 13.118 -27.167 1.00 49.84 363 LEU A O 1
ATOM 2777 N N . ALA A 1 364 ? -21.517 11.738 -26.546 1.00 53.00 364 ALA A N 1
ATOM 2778 C CA . ALA A 1 364 ? -21.218 11.788 -25.113 1.00 53.00 364 ALA A CA 1
ATOM 2779 C C . ALA A 1 364 ? -19.878 11.105 -24.779 1.00 53.00 364 ALA A C 1
ATOM 2781 O O . ALA A 1 364 ? -19.052 11.684 -24.065 1.00 53.00 364 ALA A O 1
ATOM 2782 N N . ALA A 1 365 ? -19.615 9.928 -25.362 1.00 51.81 365 ALA A N 1
ATOM 2783 C CA . ALA A 1 365 ? -18.339 9.226 -25.220 1.00 51.81 365 ALA A CA 1
ATOM 2784 C C . ALA A 1 365 ? -17.165 10.050 -25.781 1.00 51.81 365 ALA A C 1
ATOM 2786 O O . ALA A 1 365 ? -16.136 10.201 -25.119 1.00 51.81 365 ALA A O 1
ATOM 2787 N N . MET A 1 366 ? -17.344 10.674 -26.952 1.00 46.59 366 MET A N 1
ATOM 2788 C CA . MET A 1 366 ? -16.323 11.526 -27.568 1.00 46.59 366 MET A CA 1
ATOM 2789 C C . MET A 1 366 ? -16.031 12.796 -26.745 1.00 46.59 366 MET A C 1
ATOM 2791 O O . MET A 1 366 ? -14.886 13.239 -26.687 1.00 46.59 366 MET A O 1
ATOM 2795 N N . ARG A 1 367 ? -17.020 13.355 -26.032 1.00 51.34 367 ARG A N 1
ATOM 2796 C CA . ARG A 1 367 ? -16.837 14.522 -25.143 1.00 51.34 367 ARG A CA 1
ATOM 2797 C C . ARG A 1 367 ? -16.211 14.178 -23.785 1.00 51.34 367 ARG A C 1
ATOM 2799 O O . ARG A 1 367 ? -15.421 14.961 -23.257 1.00 51.34 367 ARG A O 1
ATOM 2806 N N . HIS A 1 368 ? -16.530 13.018 -23.208 1.00 56.91 368 HIS A N 1
ATOM 2807 C CA . HIS A 1 368 ? -15.810 12.507 -22.033 1.00 56.91 368 HIS A CA 1
ATOM 2808 C C . HIS A 1 368 ? -14.338 12.249 -22.361 1.00 56.91 368 HIS A C 1
ATOM 2810 O O . HIS A 1 368 ? -13.458 12.596 -21.571 1.00 56.91 368 HIS A O 1
ATOM 2816 N N . TYR A 1 369 ? -14.074 11.716 -23.554 1.00 50.66 369 TYR A N 1
ATOM 2817 C CA . TYR A 1 369 ? -12.727 11.502 -24.061 1.00 50.66 369 TYR A CA 1
ATOM 2818 C C . TYR A 1 369 ? -11.952 12.819 -24.213 1.00 50.66 369 TYR A C 1
ATOM 2820 O O . TYR A 1 369 ? -10.850 12.927 -23.679 1.00 50.66 369 TYR A O 1
ATOM 2828 N N . THR A 1 370 ? -12.534 13.861 -24.822 1.00 55.00 370 THR A N 1
ATOM 2829 C CA . THR A 1 370 ? -11.852 15.163 -24.973 1.00 55.00 370 THR A CA 1
ATOM 2830 C C . THR A 1 370 ? -11.600 15.873 -23.642 1.00 55.00 370 THR A C 1
ATOM 2832 O O . THR A 1 370 ? -10.526 16.440 -23.450 1.00 55.00 370 THR A O 1
ATOM 2835 N N . ARG A 1 371 ? -12.524 15.801 -22.672 1.00 60.44 371 ARG A N 1
ATOM 2836 C CA . ARG A 1 371 ? -12.291 16.350 -21.319 1.00 60.44 371 ARG A CA 1
ATOM 2837 C C . ARG A 1 371 ? -11.220 15.579 -20.550 1.00 60.44 371 ARG A C 1
ATOM 2839 O O . ARG A 1 371 ? -10.429 16.192 -19.837 1.00 60.44 371 ARG A O 1
ATOM 2846 N N . SER A 1 372 ? -11.191 14.254 -20.680 1.00 64.06 372 SER A N 1
ATOM 2847 C CA . SER A 1 372 ? -10.143 13.419 -20.085 1.00 64.06 372 SER A CA 1
ATOM 2848 C C . SER A 1 372 ? -8.779 13.750 -20.699 1.00 64.06 372 SER A C 1
ATOM 2850 O O . SER A 1 372 ? -7.828 13.998 -19.962 1.00 64.06 372 SER A O 1
ATOM 2852 N N . GLN A 1 373 ? -8.718 13.906 -22.028 1.00 62.12 373 GLN A N 1
ATOM 2853 C CA . GLN A 1 373 ? -7.510 14.340 -22.731 1.00 62.12 373 GLN A CA 1
ATOM 2854 C C . GLN A 1 373 ? -7.024 15.731 -22.299 1.00 62.12 373 GLN A C 1
ATOM 2856 O O . GLN A 1 373 ? -5.829 15.909 -22.073 1.00 62.12 373 GLN A O 1
ATOM 2861 N N . ALA A 1 374 ? -7.925 16.701 -22.111 1.00 64.81 374 ALA A N 1
ATOM 2862 C CA . ALA A 1 374 ? -7.560 18.029 -21.611 1.00 64.81 374 ALA A CA 1
ATOM 2863 C C . ALA A 1 374 ? -6.957 17.965 -20.193 1.00 64.81 374 ALA A C 1
ATOM 2865 O O . ALA A 1 374 ? -5.916 18.560 -19.929 1.00 64.81 374 ALA A O 1
ATOM 2866 N N . ARG A 1 375 ? -7.539 17.154 -19.293 1.00 72.69 375 ARG A N 1
ATOM 2867 C CA . ARG A 1 375 ? -7.001 16.938 -17.933 1.00 72.69 375 ARG A CA 1
ATOM 2868 C C . ARG A 1 375 ? -5.620 16.276 -17.952 1.00 72.69 375 ARG A C 1
ATOM 2870 O O . ARG A 1 375 ? -4.764 16.610 -17.124 1.00 72.69 375 ARG A O 1
ATOM 2877 N N . THR A 1 376 ? -5.407 15.327 -18.867 1.00 74.00 376 THR A N 1
ATOM 2878 C CA . THR A 1 376 ? -4.103 14.675 -19.042 1.00 74.00 376 THR A CA 1
ATOM 2879 C C . THR A 1 376 ? -3.078 15.619 -19.656 1.00 74.00 376 THR A C 1
ATOM 2881 O O . THR A 1 376 ? -1.937 15.609 -19.210 1.00 74.00 376 THR A O 1
ATOM 2884 N N . ALA A 1 377 ? -3.480 16.478 -20.597 1.00 76.06 377 ALA A N 1
ATOM 2885 C CA . ALA A 1 377 ? -2.601 17.463 -21.220 1.00 76.06 377 ALA A CA 1
ATOM 2886 C C . ALA A 1 377 ? -2.106 18.500 -20.203 1.00 76.06 377 ALA A C 1
ATOM 2888 O O . ALA A 1 377 ? -0.902 18.718 -20.106 1.00 76.06 377 ALA A O 1
ATOM 2889 N N . ASP A 1 378 ? -2.994 19.049 -19.368 1.00 81.81 378 ASP A N 1
ATOM 2890 C CA . ASP A 1 378 ? -2.612 20.000 -18.314 1.00 81.81 378 ASP A CA 1
ATOM 2891 C C . ASP A 1 378 ? -1.665 19.373 -17.283 1.00 81.81 378 ASP A C 1
ATOM 2893 O O . ASP A 1 378 ? -0.713 20.001 -16.814 1.00 81.81 378 ASP A O 1
ATOM 2897 N N . SER A 1 379 ? -1.914 18.114 -16.905 1.00 82.06 379 SER A N 1
ATOM 2898 C CA . SER A 1 379 ? -1.037 17.408 -15.967 1.00 82.06 379 SER A CA 1
ATOM 2899 C C . SER A 1 379 ? 0.316 17.070 -16.590 1.00 82.06 379 SER A C 1
ATOM 2901 O O . SER A 1 379 ? 1.328 17.254 -15.919 1.00 82.06 379 SER A O 1
ATOM 2903 N N . ALA A 1 380 ? 0.350 16.662 -17.860 1.00 85.44 380 ALA A N 1
ATOM 2904 C CA . ALA A 1 380 ? 1.585 16.402 -18.593 1.00 85.44 380 ALA A CA 1
ATOM 2905 C C . ALA A 1 380 ? 2.410 17.683 -18.796 1.00 85.44 380 ALA A C 1
ATOM 2907 O O . ALA A 1 380 ? 3.617 17.677 -18.562 1.00 85.44 380 ALA A O 1
ATOM 2908 N N . ALA A 1 381 ? 1.767 18.801 -19.149 1.00 87.62 381 ALA A N 1
ATOM 2909 C CA . ALA A 1 381 ? 2.424 20.100 -19.285 1.00 87.62 381 ALA A CA 1
ATOM 2910 C C . ALA A 1 381 ? 3.034 20.563 -17.952 1.00 87.62 381 ALA A C 1
ATOM 2912 O O . ALA A 1 381 ? 4.181 21.007 -17.908 1.00 87.62 381 ALA A O 1
ATOM 2913 N N . TRP A 1 382 ? 2.304 20.391 -16.844 1.00 92.75 382 TRP A N 1
ATOM 2914 C CA . TRP A 1 382 ? 2.826 20.673 -15.507 1.00 92.75 382 TRP A CA 1
ATOM 2915 C C . TRP A 1 382 ? 4.015 19.777 -15.137 1.00 92.75 382 TRP A C 1
ATOM 2917 O O . TRP A 1 382 ? 4.996 20.263 -14.581 1.00 92.75 382 TRP A O 1
ATOM 2927 N N . GLU A 1 383 ? 3.964 18.478 -15.429 1.00 90.56 383 GLU A N 1
ATOM 2928 C CA . GLU A 1 383 ? 5.075 17.560 -15.145 1.00 90.56 383 GLU A CA 1
ATOM 2929 C C . GLU A 1 383 ? 6.317 17.869 -15.984 1.00 90.56 383 GLU A C 1
ATOM 2931 O O . GLU A 1 383 ? 7.422 17.882 -15.438 1.00 90.56 383 GLU A O 1
ATOM 2936 N N . ALA A 1 384 ? 6.143 18.212 -17.262 1.00 89.75 384 ALA A N 1
ATOM 2937 C CA . ALA A 1 384 ? 7.224 18.674 -18.126 1.00 89.75 384 ALA A CA 1
ATOM 2938 C C . ALA A 1 384 ? 7.875 19.956 -17.578 1.00 89.75 384 ALA A C 1
ATOM 2940 O O . ALA A 1 384 ? 9.101 20.027 -17.478 1.00 89.75 384 ALA A O 1
ATOM 2941 N N . PHE A 1 385 ? 7.067 20.927 -17.135 1.00 93.56 385 PHE A N 1
ATOM 2942 C CA . PHE A 1 385 ? 7.547 22.138 -16.464 1.00 93.56 385 PHE A CA 1
ATOM 2943 C C . PHE A 1 385 ? 8.335 21.810 -15.189 1.00 93.56 385 PHE A C 1
ATOM 2945 O O . PHE A 1 385 ? 9.458 22.276 -15.004 1.00 93.56 385 PHE A O 1
ATOM 2952 N N . VAL A 1 386 ? 7.796 20.949 -14.321 1.00 92.50 386 VAL A N 1
ATOM 2953 C CA . VAL A 1 386 ? 8.488 20.537 -13.092 1.00 92.50 386 VAL A CA 1
ATOM 2954 C C . VAL A 1 386 ? 9.817 19.861 -13.418 1.00 92.50 386 VAL A C 1
ATOM 2956 O O . VAL A 1 386 ? 10.808 20.157 -12.757 1.00 92.50 386 VAL A O 1
ATOM 2959 N N . HIS A 1 387 ? 9.863 18.980 -14.417 1.00 89.38 387 HIS A N 1
ATOM 2960 C CA . HIS A 1 387 ? 11.080 18.275 -14.814 1.00 89.38 387 HIS A CA 1
ATOM 2961 C C . HIS A 1 387 ? 12.146 19.230 -15.364 1.00 89.38 387 HIS A C 1
ATOM 2963 O O . HIS A 1 387 ? 13.314 19.118 -14.993 1.00 89.38 387 HIS A O 1
ATOM 2969 N N . LEU A 1 388 ? 11.741 20.200 -16.190 1.00 90.06 388 LEU A N 1
ATOM 2970 C CA . LEU A 1 388 ? 12.640 21.194 -16.775 1.00 90.06 388 LEU A CA 1
ATOM 2971 C C . LEU A 1 388 ? 13.354 22.035 -15.704 1.00 90.06 388 LEU A C 1
ATOM 2973 O O . LEU A 1 388 ? 14.534 22.342 -15.854 1.00 90.06 388 LEU A O 1
ATOM 2977 N N . TYR A 1 389 ? 12.661 22.358 -14.607 1.00 88.81 389 TYR A N 1
ATOM 2978 C CA . TYR A 1 389 ? 13.168 23.274 -13.581 1.00 88.81 389 TYR A CA 1
ATOM 2979 C C . TYR A 1 389 ? 13.552 22.607 -12.239 1.00 88.81 389 TYR A C 1
ATOM 2981 O O . TYR A 1 389 ? 14.146 23.266 -11.393 1.00 88.81 389 TYR A O 1
ATOM 2989 N N . SER A 1 390 ? 13.270 21.312 -12.018 1.00 83.75 390 SER A N 1
ATOM 2990 C CA . SER A 1 390 ? 13.628 20.582 -10.774 1.00 83.75 390 SER A CA 1
ATOM 2991 C C . SER A 1 390 ? 14.946 19.806 -10.847 1.00 83.75 390 SER A C 1
ATOM 2993 O O . SER A 1 390 ? 15.229 19.022 -9.940 1.00 83.75 390 SER A O 1
ATOM 2995 N N . ALA A 1 391 ? 15.748 19.974 -11.902 1.00 64.06 391 ALA A N 1
ATOM 2996 C CA . ALA A 1 391 ? 16.977 19.211 -12.154 1.00 64.06 391 ALA A CA 1
ATOM 2997 C C . ALA A 1 391 ? 18.144 19.524 -11.182 1.00 64.06 391 ALA A C 1
ATOM 2999 O O . ALA A 1 391 ? 19.310 19.497 -11.559 1.00 64.06 391 ALA A O 1
ATOM 3000 N N . GLU A 1 392 ? 17.853 19.810 -9.913 1.00 58.75 392 GLU A N 1
ATOM 3001 C CA . GLU A 1 392 ? 18.850 20.114 -8.884 1.00 58.75 392 GLU A CA 1
ATOM 3002 C C . GLU A 1 392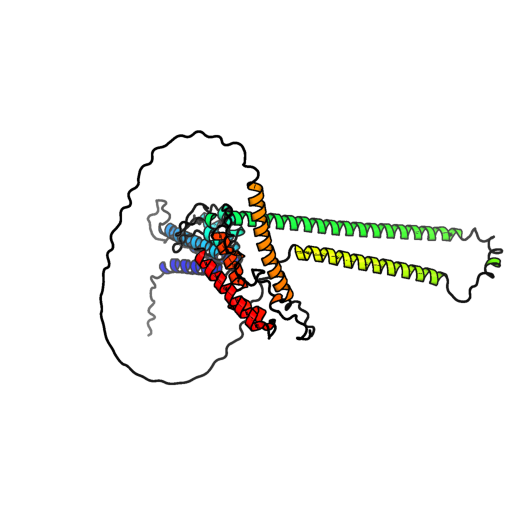 ? 19.517 18.875 -8.266 1.00 58.75 392 GLU A C 1
ATOM 3004 O O . GLU A 1 392 ? 20.450 19.029 -7.485 1.00 58.75 392 GLU A O 1
ATOM 3009 N N . ASP A 1 393 ? 19.082 17.652 -8.589 1.00 51.16 393 ASP A N 1
ATOM 3010 C CA . ASP A 1 393 ? 19.508 16.450 -7.846 1.00 51.16 393 ASP A CA 1
ATOM 3011 C C . ASP A 1 393 ? 20.287 15.425 -8.686 1.00 51.16 393 ASP A C 1
ATOM 3013 O O . ASP A 1 393 ? 20.584 14.323 -8.220 1.00 51.16 393 ASP A O 1
ATOM 3017 N N . SER A 1 394 ? 20.688 15.765 -9.916 1.00 53.03 394 SER A N 1
ATOM 3018 C CA . SER A 1 394 ? 21.548 14.896 -10.728 1.00 53.03 394 SER A CA 1
ATOM 3019 C C . SER A 1 394 ? 23.018 14.967 -10.301 1.00 53.03 394 SER A C 1
ATOM 3021 O O . SER A 1 394 ? 23.874 15.088 -11.163 1.00 53.03 394 SER A O 1
ATOM 3023 N N . GLY A 1 395 ? 23.295 14.919 -8.988 1.00 51.69 395 GLY A N 1
ATOM 3024 C CA . GLY A 1 395 ? 24.485 14.371 -8.307 1.00 51.69 395 GLY A CA 1
ATOM 3025 C C . GLY A 1 395 ? 25.906 14.689 -8.795 1.00 51.69 395 GLY A C 1
ATOM 3026 O O . GLY A 1 395 ? 26.861 14.175 -8.217 1.00 51.69 395 GLY A O 1
ATOM 3027 N N . GLY A 1 396 ? 26.083 15.497 -9.828 1.00 56.34 396 GLY A N 1
ATOM 3028 C CA . GLY A 1 396 ? 27.361 15.926 -10.347 1.00 56.34 396 GLY A CA 1
ATOM 3029 C C . GLY A 1 396 ? 27.712 17.225 -9.663 1.00 56.34 396 GLY A C 1
ATOM 3030 O O . GLY A 1 396 ? 27.274 18.280 -10.100 1.00 56.34 396 GLY A O 1
ATOM 3031 N N . ALA A 1 397 ? 28.520 17.148 -8.609 1.00 49.72 397 ALA A N 1
ATOM 3032 C CA . ALA A 1 397 ? 29.221 18.287 -8.018 1.00 49.72 397 ALA A CA 1
ATOM 3033 C C . ALA A 1 397 ? 30.307 18.835 -8.973 1.00 49.72 397 ALA A C 1
ATOM 3035 O O . ALA A 1 397 ? 31.437 19.092 -8.567 1.00 49.72 397 ALA A O 1
ATOM 3036 N N . GLY A 1 398 ? 29.985 18.921 -10.264 1.00 63.34 398 GLY A N 1
ATOM 3037 C CA . GLY A 1 398 ? 30.710 19.736 -11.214 1.00 63.34 398 GLY A CA 1
ATOM 3038 C C . GLY A 1 398 ? 30.230 21.164 -11.033 1.00 63.34 398 GLY A C 1
ATOM 3039 O O . GLY A 1 398 ? 29.040 21.398 -10.841 1.00 63.34 398 GLY A O 1
ATOM 3040 N N . ASP A 1 399 ? 31.175 22.084 -11.045 1.00 65.81 399 ASP A N 1
ATOM 3041 C CA . ASP A 1 399 ? 31.000 23.528 -10.971 1.00 65.81 399 ASP A CA 1
ATOM 3042 C C . ASP A 1 399 ? 30.196 24.009 -12.199 1.00 65.81 399 ASP A C 1
ATOM 3044 O O . ASP A 1 399 ? 30.749 24.461 -13.199 1.00 65.81 399 ASP A O 1
ATOM 3048 N N . VAL A 1 400 ? 28.882 23.757 -12.205 1.00 62.69 400 VAL A N 1
ATOM 3049 C CA . VAL A 1 400 ? 27.983 24.244 -13.252 1.00 62.69 400 VAL A CA 1
ATOM 3050 C C . VAL A 1 400 ? 27.700 25.696 -12.919 1.00 62.69 400 VAL A C 1
ATOM 3052 O O . VAL A 1 400 ? 26.951 25.988 -11.986 1.00 62.69 400 VAL A O 1
ATOM 3055 N N . ASP A 1 401 ? 28.346 26.570 -13.684 1.00 73.75 401 ASP A N 1
ATOM 3056 C CA . ASP A 1 401 ? 28.226 28.020 -13.633 1.00 73.75 401 ASP A CA 1
ATOM 3057 C C . ASP A 1 401 ? 26.760 28.442 -13.425 1.00 73.75 401 ASP A C 1
ATOM 3059 O O . ASP A 1 401 ? 25.874 28.125 -14.231 1.00 73.75 401 ASP A O 1
ATOM 3063 N N . GLU A 1 402 ? 26.501 29.133 -12.312 1.00 68.12 402 GLU A N 1
ATOM 3064 C CA . GLU A 1 402 ? 25.169 29.489 -11.802 1.00 68.12 402 GLU A CA 1
ATOM 3065 C C . GLU A 1 402 ? 24.344 30.305 -12.826 1.00 68.12 402 GLU A C 1
ATOM 3067 O O . GLU A 1 402 ? 23.116 30.380 -12.739 1.00 68.12 402 GLU A O 1
ATOM 3072 N N . GLY A 1 403 ? 25.002 30.843 -13.862 1.00 76.81 403 GLY A N 1
ATOM 3073 C CA . GLY A 1 403 ? 24.397 31.544 -14.994 1.00 76.81 403 GLY A CA 1
ATOM 3074 C C . GLY A 1 403 ? 23.708 30.683 -16.064 1.00 76.81 403 GLY A C 1
ATOM 3075 O O . GLY A 1 403 ? 23.016 31.251 -16.905 1.00 76.81 403 GLY A O 1
ATOM 3076 N N . THR A 1 404 ? 23.842 29.348 -16.069 1.00 79.12 404 THR A N 1
ATOM 3077 C CA . THR A 1 404 ? 23.279 28.502 -17.157 1.00 79.12 404 THR A CA 1
ATOM 3078 C C . THR A 1 404 ? 21.906 27.894 -16.882 1.00 79.12 404 THR A C 1
ATOM 3080 O O . THR A 1 404 ? 21.328 27.255 -17.765 1.00 79.12 404 THR A O 1
ATOM 3083 N N . ARG A 1 405 ? 21.332 28.083 -15.690 1.00 84.56 405 ARG A N 1
ATOM 3084 C CA . ARG A 1 405 ? 19.997 27.541 -15.408 1.00 84.56 405 ARG A CA 1
ATOM 3085 C C . ARG A 1 405 ? 18.924 28.339 -16.159 1.00 84.56 405 ARG A C 1
ATOM 3087 O O . ARG A 1 405 ? 18.918 29.568 -16.057 1.00 84.56 405 ARG A O 1
ATOM 3094 N N . PRO A 1 406 ? 17.994 27.674 -16.871 1.00 90.31 406 PRO A N 1
ATOM 3095 C CA . PRO A 1 406 ? 16.912 28.369 -17.552 1.00 90.31 406 PRO A CA 1
ATOM 3096 C C . PRO A 1 406 ? 16.079 29.144 -16.525 1.00 90.31 406 PRO A C 1
ATOM 3098 O O . PRO A 1 406 ? 15.695 28.607 -15.482 1.00 90.31 406 PRO A O 1
ATOM 3101 N N . ARG A 1 407 ? 15.819 30.423 -16.808 1.00 94.56 407 ARG A N 1
ATOM 3102 C CA . ARG A 1 407 ? 14.893 31.251 -16.028 1.00 94.56 407 ARG A CA 1
ATOM 3103 C C . ARG A 1 407 ? 13.458 30.938 -16.454 1.00 94.56 407 ARG A C 1
ATOM 3105 O O . ARG A 1 407 ? 13.200 30.586 -17.604 1.00 94.56 407 ARG A O 1
ATOM 3112 N N . ILE A 1 408 ? 12.533 31.021 -15.509 1.00 96.12 408 ILE A N 1
ATOM 3113 C CA . ILE A 1 408 ? 11.099 30.852 -15.747 1.00 96.12 408 ILE A CA 1
ATOM 3114 C C . ILE A 1 408 ? 10.547 32.211 -16.183 1.00 96.12 408 ILE A C 1
ATOM 3116 O O . ILE A 1 408 ? 10.449 33.127 -15.358 1.00 96.12 408 ILE A O 1
ATOM 3120 N N . SER A 1 409 ? 10.196 32.324 -17.463 1.00 95.94 409 SER A N 1
ATOM 3121 C CA . SER A 1 409 ? 9.423 33.440 -18.019 1.00 95.94 409 SER A CA 1
ATOM 3122 C C . SER A 1 409 ? 7.920 33.182 -17.864 1.00 95.94 409 SER A C 1
ATOM 3124 O O . SER A 1 409 ? 7.500 32.054 -17.588 1.00 95.94 409 SER A O 1
ATOM 3126 N N . GLU A 1 410 ? 7.083 34.206 -18.041 1.00 94.50 410 GLU A N 1
ATOM 3127 C CA . GLU A 1 410 ? 5.625 34.068 -17.896 1.00 94.50 410 GLU A CA 1
ATOM 3128 C C . GLU A 1 410 ? 5.018 33.029 -18.857 1.00 94.50 410 GLU A C 1
ATOM 3130 O O . GLU A 1 410 ? 4.145 32.258 -18.447 1.00 94.50 410 GLU A O 1
ATOM 3135 N N . ASP A 1 411 ? 5.538 32.951 -20.085 1.00 93.06 411 ASP A N 1
ATOM 3136 C CA . ASP A 1 411 ? 5.057 32.048 -21.142 1.00 93.06 411 ASP A CA 1
ATOM 3137 C C . ASP A 1 411 ? 5.453 30.583 -20.917 1.00 93.06 411 ASP A C 1
ATOM 3139 O O . ASP A 1 411 ? 4.830 29.667 -21.449 1.00 93.06 411 ASP A O 1
ATOM 3143 N N . SER A 1 412 ? 6.497 30.345 -20.119 1.00 93.62 412 SER A N 1
ATOM 3144 C CA . SER A 1 412 ? 6.979 28.992 -19.817 1.00 93.62 412 SER A CA 1
ATOM 3145 C C . SER A 1 412 ? 6.117 28.260 -18.783 1.00 93.62 412 SER A C 1
ATOM 3147 O O . SER A 1 412 ? 6.207 27.039 -18.647 1.00 93.62 412 SER A O 1
ATOM 3149 N N . VAL A 1 413 ? 5.292 28.995 -18.031 1.00 94.12 413 VAL A N 1
ATOM 3150 C CA . VAL A 1 413 ? 4.454 28.444 -16.968 1.00 94.12 413 VAL A CA 1
ATOM 3151 C C . VAL A 1 413 ? 3.181 27.850 -17.591 1.00 94.12 413 VAL A C 1
ATOM 3153 O O . VAL A 1 413 ? 2.408 28.584 -18.204 1.00 94.12 413 VAL A O 1
ATOM 3156 N N . PRO A 1 414 ? 2.901 26.543 -17.422 1.00 93.38 414 PRO A N 1
ATOM 3157 C CA . PRO A 1 414 ? 1.725 25.906 -18.011 1.00 93.38 414 PRO A CA 1
ATOM 3158 C C . PRO A 1 414 ? 0.474 26.255 -17.197 1.00 93.38 414 PRO A C 1
ATOM 3160 O O . PRO A 1 414 ? 0.031 25.492 -16.335 1.00 93.38 414 PRO A O 1
ATOM 3163 N N . TRP A 1 415 ? -0.062 27.455 -17.419 1.00 91.31 415 TRP A N 1
ATOM 3164 C CA . TRP A 1 415 ? -1.263 27.946 -16.749 1.00 91.31 415 TRP A CA 1
ATOM 3165 C C . TRP A 1 415 ? -2.462 27.019 -17.029 1.00 91.31 415 TRP A C 1
ATOM 3167 O O . TRP A 1 415 ? -2.607 26.543 -18.152 1.00 91.31 415 TRP A O 1
ATOM 3177 N N . PRO A 1 416 ? -3.368 26.792 -16.056 1.00 84.12 416 PRO A N 1
ATOM 3178 C CA . PRO A 1 416 ? -4.518 25.877 -16.183 1.00 84.12 416 PRO A CA 1
ATOM 3179 C C . PRO A 1 416 ? -5.613 26.355 -17.166 1.00 84.12 416 PRO A C 1
ATOM 3181 O O . PRO A 1 416 ? -6.754 25.908 -17.115 1.00 84.12 416 PRO A O 1
ATOM 3184 N N . SER A 1 417 ? -5.303 27.318 -18.028 1.00 69.00 417 SER A N 1
ATOM 3185 C CA . SER A 1 417 ? -6.181 27.878 -19.054 1.00 69.00 417 SER A CA 1
ATOM 3186 C C . SER A 1 417 ? -5.312 28.618 -20.069 1.00 69.00 417 SER A C 1
ATOM 3188 O O . SER A 1 417 ? -4.673 29.619 -19.756 1.00 69.00 417 SER A O 1
ATOM 3190 N N . ALA A 1 418 ? -5.278 28.125 -21.304 1.00 50.06 418 ALA A N 1
ATOM 3191 C CA . ALA A 1 418 ? -4.461 28.673 -22.388 1.00 50.06 418 ALA A CA 1
ATOM 3192 C C . ALA A 1 418 ? -5.014 29.993 -22.986 1.00 50.06 418 ALA A C 1
ATOM 3194 O O . ALA A 1 418 ? -4.756 30.298 -24.146 1.00 50.06 418 ALA A O 1
ATOM 3195 N N . GLY A 1 419 ? -5.799 30.770 -22.228 1.00 53.56 419 GLY A N 1
ATOM 3196 C CA . GLY A 1 419 ? -6.393 32.029 -22.683 1.00 53.56 419 GLY A CA 1
ATOM 3197 C C . GLY A 1 419 ? -6.410 33.089 -21.583 1.00 53.56 419 GLY A C 1
ATOM 3198 O O . GLY A 1 419 ? -6.839 32.823 -20.463 1.00 53.56 419 GLY A O 1
ATOM 3199 N N . ASP A 1 420 ? -5.966 34.302 -21.913 1.00 54.53 420 ASP A N 1
ATOM 3200 C CA . ASP A 1 420 ? -5.762 35.414 -20.969 1.00 54.53 420 ASP A CA 1
ATOM 3201 C C . ASP A 1 420 ? -7.030 35.945 -20.278 1.00 54.53 420 ASP A C 1
ATOM 3203 O O . ASP A 1 420 ? -6.937 36.739 -19.341 1.00 54.53 420 ASP A O 1
ATOM 3207 N N . SER A 1 421 ? -8.223 35.520 -20.698 1.00 57.81 421 SER A N 1
ATOM 3208 C CA . SER A 1 421 ? -9.482 36.095 -20.216 1.00 57.81 421 SER A CA 1
ATOM 3209 C C . SER A 1 421 ? -10.155 35.343 -19.062 1.00 57.81 421 SER A C 1
ATOM 3211 O O . SER A 1 421 ? -10.988 35.945 -18.389 1.00 57.81 421 SER A O 1
ATOM 3213 N N . ASP A 1 422 ? -9.832 34.069 -18.796 1.00 61.41 422 ASP A N 1
ATOM 3214 C CA . ASP A 1 422 ? -10.459 33.332 -17.685 1.00 61.41 422 ASP A CA 1
ATOM 3215 C C . ASP A 1 422 ? -9.550 32.221 -17.114 1.00 61.41 422 ASP A C 1
ATOM 3217 O O . ASP A 1 422 ? -9.406 31.170 -17.747 1.00 61.41 422 ASP A O 1
ATOM 3221 N N . PRO A 1 423 ? -8.973 32.402 -15.905 1.00 54.25 423 PRO A N 1
ATOM 3222 C CA . PRO A 1 423 ? -8.089 31.422 -15.270 1.00 54.25 423 PRO A CA 1
ATOM 3223 C C . PRO A 1 423 ? -8.770 30.072 -14.960 1.00 54.25 423 PRO A C 1
ATOM 3225 O O . PRO A 1 423 ? -8.088 29.123 -14.564 1.00 54.25 423 PRO A O 1
ATOM 3228 N N . LEU A 1 424 ? -10.096 29.976 -15.123 1.00 60.50 424 LEU A N 1
ATOM 3229 C CA . LEU A 1 424 ? -10.936 28.846 -14.731 1.00 60.50 424 LEU A CA 1
ATOM 3230 C C . LEU A 1 424 ? -11.829 28.290 -15.850 1.00 60.50 424 LEU A C 1
ATOM 3232 O O . LEU A 1 424 ? -12.864 27.681 -15.568 1.00 60.50 424 LEU A O 1
ATOM 3236 N N . ALA A 1 425 ? -11.438 28.401 -17.120 1.00 62.78 425 ALA A N 1
ATOM 3237 C CA . ALA A 1 425 ? -12.193 27.759 -18.207 1.00 62.78 425 ALA A CA 1
ATOM 3238 C C . ALA A 1 425 ? -12.462 26.245 -17.971 1.00 62.78 425 ALA A C 1
ATOM 3240 O O . ALA A 1 425 ? -13.406 25.687 -18.523 1.00 62.78 425 ALA A O 1
ATOM 3241 N N . LEU A 1 426 ? -11.687 25.591 -17.094 1.00 57.38 426 LEU A N 1
ATOM 3242 C CA . LEU A 1 426 ? -11.874 24.204 -16.654 1.00 57.38 426 LEU A CA 1
ATOM 3243 C C . LEU A 1 426 ? -13.083 23.955 -15.728 1.00 57.38 426 LEU A C 1
ATOM 3245 O O . LEU A 1 426 ? -13.512 22.805 -15.613 1.00 57.38 426 LEU A O 1
ATOM 3249 N N . THR A 1 427 ? -13.606 24.970 -15.029 1.00 56.47 427 THR A N 1
ATOM 3250 C CA . THR A 1 427 ? -14.693 24.802 -14.039 1.00 56.47 427 THR A CA 1
ATOM 3251 C C . THR A 1 427 ? -16.024 25.395 -14.478 1.00 56.47 427 THR A C 1
ATOM 3253 O O . THR A 1 427 ? -17.054 25.037 -13.900 1.00 56.47 427 THR A O 1
ATOM 3256 N N . ARG A 1 428 ? -16.048 26.260 -15.501 1.00 60.44 428 ARG A N 1
ATOM 3257 C CA . ARG A 1 428 ? -17.312 26.746 -16.055 1.00 60.44 428 ARG A CA 1
ATOM 3258 C C . ARG A 1 428 ? -18.037 25.610 -16.782 1.00 60.44 428 ARG A C 1
ATOM 3260 O O . ARG A 1 428 ? -17.435 24.938 -17.623 1.00 60.44 428 ARG A O 1
ATOM 3267 N N . PRO A 1 429 ? -19.330 25.382 -16.491 1.00 56.09 429 PRO A N 1
ATOM 3268 C CA . PRO A 1 429 ? -20.170 24.595 -17.376 1.00 56.09 429 PRO A CA 1
ATOM 3269 C C . PRO A 1 429 ? -20.087 25.241 -18.758 1.00 56.09 429 PRO A C 1
ATOM 3271 O O . PRO A 1 429 ? -20.334 26.434 -18.891 1.00 56.09 429 PRO A O 1
ATOM 3274 N N . VAL A 1 430 ? -19.695 24.483 -19.779 1.00 57.38 430 VAL A N 1
ATOM 3275 C CA . VAL A 1 430 ? -19.871 24.946 -21.157 1.00 57.38 430 VAL A CA 1
ATOM 3276 C C . VAL A 1 430 ? -21.376 25.127 -21.330 1.00 57.38 430 VAL A C 1
ATOM 3278 O O . VAL A 1 430 ? -22.106 24.139 -21.236 1.00 57.38 430 VAL A O 1
ATOM 3281 N N . ASP A 1 431 ? -21.830 26.372 -21.496 1.00 49.50 431 ASP A N 1
ATOM 3282 C CA . ASP A 1 431 ? -23.235 26.737 -21.697 1.00 49.50 431 ASP A CA 1
ATOM 3283 C C . ASP A 1 431 ? -23.712 26.193 -23.053 1.00 49.50 431 ASP A C 1
ATOM 3285 O O . ASP A 1 431 ? -23.795 26.891 -24.060 1.00 49.50 431 ASP A O 1
ATOM 3289 N N . GLY A 1 432 ? -23.957 24.887 -23.090 1.00 62.22 432 GLY A N 1
ATOM 3290 C CA . GLY A 1 432 ? -24.526 24.148 -24.203 1.00 62.22 432 GLY A CA 1
ATOM 3291 C C . GLY A 1 432 ? -25.734 23.341 -23.714 1.00 62.22 432 GLY A C 1
ATOM 3292 O O . GLY A 1 432 ? -25.710 22.832 -22.592 1.00 62.22 432 GLY A O 1
ATOM 3293 N N . PRO A 1 433 ? -26.796 23.202 -24.525 1.00 50.75 433 PRO A N 1
ATOM 3294 C CA . PRO A 1 433 ? -28.074 22.610 -24.111 1.00 50.75 433 PRO A CA 1
ATOM 3295 C C . PRO A 1 433 ? -28.056 21.089 -23.833 1.00 50.75 433 PRO A C 1
ATOM 3297 O O . PRO A 1 433 ? -29.105 20.521 -23.556 1.00 50.75 433 PRO A O 1
ATOM 3300 N N . GLU A 1 434 ? -26.901 20.416 -23.852 1.00 49.31 434 GLU A N 1
ATOM 3301 C CA . GLU A 1 434 ? -26.779 18.969 -23.593 1.00 49.31 434 GLU A CA 1
ATOM 3302 C C . GLU A 1 434 ? -26.106 18.704 -22.233 1.00 49.31 434 GLU A C 1
ATOM 3304 O O . GLU A 1 434 ? -24.880 18.758 -22.100 1.00 49.31 434 GLU A O 1
ATOM 3309 N N . GLN A 1 435 ? -26.922 18.436 -21.206 1.00 53.06 435 GLN A N 1
ATOM 3310 C CA . GLN A 1 435 ? -26.540 18.390 -19.785 1.00 53.06 435 GLN A CA 1
ATOM 3311 C C . GLN A 1 435 ? -26.176 17.007 -19.206 1.00 53.06 435 GLN A C 1
ATOM 3313 O O . GLN A 1 435 ? -25.938 16.918 -18.003 1.00 53.06 435 GLN A O 1
ATOM 3318 N N . ASP A 1 436 ? -26.026 15.948 -20.002 1.00 42.22 436 ASP A N 1
ATOM 3319 C CA . ASP A 1 436 ? -26.051 14.574 -19.451 1.00 42.22 436 ASP A CA 1
ATOM 3320 C C . ASP A 1 436 ? -24.688 13.954 -19.085 1.00 42.22 436 ASP A C 1
ATOM 3322 O O . ASP A 1 436 ? -24.569 12.758 -18.850 1.00 42.22 436 ASP A O 1
ATOM 3326 N N . ALA A 1 437 ? -23.644 14.773 -18.959 1.00 56.31 437 ALA A N 1
ATOM 3327 C CA . ALA A 1 437 ? -22.310 14.333 -18.541 1.00 56.31 437 ALA A CA 1
ATOM 3328 C C . ALA A 1 437 ? -21.655 15.357 -17.604 1.00 56.31 437 ALA A C 1
ATOM 3330 O O . ALA A 1 437 ? -20.534 15.834 -17.834 1.00 56.31 437 ALA A O 1
ATOM 3331 N N . ARG A 1 438 ? -22.386 15.797 -16.575 1.00 62.94 438 ARG A N 1
ATOM 3332 C CA . ARG A 1 438 ? -21.801 16.627 -15.518 1.00 62.94 438 ARG A CA 1
ATOM 3333 C C . ARG A 1 438 ? -20.838 15.750 -14.724 1.00 62.94 438 ARG A C 1
ATOM 3335 O O . ARG A 1 438 ? -21.259 14.751 -14.152 1.00 62.94 438 ARG A O 1
ATOM 3342 N N . ALA A 1 439 ? -19.555 16.122 -14.703 1.00 67.88 439 ALA A N 1
ATOM 3343 C CA . ALA A 1 439 ? -18.612 15.547 -13.748 1.00 67.88 439 ALA A CA 1
ATOM 3344 C C . ALA A 1 439 ? -19.253 15.613 -12.359 1.00 67.88 439 ALA A C 1
ATOM 3346 O O . ALA A 1 439 ? -19.841 16.643 -12.003 1.00 67.88 439 ALA A O 1
ATOM 3347 N N . THR A 1 440 ? -19.193 14.515 -11.610 1.00 79.00 440 THR A N 1
ATOM 3348 C CA . THR A 1 440 ? -19.800 14.479 -10.280 1.00 79.00 440 THR A CA 1
ATOM 3349 C C . THR A 1 440 ? -19.219 15.615 -9.430 1.00 79.00 440 THR A C 1
ATOM 3351 O O . THR A 1 440 ? -18.050 15.989 -9.572 1.00 79.00 440 THR A O 1
ATOM 3354 N N . SER A 1 441 ? -20.021 16.196 -8.529 1.00 77.75 441 SER A N 1
ATOM 3355 C CA . SER A 1 441 ? -19.530 17.232 -7.598 1.00 77.75 441 SER A CA 1
ATOM 3356 C C . SER A 1 441 ? -18.259 16.762 -6.861 1.00 77.75 441 SER A C 1
ATOM 3358 O O . SER A 1 441 ? -17.352 17.558 -6.610 1.00 77.75 441 SER A O 1
ATOM 3360 N N . GLY A 1 442 ? -1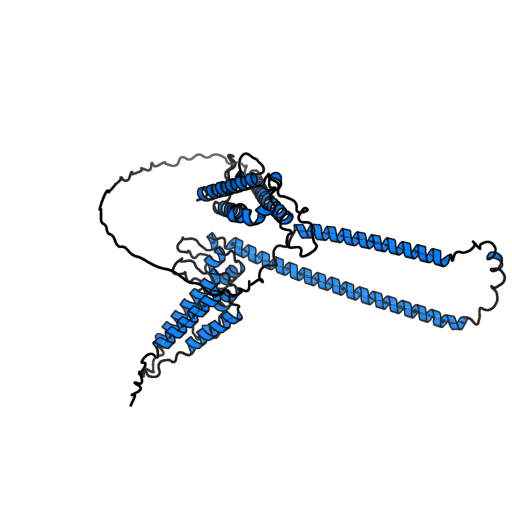8.147 15.453 -6.593 1.00 76.50 442 GLY A N 1
ATOM 3361 C CA . GLY A 1 442 ? -16.956 14.808 -6.035 1.00 76.50 442 GLY A CA 1
ATOM 3362 C C . GLY A 1 442 ? -15.714 14.904 -6.929 1.00 76.50 442 GLY A C 1
ATOM 3363 O O . GLY A 1 442 ? -14.669 15.365 -6.466 1.00 76.50 442 GLY A O 1
ATOM 3364 N N . GLU A 1 443 ? -15.814 14.547 -8.211 1.00 79.06 443 GLU A N 1
ATOM 3365 C CA . GLU A 1 443 ? -14.699 14.655 -9.166 1.00 79.06 443 GLU A CA 1
ATOM 3366 C C . GLU A 1 443 ? -14.197 16.092 -9.324 1.00 79.06 443 GLU A C 1
ATOM 3368 O O . GLU A 1 443 ? -12.986 16.335 -9.323 1.00 79.06 443 GLU A O 1
ATOM 3373 N N . VAL A 1 444 ? -15.116 17.060 -9.420 1.00 81.31 444 VAL A N 1
ATOM 3374 C CA . VAL A 1 444 ? -14.762 18.484 -9.523 1.00 81.31 444 VAL A CA 1
ATOM 3375 C C . VAL A 1 444 ? -14.019 18.932 -8.263 1.00 81.31 444 VAL A C 1
ATOM 3377 O O . VAL A 1 444 ? -12.964 19.559 -8.361 1.00 81.31 444 VAL A O 1
ATOM 3380 N N . LYS A 1 445 ? -14.491 18.539 -7.072 1.00 85.56 445 LYS A N 1
ATOM 3381 C CA . LYS A 1 445 ? -13.809 18.824 -5.797 1.00 85.56 445 LYS A CA 1
ATOM 3382 C C . LYS A 1 445 ? -12.406 18.221 -5.743 1.00 85.56 445 LYS A C 1
ATOM 3384 O O . LYS A 1 445 ? -11.479 18.888 -5.278 1.00 85.56 445 LYS A O 1
ATOM 3389 N N . LEU A 1 446 ? -12.229 16.980 -6.195 1.00 82.12 446 LEU A N 1
ATOM 3390 C CA . LEU A 1 446 ? -10.921 16.317 -6.214 1.00 82.12 446 LEU A CA 1
ATOM 3391 C C . LEU A 1 446 ? -9.941 17.023 -7.156 1.00 82.12 446 LEU A C 1
ATOM 3393 O O . LEU A 1 446 ? -8.801 17.287 -6.761 1.00 82.12 446 LEU A O 1
ATOM 3397 N N . LEU A 1 447 ? -10.392 17.396 -8.356 1.00 85.06 447 LEU A N 1
ATOM 3398 C CA . LEU A 1 447 ? -9.578 18.109 -9.339 1.00 85.06 447 LEU A CA 1
ATOM 3399 C C . LEU A 1 447 ? -9.188 19.509 -8.847 1.00 85.06 447 LEU A C 1
ATOM 3401 O O . LEU A 1 447 ? -8.008 19.863 -8.868 1.00 85.06 447 LEU A O 1
ATOM 3405 N N . VAL A 1 448 ? -10.141 20.274 -8.311 1.00 89.56 448 VAL A N 1
ATOM 3406 C CA . VAL A 1 448 ? -9.882 21.607 -7.745 1.00 89.56 448 VAL A CA 1
ATOM 3407 C C . VAL A 1 448 ? -8.893 21.528 -6.578 1.00 89.56 448 VAL A C 1
ATOM 3409 O O . VAL A 1 448 ? -7.950 22.315 -6.510 1.00 89.56 448 VAL A O 1
ATOM 3412 N N . ARG A 1 449 ? -9.017 20.527 -5.693 1.00 90.38 449 ARG A N 1
ATOM 3413 C CA . ARG A 1 449 ? -8.040 20.286 -4.613 1.00 90.38 449 ARG A CA 1
ATOM 3414 C C . ARG A 1 449 ? -6.654 19.911 -5.145 1.00 90.38 449 ARG A C 1
ATOM 3416 O O . ARG A 1 449 ? -5.645 20.293 -4.548 1.00 90.38 449 ARG A O 1
ATOM 3423 N N . ALA A 1 450 ? -6.572 19.151 -6.236 1.00 87.75 450 ALA A N 1
ATOM 3424 C CA . ALA A 1 450 ? -5.300 18.824 -6.874 1.00 87.75 450 ALA A CA 1
ATOM 3425 C C . ALA A 1 450 ? -4.620 20.076 -7.449 1.00 87.75 450 ALA A C 1
ATOM 3427 O O . ALA A 1 450 ? -3.438 20.290 -7.173 1.00 87.75 450 ALA A O 1
ATOM 3428 N N . LEU A 1 451 ? -5.368 20.932 -8.151 1.00 91.88 451 LEU A N 1
ATOM 3429 C CA . LEU A 1 451 ? -4.868 22.198 -8.692 1.00 91.88 451 LEU A CA 1
ATOM 3430 C C . LEU A 1 451 ? -4.480 23.188 -7.586 1.00 91.88 451 LEU A C 1
ATOM 3432 O O . LEU A 1 451 ? -3.399 23.765 -7.658 1.00 91.88 451 LEU A O 1
ATOM 3436 N N . LEU A 1 452 ? -5.273 23.315 -6.515 1.00 93.94 452 LEU A N 1
ATOM 3437 C CA . LEU A 1 452 ? -4.929 24.169 -5.370 1.00 93.94 452 LEU A CA 1
ATOM 3438 C C . LEU A 1 452 ? -3.583 23.782 -4.764 1.00 93.94 452 LEU A C 1
ATOM 3440 O O . LEU A 1 452 ? -2.767 24.647 -4.482 1.00 93.94 452 LEU A O 1
ATOM 3444 N N . ARG A 1 453 ? -3.285 22.486 -4.616 1.00 91.81 453 ARG A N 1
ATOM 3445 C CA . ARG A 1 453 ? -1.977 22.048 -4.095 1.00 91.81 453 ARG A CA 1
ATOM 3446 C C . ARG A 1 453 ? -0.799 22.448 -4.991 1.00 91.81 453 ARG A C 1
ATOM 3448 O O . ARG A 1 453 ? 0.302 22.612 -4.466 1.00 91.81 453 ARG A O 1
ATOM 3455 N N . ARG A 1 454 ? -1.017 22.577 -6.306 1.00 93.44 454 ARG A N 1
ATOM 3456 C CA . ARG A 1 454 ? -0.002 22.998 -7.289 1.00 93.44 454 ARG A CA 1
ATOM 3457 C C . ARG A 1 454 ? 0.175 24.519 -7.292 1.00 93.44 454 ARG A C 1
ATOM 3459 O O . ARG A 1 454 ? 1.305 24.993 -7.226 1.00 93.44 454 ARG A O 1
ATOM 3466 N N . TRP A 1 455 ? -0.936 25.254 -7.298 1.00 94.88 455 TRP A N 1
ATOM 3467 C CA . TRP A 1 455 ? -0.981 26.706 -7.498 1.00 94.88 455 TRP A CA 1
ATOM 3468 C C . TRP A 1 455 ? -1.105 27.528 -6.209 1.00 94.88 455 TRP A C 1
ATOM 3470 O O . TRP A 1 455 ? -1.205 28.747 -6.271 1.00 94.88 455 TRP A O 1
ATOM 3480 N N . HIS A 1 456 ? -1.088 26.910 -5.025 1.00 95.94 456 HIS A N 1
ATOM 3481 C CA . HIS A 1 456 ? -1.095 27.668 -3.774 1.00 95.94 456 HIS A CA 1
ATOM 3482 C C . HIS A 1 456 ? 0.207 28.479 -3.620 1.00 95.94 456 HIS A C 1
ATOM 3484 O O . HIS A 1 456 ? 1.288 27.888 -3.741 1.00 95.94 456 HIS A O 1
ATOM 3490 N N . PRO A 1 457 ? 0.150 29.773 -3.253 1.00 96.44 457 PRO A N 1
ATOM 3491 C CA . PRO A 1 457 ? 1.335 30.621 -3.082 1.00 96.44 457 PRO A CA 1
ATOM 3492 C C . PRO A 1 457 ? 2.382 30.007 -2.141 1.00 96.44 457 PRO A C 1
ATOM 3494 O O . PRO A 1 457 ? 3.540 29.858 -2.524 1.00 96.44 457 PRO A O 1
ATOM 3497 N N . ASP A 1 458 ? 1.959 29.503 -0.975 1.00 94.50 458 ASP A N 1
ATOM 3498 C CA . ASP A 1 458 ? 2.841 28.827 -0.001 1.00 94.50 458 ASP A CA 1
ATOM 3499 C C . ASP A 1 458 ? 3.535 27.560 -0.525 1.00 94.50 458 ASP A C 1
ATOM 3501 O O . ASP A 1 458 ? 4.479 27.065 0.092 1.00 94.50 458 ASP A O 1
ATOM 3505 N N . LYS A 1 459 ? 3.047 26.969 -1.620 1.00 94.44 459 LYS A N 1
ATOM 3506 C CA . LYS A 1 459 ? 3.656 25.785 -2.245 1.00 94.44 459 LYS A CA 1
ATOM 3507 C C . LYS A 1 459 ? 4.477 26.148 -3.474 1.00 94.44 459 LYS A C 1
ATOM 3509 O O . LYS A 1 459 ? 5.493 25.497 -3.712 1.00 94.44 459 LYS A O 1
ATOM 3514 N N . PHE A 1 460 ? 4.047 27.160 -4.220 1.00 95.56 460 PHE A N 1
ATOM 3515 C CA . PHE A 1 460 ? 4.693 27.613 -5.444 1.00 95.56 460 PHE A CA 1
ATOM 3516 C C . PHE A 1 460 ? 5.942 28.454 -5.149 1.00 95.56 460 PHE A C 1
ATOM 3518 O O . PHE A 1 460 ? 7.023 28.141 -5.643 1.00 95.56 460 PHE A O 1
ATOM 3525 N N . VAL A 1 461 ? 5.822 29.475 -4.292 1.00 96.06 461 VAL A N 1
ATOM 3526 C CA . VAL A 1 461 ? 6.896 30.447 -4.019 1.00 96.06 461 VAL A CA 1
ATOM 3527 C C . VAL A 1 461 ? 8.174 29.772 -3.512 1.00 96.06 461 VAL A C 1
ATOM 3529 O O . VAL A 1 461 ? 9.215 29.984 -4.130 1.00 96.06 461 VAL A O 1
ATOM 3532 N N . PRO A 1 462 ? 8.145 28.902 -2.480 1.00 94.56 462 PRO A N 1
ATOM 3533 C CA . PRO A 1 462 ? 9.379 28.324 -1.944 1.00 94.56 462 PRO A CA 1
ATOM 3534 C C . PRO A 1 462 ? 10.122 27.423 -2.933 1.00 94.56 462 PRO A C 1
ATOM 3536 O O . PRO A 1 462 ? 11.294 27.134 -2.721 1.00 94.56 462 PRO A O 1
ATOM 3539 N N . LYS A 1 463 ? 9.434 26.935 -3.972 1.00 93.81 463 LYS A N 1
ATOM 3540 C CA . LYS A 1 463 ? 10.011 26.042 -4.979 1.00 93.81 463 LYS A CA 1
ATOM 3541 C C . LYS A 1 463 ? 10.559 26.796 -6.177 1.00 93.81 463 LYS A C 1
ATOM 3543 O O . LYS A 1 463 ? 11.629 26.461 -6.656 1.00 93.81 463 LYS A O 1
ATOM 3548 N N . TRP A 1 464 ? 9.818 27.787 -6.665 1.00 95.19 464 TRP A N 1
ATOM 3549 C CA . TRP A 1 464 ? 10.072 28.351 -7.990 1.00 95.19 464 TRP A CA 1
ATOM 3550 C C . TRP A 1 464 ? 10.637 29.763 -7.961 1.00 95.19 464 TRP A C 1
ATOM 3552 O O . TRP A 1 464 ? 11.218 30.193 -8.949 1.00 95.19 464 TRP A O 1
ATOM 3562 N N . GLN A 1 465 ? 10.529 30.482 -6.838 1.00 94.75 465 GLN A N 1
ATOM 3563 C CA . GLN A 1 465 ? 10.901 31.898 -6.755 1.00 94.75 465 GLN A CA 1
ATOM 3564 C C . GLN A 1 465 ? 12.359 32.182 -7.141 1.00 94.75 465 GLN A C 1
ATOM 3566 O O . GLN A 1 465 ? 12.623 33.232 -7.718 1.00 94.75 465 GLN A O 1
ATOM 3571 N N . ALA A 1 466 ? 13.284 31.262 -6.857 1.00 93.19 466 ALA A N 1
ATOM 3572 C CA . ALA A 1 466 ? 14.696 31.401 -7.221 1.00 93.19 466 ALA A CA 1
ATOM 3573 C C . ALA A 1 466 ? 14.943 31.314 -8.739 1.00 93.19 466 ALA A C 1
ATOM 3575 O O . ALA A 1 466 ? 15.916 31.874 -9.241 1.00 93.19 466 ALA A O 1
ATOM 3576 N N . PHE A 1 467 ? 14.047 30.640 -9.462 1.00 94.50 467 PHE A N 1
ATOM 3577 C CA . PHE A 1 467 ? 14.145 30.393 -10.898 1.00 94.50 467 PHE A CA 1
ATOM 3578 C C . PHE A 1 467 ? 13.368 31.416 -11.729 1.00 94.50 467 PHE A C 1
ATOM 3580 O O . PHE A 1 467 ? 13.581 31.492 -12.935 1.00 94.50 467 PHE A O 1
ATOM 3587 N N . LEU A 1 468 ? 12.494 32.215 -11.108 1.00 96.31 468 LEU A N 1
ATOM 3588 C CA . LEU A 1 468 ? 11.740 33.253 -11.809 1.00 96.31 468 LEU A CA 1
ATOM 3589 C C . LEU A 1 468 ? 12.685 34.309 -12.386 1.00 96.31 468 LEU A C 1
ATOM 3591 O O . LEU A 1 468 ? 13.647 34.733 -11.737 1.00 96.31 468 LEU A O 1
ATOM 3595 N N . GLU A 1 469 ? 12.391 34.740 -13.606 1.00 96.50 469 GLU A N 1
ATOM 3596 C CA . GLU A 1 469 ? 13.027 35.911 -14.192 1.00 96.50 469 GLU A CA 1
ATOM 3597 C C . GLU A 1 469 ? 12.687 37.160 -13.354 1.00 96.50 469 GLU A C 1
ATOM 3599 O O . GLU A 1 469 ? 11.520 37.335 -12.984 1.00 96.50 469 GLU A O 1
ATOM 3604 N N . PRO A 1 470 ? 13.663 38.025 -13.009 1.00 95.44 470 PRO A N 1
ATOM 3605 C CA . PRO A 1 470 ? 13.419 39.177 -12.138 1.00 95.44 470 PRO A CA 1
ATOM 3606 C C . PRO A 1 470 ? 12.303 40.098 -12.643 1.00 95.44 470 PRO A C 1
ATOM 3608 O O . PRO A 1 470 ? 11.518 40.592 -11.839 1.00 95.44 470 PRO A O 1
ATOM 3611 N N . GLU A 1 471 ? 12.205 40.270 -13.963 1.00 96.69 471 GLU A N 1
ATOM 3612 C CA . GLU A 1 471 ? 11.210 41.124 -14.620 1.00 96.69 471 GLU A CA 1
ATOM 3613 C C . GLU A 1 471 ? 9.805 40.494 -14.623 1.00 96.69 471 GLU A C 1
ATOM 3615 O O . GLU A 1 471 ? 8.808 41.193 -14.443 1.00 96.69 471 GLU A O 1
ATOM 3620 N N . ALA A 1 472 ? 9.709 39.164 -14.746 1.00 96.00 472 ALA A N 1
ATOM 3621 C CA . ALA A 1 472 ? 8.434 38.439 -14.783 1.00 96.00 472 ALA A CA 1
ATOM 3622 C C . ALA A 1 472 ? 7.920 38.016 -13.393 1.00 96.00 472 ALA A C 1
ATOM 3624 O O . ALA A 1 472 ? 6.750 37.651 -13.240 1.00 96.00 472 ALA A O 1
ATOM 3625 N N . ARG A 1 473 ? 8.773 38.060 -12.361 1.00 96.50 473 ARG A N 1
ATOM 3626 C CA . ARG A 1 473 ? 8.496 37.524 -11.018 1.00 96.50 473 ARG A CA 1
ATOM 3627 C C . ARG A 1 473 ? 7.178 38.020 -10.431 1.00 96.50 473 ARG A C 1
ATOM 3629 O O . ARG A 1 473 ? 6.343 37.208 -10.032 1.00 96.50 473 ARG A O 1
ATOM 3636 N N . ASP A 1 474 ? 6.970 39.330 -10.385 1.00 96.94 474 ASP A N 1
ATOM 3637 C CA . ASP A 1 474 ? 5.779 39.905 -9.749 1.00 96.94 474 ASP A CA 1
ATOM 3638 C C . ASP A 1 474 ? 4.504 39.640 -10.556 1.00 96.94 474 ASP A C 1
ATOM 3640 O O . ASP A 1 474 ? 3.409 39.532 -9.997 1.00 96.94 474 ASP A O 1
ATOM 3644 N N . THR A 1 475 ? 4.619 39.504 -11.875 1.00 95.56 475 THR A N 1
ATOM 3645 C CA . THR A 1 475 ? 3.492 39.159 -12.749 1.00 95.56 475 THR A CA 1
ATOM 3646 C C . THR A 1 475 ? 3.078 37.703 -12.556 1.00 95.56 475 THR A C 1
ATOM 3648 O O . THR A 1 475 ? 1.905 37.440 -12.274 1.00 95.56 475 THR A O 1
ATOM 3651 N N . ILE A 1 476 ? 4.040 36.776 -12.549 1.00 95.94 476 ILE A N 1
ATOM 3652 C CA . ILE A 1 476 ? 3.804 35.350 -12.282 1.00 95.94 476 ILE A CA 1
ATOM 3653 C C . ILE A 1 476 ? 3.165 35.163 -10.901 1.00 95.94 476 ILE A C 1
ATOM 3655 O O . ILE A 1 476 ? 2.146 34.484 -10.780 1.00 95.94 476 ILE A O 1
ATOM 3659 N N . LEU A 1 477 ? 3.691 35.804 -9.851 1.00 96.38 477 LEU A N 1
ATOM 3660 C CA . LEU A 1 477 ? 3.142 35.669 -8.495 1.00 96.38 477 LEU A CA 1
ATOM 3661 C C . LEU A 1 477 ? 1.720 36.234 -8.366 1.00 96.38 477 LEU A C 1
ATOM 3663 O O . LEU A 1 477 ? 0.872 35.624 -7.707 1.00 96.38 477 LEU A O 1
ATOM 3667 N N . ARG A 1 478 ? 1.417 37.358 -9.028 1.00 94.81 478 ARG A N 1
ATOM 3668 C CA . ARG A 1 478 ? 0.044 37.885 -9.103 1.00 94.81 478 ARG A CA 1
ATOM 3669 C C . ARG A 1 478 ? -0.897 36.907 -9.808 1.00 94.81 478 ARG A C 1
ATOM 3671 O O . ARG A 1 478 ? -2.019 36.715 -9.339 1.00 94.81 478 ARG A O 1
ATOM 3678 N N . ARG A 1 479 ? -0.450 36.258 -10.888 1.00 94.50 479 ARG A N 1
ATOM 3679 C CA . ARG A 1 479 ? -1.245 35.266 -11.630 1.00 94.50 479 ARG A CA 1
ATOM 3680 C C . ARG A 1 479 ? -1.476 33.990 -10.814 1.00 94.50 479 ARG A C 1
ATOM 3682 O O . ARG A 1 479 ? -2.615 33.541 -10.732 1.00 94.50 479 ARG A O 1
ATOM 3689 N N . VAL A 1 480 ? -0.463 33.488 -10.101 1.00 95.25 480 VAL A N 1
ATOM 3690 C CA . VAL A 1 480 ? -0.590 32.366 -9.145 1.00 95.25 480 VAL A CA 1
ATOM 3691 C C . VAL A 1 480 ? -1.635 32.670 -8.063 1.00 95.25 480 VAL A C 1
ATOM 3693 O O . VAL A 1 480 ? -2.516 31.848 -7.816 1.00 95.25 480 VAL A O 1
ATOM 3696 N N . ASN A 1 481 ? -1.598 33.867 -7.463 1.00 95.31 481 ASN A N 1
ATOM 3697 C CA . ASN A 1 481 ? -2.596 34.293 -6.473 1.00 95.31 481 ASN A CA 1
ATOM 3698 C C . ASN A 1 481 ? -4.020 34.305 -7.049 1.00 95.31 481 ASN A C 1
ATOM 3700 O O . ASN A 1 481 ? -4.940 33.791 -6.413 1.00 95.31 481 ASN A O 1
ATOM 3704 N N . ARG A 1 482 ? -4.201 34.847 -8.262 1.00 92.19 482 ARG A N 1
ATOM 3705 C CA . ARG A 1 482 ? -5.507 34.859 -8.942 1.00 92.19 482 ARG A CA 1
ATOM 3706 C C . ARG A 1 482 ? -6.023 33.446 -9.204 1.00 92.19 482 ARG A C 1
ATOM 3708 O O . ARG A 1 482 ? -7.175 33.168 -8.894 1.00 92.19 482 ARG A O 1
ATOM 3715 N N . VAL A 1 483 ? -5.176 32.543 -9.708 1.00 92.31 483 VAL A N 1
ATOM 3716 C CA . VAL A 1 483 ? -5.539 31.132 -9.937 1.00 92.31 483 VAL A CA 1
ATOM 3717 C C . VAL A 1 483 ? -5.951 30.458 -8.626 1.00 92.31 483 VAL A C 1
ATOM 3719 O O . VAL A 1 483 ? -6.988 29.801 -8.574 1.00 92.31 483 VAL A O 1
ATOM 3722 N N . ALA A 1 484 ? -5.188 30.645 -7.547 1.00 93.94 484 ALA A N 1
ATOM 3723 C CA . ALA A 1 484 ? -5.512 30.067 -6.244 1.00 93.94 484 ALA A CA 1
ATOM 3724 C C . ALA A 1 484 ? -6.843 30.592 -5.677 1.00 93.94 484 ALA A C 1
ATOM 3726 O O . ALA A 1 484 ? -7.642 29.808 -5.163 1.00 93.94 484 ALA A O 1
ATOM 3727 N N . GLN A 1 485 ? -7.103 31.899 -5.790 1.00 93.44 485 GLN A N 1
ATOM 3728 C CA . GLN A 1 485 ? -8.367 32.500 -5.364 1.00 93.44 485 GLN A CA 1
ATOM 3729 C C . GLN A 1 485 ? -9.546 31.931 -6.159 1.00 93.44 485 GLN A C 1
ATOM 3731 O O . GLN A 1 485 ? -10.523 31.475 -5.568 1.00 93.44 485 GLN A O 1
ATOM 3736 N N . ALA A 1 486 ? -9.410 31.872 -7.480 1.00 90.00 486 ALA A N 1
ATOM 3737 C CA . ALA A 1 486 ? -10.445 31.362 -8.360 1.00 90.00 486 ALA A CA 1
ATOM 3738 C C . ALA A 1 486 ? -10.751 29.876 -8.051 1.00 90.00 486 ALA A C 1
ATOM 3740 O O . ALA A 1 486 ? -11.907 29.470 -7.917 1.00 90.00 486 ALA A O 1
ATOM 3741 N N . LEU A 1 487 ? -9.724 29.051 -7.828 1.00 92.19 487 LEU A N 1
ATOM 3742 C CA . LEU A 1 487 ? -9.914 27.656 -7.424 1.00 92.19 487 LEU A CA 1
ATOM 3743 C C . LEU A 1 487 ? -10.616 27.520 -6.060 1.00 92.19 487 LEU A C 1
ATOM 3745 O O . LEU A 1 487 ? -11.418 26.604 -5.877 1.00 92.19 487 LEU A O 1
ATOM 3749 N N . ASN A 1 488 ? -10.349 28.414 -5.103 1.00 92.88 488 ASN A N 1
ATOM 3750 C CA . ASN A 1 488 ? -11.064 28.430 -3.824 1.00 92.88 488 ASN A CA 1
ATOM 3751 C C . ASN A 1 488 ? -12.544 28.797 -4.001 1.00 92.88 488 ASN A C 1
ATOM 3753 O O . ASN A 1 488 ? -13.400 28.148 -3.401 1.00 92.88 488 ASN A O 1
ATOM 3757 N N . GLU A 1 489 ? -12.857 29.777 -4.851 1.00 91.06 489 GLU A N 1
ATOM 3758 C CA . GLU A 1 489 ? -14.237 30.141 -5.197 1.00 91.06 489 GLU A CA 1
ATOM 3759 C C . GLU A 1 489 ? -14.974 28.961 -5.851 1.00 91.06 489 GLU A C 1
ATOM 3761 O O . GLU A 1 489 ? -16.082 28.619 -5.435 1.00 91.06 489 GLU A O 1
ATOM 3766 N N . ALA A 1 490 ? -14.325 28.252 -6.783 1.00 87.19 490 ALA A N 1
ATOM 3767 C CA . ALA A 1 490 ? -14.871 27.041 -7.398 1.00 87.19 490 ALA A CA 1
ATOM 3768 C C . ALA A 1 490 ? -15.108 25.913 -6.375 1.00 87.19 490 ALA A C 1
ATOM 3770 O O . ALA A 1 490 ? -16.107 25.198 -6.449 1.00 87.19 490 ALA A O 1
ATOM 3771 N N . LEU A 1 491 ? -14.219 25.761 -5.387 1.00 89.62 491 LEU A N 1
ATOM 3772 C CA . LEU A 1 491 ? -14.378 24.771 -4.320 1.00 89.62 491 LEU A CA 1
ATOM 3773 C C . LEU A 1 491 ? -15.556 25.099 -3.389 1.00 89.62 491 LEU A C 1
ATOM 3775 O O . LEU A 1 491 ? -16.220 24.181 -2.904 1.00 89.62 491 LEU A O 1
ATOM 3779 N N . VAL A 1 492 ? -15.802 26.388 -3.126 1.00 91.12 492 VAL A N 1
ATOM 3780 C CA . VAL A 1 492 ? -16.947 26.859 -2.332 1.00 91.12 492 VAL A CA 1
ATOM 3781 C C . VAL A 1 492 ? -18.248 26.685 -3.112 1.00 91.12 492 VAL A C 1
ATOM 3783 O O . VAL A 1 492 ? -19.199 26.159 -2.546 1.00 91.12 492 VAL A O 1
ATOM 3786 N N . GLY A 1 493 ? -18.274 27.042 -4.400 1.00 84.31 493 GLY A N 1
ATOM 3787 C CA . GLY A 1 493 ? -19.452 26.883 -5.262 1.00 84.31 493 GLY A CA 1
ATOM 3788 C C . GLY A 1 493 ? -19.823 25.428 -5.573 1.00 84.31 493 GLY A C 1
ATOM 3789 O O . GLY A 1 493 ? -20.952 25.157 -5.962 1.00 84.31 493 GLY A O 1
ATOM 3790 N N . ALA A 1 494 ? -18.898 24.482 -5.383 1.00 78.62 494 ALA A N 1
ATOM 3791 C CA . ALA A 1 494 ? -19.167 23.050 -5.518 1.00 78.62 494 ALA A CA 1
ATOM 3792 C C . ALA A 1 494 ? -19.814 22.411 -4.268 1.00 78.62 494 ALA A C 1
ATOM 3794 O O . ALA A 1 494 ? -20.094 21.205 -4.288 1.00 78.62 494 ALA A O 1
ATOM 3795 N N . ARG A 1 495 ? -19.975 23.158 -3.165 1.00 68.75 495 ARG A N 1
ATOM 3796 C CA . ARG A 1 495 ? -20.712 22.718 -1.966 1.00 68.75 495 ARG A CA 1
ATOM 3797 C C . ARG A 1 495 ? -22.206 22.786 -2.212 1.00 68.75 495 ARG A C 1
ATOM 3799 O O . ARG A 1 495 ? -22.855 21.798 -1.813 1.00 68.75 495 ARG A O 1
#

pLDDT: mean 77.16, std 21.89, range [32.47, 98.56]

InterPro domains:
  IPR002110 Ankyrin repeat [PF00023] (126-156)
  IPR002110 Ankyrin repeat [PS50088] (125-157)
  IPR036770 Ankyrin repeat-containing domain superfamily [G3DSA:1.25.40.20] (21-211)
  IPR036770 Ankyrin repeat-containing domain superfamily [SSF48403] (72-164)
  IPR038753 NF-kappa-B inhibitor-like protein 1 [PTHR15263] (108-489)

Secondary structure (DSSP, 8-state):
-----------SHHHHHHHHHHHHHHHHHHHHTT--HHHHHHHHHHHHHHHHT----TT---TTS----HHHHHHHHHHHHHHHHHHHHHHHTT-HHHHHHHHS--HHHHHTT----TTPPPTTT---HHHHHHHTT-HHHHHHHHHTT--TT---TTS--TTTTTHHHHHHHHHHHHHHHHHHHHHHHHHHHHHHHHHHHHHHHHHHHHHHHHHHHHHHHHHTTGGGT--SSSSSSSTTTSSS---SS--HHHHHHHHHHHHHHHHHHHHHHHHHHHHHHHHHHHTTT---SS------PPPPPPPP-------------------------------PPPP--------------SSHHHHHHHHHHHHHHHHHHHHHHHHHHHHHH----S---S---GGGSPPB-GGGS--SSSSTT-TTTTTS----S--TTPPPHHHHHHHHHHHHHHH-HHHHHHHHTTTB-TTTHHHHHHHHHHHHHHHHHHHHHT-